Protein AF-0000000086238144 (afdb_homodimer)

Organism: Solanum pennellii (NCBI:txid28526)

Radius of gyration: 31.46 Å; Cα contacts (8 Å, |Δi|>4): 907; chains: 2; bounding box: 111×86×76 Å

pLDDT: mean 86.17, std 21.68, range [23.67, 98.94]

Structure (mmCIF, N/CA/C/O backbone):
data_AF-0000000086238144-model_v1
#
loop_
_entity.id
_entity.type
_entity.pdbx_description
1 polymer 'Glucuronoxylan 4-O-methyltransferase 1'
#
loop_
_atom_site.group_PDB
_atom_site.id
_atom_site.type_symbol
_atom_site.label_atom_id
_atom_site.label_alt_id
_atom_site.label_comp_id
_atom_site.label_asym_id
_atom_site.label_entity_id
_atom_site.label_seq_id
_atom_site.pdbx_PDB_ins_code
_atom_site.Cartn_x
_atom_site.Cartn_y
_atom_site.Cartn_z
_atom_site.occupancy
_atom_site.B_iso_or_equiv
_atom_site.auth_seq_id
_atom_site.auth_comp_id
_atom_site.auth_asym_id
_atom_site.auth_atom_id
_atom_site.pdbx_PDB_model_num
ATOM 1 N N . MET A 1 1 ? 43.625 -42.688 47.094 1 23.67 1 MET A N 1
ATOM 2 C CA . MET A 1 1 ? 44.25 -41.688 46.25 1 23.67 1 MET A CA 1
ATOM 3 C C . MET A 1 1 ? 43.562 -41.625 44.875 1 23.67 1 MET A C 1
ATOM 5 O O . MET A 1 1 ? 43.656 -42.562 44.094 1 23.67 1 MET A O 1
ATOM 9 N N . ARG A 1 2 ? 42.281 -40.875 44.781 1 30.41 2 ARG A N 1
ATOM 10 C CA . ARG A 1 2 ? 41.188 -40.781 43.812 1 30.41 2 ARG A CA 1
ATOM 11 C C . ARG A 1 2 ? 41.594 -40 42.594 1 30.41 2 ARG A C 1
ATOM 13 O O . ARG A 1 2 ? 42.031 -38.844 42.719 1 30.41 2 ARG A O 1
ATOM 20 N N . PRO A 1 3 ? 42 -40.594 41.469 1 27.89 3 PRO A N 1
ATOM 21 C CA . PRO A 1 3 ? 42.562 -39.969 40.281 1 27.89 3 PRO A CA 1
ATOM 22 C C . PRO A 1 3 ? 41.656 -38.938 39.656 1 27.89 3 PRO A C 1
ATOM 24 O O . PRO A 1 3 ? 40.438 -39.156 39.531 1 27.89 3 PRO A O 1
ATOM 27 N N . LYS A 1 4 ? 41.969 -37.562 39.75 1 36.16 4 LYS A N 1
ATOM 28 C CA . LYS A 1 4 ? 41.406 -36.281 39.344 1 36.16 4 LYS A CA 1
ATOM 29 C C . LYS A 1 4 ? 41.281 -36.188 37.844 1 36.16 4 LYS A C 1
ATOM 31 O O . LYS A 1 4 ? 42.281 -36.25 37.125 1 36.16 4 LYS A O 1
ATOM 36 N N . THR A 1 5 ? 40.219 -36.75 37.188 1 31.7 5 THR A N 1
ATOM 37 C CA . THR A 1 5 ? 39.938 -36.844 35.75 1 31.7 5 THR A CA 1
ATOM 38 C C . THR A 1 5 ? 39.906 -35.469 35.125 1 31.7 5 THR A C 1
ATOM 40 O O . THR A 1 5 ? 39.062 -34.625 35.469 1 31.7 5 THR A O 1
ATOM 43 N N . HIS A 1 6 ? 41.031 -34.75 34.719 1 36.09 6 HIS A N 1
ATOM 44 C CA . HIS A 1 6 ? 41.375 -33.5 34.125 1 36.09 6 HIS A CA 1
ATOM 45 C C . HIS A 1 6 ? 40.656 -33.312 32.781 1 36.09 6 HIS A C 1
ATOM 47 O O . HIS A 1 6 ? 40.906 -32.312 32.062 1 36.09 6 HIS A O 1
ATOM 53 N N . GLY A 1 7 ? 40.031 -34.344 32.156 1 35.53 7 GLY A N 1
ATOM 54 C CA . GLY A 1 7 ? 40.031 -34.312 30.688 1 35.53 7 GLY A CA 1
ATOM 55 C C . GLY A 1 7 ? 39.094 -33.25 30.125 1 35.53 7 GLY A C 1
ATOM 56 O O . GLY A 1 7 ? 38.969 -33.125 28.906 1 35.53 7 GLY A O 1
ATOM 57 N N . SER A 1 8 ? 38.031 -32.719 30.844 1 42.53 8 SER A N 1
ATOM 58 C CA . SER A 1 8 ? 36.844 -32.219 30.125 1 42.53 8 SER A CA 1
ATOM 59 C C . SER A 1 8 ? 37.062 -30.797 29.625 1 42.53 8 SER A C 1
ATOM 61 O O . SER A 1 8 ? 36.188 -30.234 28.984 1 42.53 8 SER A O 1
ATOM 63 N N . VAL A 1 9 ? 38.125 -30.031 30.094 1 48.88 9 VAL A N 1
ATOM 64 C CA . VAL A 1 9 ? 38.125 -28.594 29.859 1 48.88 9 VAL A CA 1
ATOM 65 C C . VAL A 1 9 ? 38.562 -28.297 28.438 1 48.88 9 VAL A C 1
ATOM 67 O O . VAL A 1 9 ? 38.312 -27.219 27.906 1 48.88 9 VAL A O 1
ATOM 70 N N . SER A 1 10 ? 39.188 -29.344 27.766 1 51.44 10 SER A N 1
ATOM 71 C CA . SER A 1 10 ? 39.875 -29.047 26.5 1 51.44 10 SER A CA 1
ATOM 72 C C . SER A 1 10 ? 38.875 -28.828 25.375 1 51.44 10 SER A C 1
ATOM 74 O O . SER A 1 10 ? 39.094 -27.984 24.5 1 51.44 10 SER A O 1
ATOM 76 N N . LEU A 1 11 ? 37.625 -29.5 25.484 1 51.91 11 LEU A N 1
ATOM 77 C CA . LEU A 1 11 ? 36.75 -29.469 24.328 1 51.91 11 LEU A CA 1
ATOM 78 C C . LEU A 1 11 ? 36 -28.141 24.25 1 51.91 11 LEU A C 1
ATOM 80 O O . LEU A 1 11 ? 35.781 -27.594 23.172 1 51.91 11 LEU A O 1
ATOM 84 N N . LYS A 1 12 ? 35.75 -27.484 25.422 1 52.78 12 LYS A N 1
ATOM 85 C CA . LYS A 1 12 ? 35 -26.234 25.422 1 52.78 12 LYS A CA 1
ATOM 86 C C . LYS A 1 12 ? 35.812 -25.094 24.828 1 52.78 12 LYS A C 1
ATOM 88 O O . LYS A 1 12 ? 35.281 -24.281 24.062 1 52.78 12 LYS A O 1
ATOM 93 N N . LEU A 1 13 ? 37.156 -25.156 25.109 1 58.72 13 LEU A N 1
ATOM 94 C CA . LEU A 1 13 ? 38 -24.094 24.594 1 58.72 13 LEU A CA 1
ATOM 95 C C . LEU A 1 13 ? 38.156 -24.203 23.078 1 58.72 13 LEU A C 1
ATOM 97 O O . LEU A 1 13 ? 38.188 -23.188 22.375 1 58.72 13 LEU A O 1
ATOM 101 N N . LEU A 1 14 ? 38.031 -25.484 22.672 1 56.94 14 LEU A N 1
ATOM 102 C CA . LEU A 1 14 ? 38.156 -25.672 21.234 1 56.94 14 LEU A CA 1
ATOM 103 C C . LEU A 1 14 ? 36.906 -25.156 20.516 1 56.94 14 LEU A C 1
ATOM 105 O O . LEU A 1 14 ? 37 -24.516 19.469 1 56.94 14 LEU A O 1
ATOM 109 N N . LEU A 1 15 ? 35.719 -25.344 21.203 1 56.91 15 LEU A N 1
ATOM 110 C CA . LEU A 1 15 ? 34.5 -24.906 20.562 1 56.91 15 LEU A CA 1
ATOM 111 C C . LEU A 1 15 ? 34.406 -23.391 20.531 1 56.91 15 LEU A C 1
ATOM 113 O O . LEU A 1 15 ? 33.969 -22.797 19.547 1 56.91 15 LEU A O 1
ATOM 117 N N . ILE A 1 16 ? 35 -22.703 21.547 1 62.12 16 ILE A N 1
ATOM 118 C CA . ILE A 1 16 ? 34.969 -21.25 21.594 1 62.12 16 ILE A CA 1
ATOM 119 C C . ILE A 1 16 ? 35.906 -20.688 20.516 1 62.12 16 ILE A C 1
ATOM 121 O O . ILE A 1 16 ? 35.562 -19.734 19.812 1 62.12 16 ILE A O 1
ATOM 125 N N . CYS A 1 17 ? 37.031 -21.438 20.234 1 58.97 17 CYS A N 1
ATOM 126 C CA . CYS A 1 17 ? 37.969 -20.953 19.219 1 58.97 17 CYS A CA 1
ATOM 127 C C . CYS A 1 17 ? 37.406 -21.125 17.828 1 58.97 17 CYS A C 1
ATOM 129 O O . CYS A 1 17 ? 37.531 -20.234 16.984 1 58.97 17 CYS A O 1
ATOM 131 N N . VAL A 1 18 ? 36.656 -22.25 17.625 1 59.19 18 VAL A N 1
ATOM 132 C CA . VAL A 1 18 ? 36.031 -22.453 16.312 1 59.19 18 VAL A CA 1
ATOM 133 C C . VAL A 1 18 ? 34.906 -21.438 16.109 1 59.19 18 VAL A C 1
ATOM 135 O O . VAL A 1 18 ? 34.75 -20.891 15.023 1 59.19 18 VAL A O 1
ATOM 138 N N . PHE A 1 19 ? 34.188 -21.078 17.203 1 59.94 19 PHE A N 1
ATOM 139 C CA . PHE A 1 19 ? 33.125 -20.094 17.094 1 59.94 19 PHE A CA 1
ATOM 140 C C . PHE A 1 19 ? 33.688 -18.703 16.812 1 59.94 19 PHE A C 1
ATOM 142 O O . PHE A 1 19 ? 33.156 -17.984 15.961 1 59.94 19 PHE A O 1
ATOM 149 N N . ILE A 1 20 ? 34.812 -18.312 17.406 1 62.53 20 ILE A N 1
ATOM 150 C CA . ILE A 1 20 ? 35.406 -17.016 17.172 1 62.53 20 ILE A CA 1
ATOM 151 C C . ILE A 1 20 ? 36 -16.953 15.758 1 62.53 20 ILE A C 1
ATOM 153 O O . ILE A 1 20 ? 35.844 -15.961 15.055 1 62.53 20 ILE A O 1
ATOM 157 N N . ALA A 1 21 ? 36.562 -18.172 15.289 1 57.19 21 ALA A N 1
ATOM 158 C CA . ALA A 1 21 ? 37.062 -18.203 13.93 1 57.19 21 ALA A CA 1
ATOM 159 C C . ALA A 1 21 ? 35.938 -18.078 12.914 1 57.19 21 ALA A C 1
ATOM 161 O O . ALA A 1 21 ? 36.062 -17.391 11.898 1 57.19 21 ALA A O 1
ATOM 162 N N . PHE A 1 22 ? 34.75 -18.688 13.211 1 53.12 22 PHE A N 1
ATOM 163 C CA . PHE A 1 22 ? 33.594 -18.547 12.305 1 53.12 22 PHE A CA 1
ATOM 164 C C . PHE A 1 22 ? 33.062 -17.125 12.328 1 53.12 22 PHE A C 1
ATOM 166 O O . PHE A 1 22 ? 32.719 -16.578 11.281 1 53.12 22 PHE A O 1
ATOM 173 N N . LEU A 1 23 ? 33.031 -16.453 13.484 1 54.09 23 LEU A N 1
ATOM 174 C CA . LEU A 1 23 ? 32.594 -15.055 13.555 1 54.09 23 LEU A CA 1
ATOM 175 C C . LEU A 1 23 ? 33.562 -14.141 12.82 1 54.09 23 LEU A C 1
ATOM 177 O O . LEU A 1 23 ? 33.156 -13.219 12.117 1 54.09 23 LEU A O 1
ATOM 181 N N . LEU A 1 24 ? 34.844 -14.461 12.93 1 52.81 24 LEU A N 1
ATOM 182 C CA . LEU A 1 24 ? 35.844 -13.641 12.25 1 52.81 24 LEU A CA 1
ATOM 183 C C . LEU A 1 24 ? 35.75 -13.812 10.734 1 52.81 24 LEU A C 1
ATOM 185 O O . LEU A 1 24 ? 35.812 -12.836 9.984 1 52.81 24 LEU A O 1
ATOM 189 N N . LEU A 1 25 ? 35.531 -15.016 10.266 1 49.19 25 LEU A N 1
ATOM 190 C CA . LEU A 1 25 ? 35.406 -15.203 8.828 1 49.19 25 LEU A CA 1
ATOM 191 C C . LEU A 1 25 ? 34.125 -14.555 8.305 1 49.19 25 LEU A C 1
ATOM 193 O O . LEU A 1 25 ? 34.094 -14 7.203 1 49.19 25 LEU A O 1
ATOM 197 N N . PHE A 1 26 ? 33.062 -14.516 9.062 1 45.94 26 PHE A N 1
ATOM 198 C CA . PHE A 1 26 ? 31.828 -13.852 8.641 1 45.94 26 PHE A CA 1
ATOM 199 C C . PHE A 1 26 ? 32.031 -12.344 8.586 1 45.94 26 PHE A C 1
ATOM 201 O O . PHE A 1 26 ? 31.547 -11.68 7.668 1 45.94 26 PHE A O 1
ATOM 208 N N . VAL A 1 27 ? 32.719 -11.758 9.5 1 47.09 27 VAL A N 1
ATOM 209 C CA . VAL A 1 27 ? 32.969 -10.32 9.469 1 47.09 27 VAL A CA 1
ATOM 210 C C . VAL A 1 27 ? 33.875 -9.984 8.289 1 47.09 27 VAL A C 1
ATOM 212 O O . VAL A 1 27 ? 33.688 -8.961 7.625 1 47.09 27 VAL A O 1
ATOM 215 N N . LEU A 1 28 ? 34.844 -10.82 7.961 1 44.72 28 LEU A N 1
ATOM 216 C CA . LEU A 1 28 ? 35.75 -10.469 6.883 1 44.72 28 LEU A CA 1
ATOM 217 C C . LEU A 1 28 ? 35.062 -10.523 5.527 1 44.72 28 LEU A C 1
ATOM 219 O O . LEU A 1 28 ? 35.312 -9.688 4.656 1 44.72 28 LEU A O 1
ATOM 223 N N . ARG A 1 29 ? 34.25 -11.562 5.234 1 39.44 29 ARG A N 1
ATOM 224 C CA . ARG A 1 29 ? 33.625 -11.586 3.912 1 39.44 29 ARG A CA 1
ATOM 225 C C . ARG A 1 29 ? 32.625 -10.438 3.754 1 39.44 29 ARG A C 1
ATOM 227 O O . ARG A 1 29 ? 32.281 -10.055 2.633 1 39.44 29 ARG A O 1
ATOM 234 N N . SER A 1 30 ? 32.031 -9.922 4.82 1 36.09 30 SER A N 1
ATOM 235 C CA . SER A 1 30 ? 31.062 -8.836 4.594 1 36.09 30 SER A CA 1
ATOM 236 C C . SER A 1 30 ? 31.781 -7.551 4.184 1 36.09 30 SER A C 1
ATOM 238 O O . SER A 1 30 ? 31.141 -6.578 3.783 1 36.09 30 SER A O 1
ATOM 240 N N . THR A 1 31 ? 32.969 -7.398 4.559 1 38.31 31 THR A N 1
ATOM 241 C CA . THR A 1 31 ? 33.594 -6.102 4.273 1 38.31 31 THR A CA 1
ATOM 242 C C . THR A 1 31 ? 33.906 -5.961 2.783 1 38.31 31 THR A C 1
ATOM 244 O O . THR A 1 31 ? 34.062 -4.852 2.277 1 38.31 31 THR A O 1
ATOM 247 N N . LEU A 1 32 ? 34.312 -7.055 2.105 1 31.83 32 LEU A N 1
ATOM 248 C CA . LEU A 1 32 ? 34.969 -6.703 0.859 1 31.83 32 LEU A CA 1
ATOM 249 C C . LEU A 1 32 ? 34 -6.133 -0.151 1 31.83 32 LEU A C 1
ATOM 251 O O . LEU A 1 32 ? 34.344 -5.219 -0.909 1 31.83 32 LEU A O 1
ATOM 255 N N . THR A 1 33 ? 33 -6.871 -0.517 1 28.53 33 THR A N 1
ATOM 256 C CA . THR A 1 33 ? 32.469 -6.645 -1.859 1 28.53 33 THR A CA 1
ATOM 257 C C . THR A 1 33 ? 31.641 -5.363 -1.908 1 28.53 33 THR A C 1
ATOM 259 O O . THR A 1 33 ? 30.828 -5.176 -2.82 1 28.53 33 THR A O 1
ATOM 262 N N . LEU A 1 34 ? 31.797 -4.453 -0.907 1 26.69 34 LEU A N 1
ATOM 263 C CA . LEU A 1 34 ? 30.891 -3.326 -1.101 1 26.69 34 LEU A CA 1
ATOM 264 C C . LEU A 1 34 ? 31.359 -2.439 -2.248 1 26.69 34 LEU A C 1
ATOM 266 O O . LEU A 1 34 ? 32.031 -1.423 -2.021 1 26.69 34 LEU A O 1
ATOM 270 N N . SER A 1 35 ? 32.031 -3.037 -3.23 1 24.78 35 SER A N 1
ATOM 271 C CA . SER A 1 35 ? 32.469 -2.094 -4.246 1 24.78 35 SER A CA 1
ATOM 272 C C . SER A 1 35 ? 31.297 -1.309 -4.828 1 24.78 35 SER A C 1
ATOM 274 O O . SER A 1 35 ? 30.156 -1.754 -4.762 1 24.78 35 SER A O 1
ATOM 276 N N . ARG A 1 36 ? 31.734 -0.12 -5.566 1 28.73 36 ARG A N 1
ATOM 277 C CA . ARG A 1 36 ? 31.219 1.115 -6.156 1 28.73 36 ARG A CA 1
ATOM 278 C C . ARG A 1 36 ? 30.328 0.823 -7.355 1 28.73 36 ARG A C 1
ATOM 280 O O . ARG A 1 36 ? 30.828 0.569 -8.461 1 28.73 36 ARG A O 1
ATOM 287 N N . VAL A 1 37 ? 29.391 -0.088 -7.277 1 25.62 37 VAL A N 1
ATOM 288 C CA . VAL A 1 37 ? 28.578 -0.117 -8.492 1 25.62 37 VAL A CA 1
ATOM 289 C C . VAL A 1 37 ? 27.984 1.264 -8.75 1 25.62 37 VAL A C 1
ATOM 291 O O . VAL A 1 37 ? 27.266 1.803 -7.91 1 25.62 37 VAL A O 1
ATOM 294 N N . SER A 1 38 ? 28.688 2.066 -9.508 1 26.16 38 SER A N 1
ATOM 295 C CA . SER A 1 38 ? 28.312 3.336 -10.109 1 26.16 38 SER A CA 1
ATOM 296 C C . SER A 1 38 ? 27.016 3.197 -10.914 1 26.16 38 SER A C 1
ATOM 298 O O . SER A 1 38 ? 26.984 2.518 -11.938 1 26.16 38 SER A O 1
ATOM 300 N N . THR A 1 39 ? 25.969 2.748 -10.359 1 25.53 39 THR A N 1
ATOM 301 C CA . THR A 1 39 ? 24.734 2.67 -11.148 1 25.53 39 THR A CA 1
ATOM 302 C C . THR A 1 39 ? 24.391 4.031 -11.742 1 25.53 39 THR A C 1
ATOM 304 O O . THR A 1 39 ? 24.203 5.004 -11.008 1 25.53 39 THR A O 1
ATOM 307 N N . SER A 1 40 ? 25 4.285 -12.883 1 25.84 40 SER A N 1
ATOM 308 C CA . SER A 1 40 ? 24.5 5.316 -13.781 1 25.84 40 SER A CA 1
ATOM 309 C C . SER A 1 40 ? 23.016 5.137 -14.047 1 25.84 40 SER A C 1
ATOM 311 O O . SER A 1 40 ? 22.609 4.18 -14.711 1 25.84 40 SER A O 1
ATOM 313 N N . SER A 1 41 ? 22.219 5.145 -13.07 1 29.14 41 SER A N 1
ATOM 314 C CA . SER A 1 41 ? 20.781 5.109 -13.328 1 29.14 41 SER A CA 1
ATOM 315 C C . SER A 1 41 ? 20.375 6.168 -14.344 1 29.14 41 SER A C 1
ATOM 317 O O . SER A 1 41 ? 20.656 7.352 -14.164 1 29.14 41 SER A O 1
ATOM 319 N N . SER A 1 42 ? 20.531 5.887 -15.578 1 30.17 42 SER A N 1
ATOM 320 C CA . SER A 1 42 ? 19.875 6.66 -16.625 1 30.17 42 SER A CA 1
ATOM 321 C C . SER A 1 42 ? 18.438 7 -16.219 1 30.17 42 SER A C 1
ATOM 323 O O . SER A 1 42 ? 17.609 6.105 -16.047 1 30.17 42 SER A O 1
ATOM 325 N N . LYS A 1 43 ? 18.234 8.055 -15.531 1 35.5 43 LYS A N 1
ATOM 326 C CA . LYS A 1 43 ? 16.969 8.75 -15.281 1 35.5 43 LYS A CA 1
ATOM 327 C C . LYS A 1 43 ? 16.172 8.922 -16.578 1 35.5 43 LYS A C 1
ATOM 329 O O . LYS A 1 43 ? 16.469 9.805 -17.375 1 35.5 43 LYS A O 1
ATOM 334 N N . SER A 1 44 ? 15.891 7.945 -17.312 1 34.66 44 SER A N 1
ATOM 335 C CA . SER A 1 44 ? 14.906 8.234 -18.344 1 34.66 44 SER A CA 1
ATOM 336 C C . SER A 1 44 ? 13.695 8.961 -17.781 1 34.66 44 SER A C 1
ATOM 338 O O . SER A 1 44 ? 12.938 8.383 -16.984 1 34.66 44 SER A O 1
ATOM 340 N N . THR A 1 45 ? 13.82 10.211 -17.484 1 38.44 45 THR A N 1
ATOM 341 C CA . THR A 1 45 ? 12.859 11.211 -17.031 1 38.44 45 THR A CA 1
ATOM 342 C C . THR A 1 45 ? 11.586 11.164 -17.859 1 38.44 45 THR A C 1
ATOM 344 O O . THR A 1 45 ? 11.641 11.281 -19.094 1 38.44 45 THR A O 1
ATOM 347 N N . CYS A 1 46 ? 10.75 10.273 -17.641 1 40.47 46 CYS A N 1
ATOM 348 C CA . CYS A 1 46 ? 9.43 10.508 -18.203 1 40.47 46 CYS A CA 1
ATOM 349 C C . CYS A 1 46 ? 9.078 11.984 -18.188 1 40.47 46 CYS A C 1
ATOM 351 O O . CYS A 1 46 ? 8.969 12.594 -17.125 1 40.47 46 CYS A O 1
ATOM 353 N N . SER A 1 47 ? 9.469 12.703 -19.062 1 43.72 47 SER A N 1
ATOM 354 C CA . SER A 1 47 ? 9.281 14.133 -19.25 1 43.72 47 SER A CA 1
ATOM 355 C C . SER A 1 47 ? 7.824 14.531 -19.062 1 43.72 47 SER A C 1
ATOM 357 O O . SER A 1 47 ? 7.5 15.719 -19.031 1 43.72 47 SER A O 1
ATOM 359 N N . SER A 1 48 ? 6.828 13.625 -19.453 1 48 48 SER A N 1
ATOM 360 C CA . SER A 1 48 ? 5.512 14.242 -19.438 1 48 48 SER A CA 1
ATOM 361 C C . SER A 1 48 ? 4.957 14.328 -18.016 1 48 48 SER A C 1
ATOM 363 O O . SER A 1 48 ? 5.227 13.453 -17.188 1 48 48 SER A O 1
ATOM 365 N N . PRO A 1 49 ? 4.492 15.477 -17.609 1 50.81 49 PRO A N 1
ATOM 366 C CA . PRO A 1 49 ? 3.928 15.75 -16.281 1 50.81 49 PRO A CA 1
ATOM 367 C C . PRO A 1 49 ? 3.031 14.625 -15.781 1 50.81 49 PRO A C 1
ATOM 369 O O . PRO A 1 49 ? 2.982 14.367 -14.57 1 50.81 49 PRO A O 1
ATOM 372 N N . LYS A 1 50 ? 2.385 13.914 -16.703 1 54.78 50 LYS A N 1
ATOM 373 C CA . LYS A 1 50 ? 1.446 12.852 -16.359 1 54.78 50 LYS A CA 1
ATOM 374 C C . LYS A 1 50 ? 2.18 11.625 -15.82 1 54.78 50 LYS A C 1
ATOM 376 O O . LYS A 1 50 ? 1.645 10.891 -14.992 1 54.78 50 LYS A O 1
ATOM 381 N N . CYS A 1 51 ? 3.453 11.602 -16.125 1 64.81 51 CYS A N 1
ATOM 382 C CA . CYS A 1 51 ? 4.203 10.414 -15.719 1 64.81 51 CYS A CA 1
ATOM 383 C C . CYS A 1 51 ? 4.668 10.539 -14.273 1 64.81 51 CYS A C 1
ATOM 385 O O . CYS A 1 51 ? 5.09 9.555 -13.672 1 64.81 51 CYS A O 1
ATOM 387 N N . ASN A 1 52 ? 4.289 11.648 -13.688 1 72.38 52 ASN A N 1
ATOM 388 C CA . ASN A 1 52 ? 4.777 11.844 -12.328 1 72.38 52 ASN A CA 1
ATOM 389 C C . ASN A 1 52 ? 3.65 11.742 -11.305 1 72.38 52 ASN A C 1
ATOM 391 O O . ASN A 1 52 ? 3.791 12.203 -10.172 1 72.38 52 ASN A O 1
ATOM 395 N N . LYS A 1 53 ? 2.557 11.156 -11.797 1 87.56 53 LYS A N 1
ATOM 396 C CA . LYS A 1 53 ? 1.437 10.977 -10.875 1 87.56 53 LYS A CA 1
ATOM 397 C C . LYS A 1 53 ? 1.035 9.508 -10.789 1 87.56 53 LYS A C 1
ATOM 399 O O . LYS A 1 53 ? 0.984 8.805 -11.797 1 87.56 53 LYS A O 1
ATOM 404 N N . ILE A 1 54 ? 0.853 9.094 -9.492 1 92.88 54 ILE A N 1
ATOM 405 C CA . ILE A 1 54 ? 0.442 7.703 -9.367 1 92.88 54 ILE A CA 1
ATOM 406 C C . ILE A 1 54 ? -1.025 7.559 -9.758 1 92.88 54 ILE A C 1
ATOM 408 O O . ILE A 1 54 ? -1.843 8.438 -9.469 1 92.88 54 ILE A O 1
ATOM 412 N N . PRO A 1 55 ? -1.335 6.539 -10.414 1 92.75 55 PRO A N 1
ATOM 413 C CA . PRO A 1 55 ? -2.742 6.297 -10.742 1 92.75 55 PRO A CA 1
ATOM 414 C C . PRO A 1 55 ? -3.625 6.191 -9.5 1 92.75 55 PRO A C 1
ATOM 416 O O . PRO A 1 55 ? -3.191 5.668 -8.469 1 92.75 55 PRO A O 1
ATOM 419 N N . SER A 1 56 ? -4.891 6.625 -9.648 1 94.44 56 SER A N 1
ATOM 420 C CA . SER A 1 56 ? -5.828 6.645 -8.531 1 94.44 56 SER A CA 1
ATOM 421 C C . SER A 1 56 ? -6.047 5.246 -7.965 1 94.44 56 SER A C 1
ATOM 423 O O . SER A 1 56 ? -6.191 5.078 -6.754 1 94.44 56 SER A O 1
ATOM 425 N N . SER A 1 57 ? -6.074 4.273 -8.82 1 95.56 57 SER A N 1
ATOM 426 C CA . SER A 1 57 ? -6.293 2.902 -8.367 1 95.56 57 SER A CA 1
ATOM 427 C C . SER A 1 57 ? -5.129 2.414 -7.508 1 95.56 57 SER A C 1
ATOM 429 O O . SER A 1 57 ? -5.332 1.679 -6.539 1 95.56 57 SER A O 1
ATOM 431 N N . VAL A 1 58 ? -3.936 2.84 -7.852 1 97.12 58 VAL A N 1
ATOM 432 C CA . VAL A 1 58 ? -2.754 2.488 -7.074 1 97.12 58 VAL A CA 1
ATOM 433 C C . VAL A 1 58 ? -2.805 3.182 -5.715 1 97.12 58 VAL A C 1
ATOM 435 O O . VAL A 1 58 ? -2.521 2.564 -4.684 1 97.12 58 VAL A O 1
ATOM 438 N N . ALA A 1 59 ? -3.211 4.414 -5.699 1 97.75 59 ALA A N 1
ATOM 439 C CA . ALA A 1 59 ? -3.371 5.16 -4.457 1 97.75 59 ALA A CA 1
ATOM 440 C C . ALA A 1 59 ? -4.383 4.484 -3.535 1 97.75 59 ALA A C 1
ATOM 442 O O . ALA A 1 59 ? -4.141 4.344 -2.334 1 97.75 59 ALA A O 1
ATOM 443 N N . LYS A 1 60 ? -5.457 4.055 -4.109 1 97.62 60 LYS A N 1
ATOM 444 C CA . LYS A 1 60 ? -6.5 3.391 -3.332 1 97.62 60 LYS A CA 1
ATOM 445 C C . LYS A 1 60 ? -5.988 2.096 -2.713 1 97.62 60 LYS A C 1
ATOM 447 O O . LYS A 1 60 ? -6.301 1.785 -1.562 1 97.62 60 LYS A O 1
ATOM 452 N N . SER A 1 61 ? -5.234 1.365 -3.479 1 98.38 61 SER A N 1
ATOM 453 C CA . SER A 1 61 ? -4.645 0.136 -2.957 1 98.38 61 SER A CA 1
ATOM 454 C C . SER A 1 61 ? -3.691 0.427 -1.805 1 98.38 61 SER A C 1
ATOM 456 O O . SER A 1 61 ? -3.699 -0.275 -0.791 1 98.38 61 SER A O 1
ATOM 458 N N . LEU A 1 62 ? -2.891 1.43 -1.998 1 98.56 62 LEU A N 1
ATOM 459 C CA . LEU A 1 62 ? -1.947 1.838 -0.962 1 98.56 62 LEU A CA 1
ATOM 460 C C . LEU A 1 62 ? -2.678 2.191 0.329 1 98.56 62 LEU A C 1
ATOM 462 O O . LEU A 1 62 ? -2.295 1.733 1.408 1 98.56 62 LEU A O 1
ATOM 466 N N . ILE A 1 63 ? -3.719 2.951 0.261 1 98.62 63 ILE A N 1
ATOM 467 C CA . ILE A 1 63 ? -4.492 3.369 1.425 1 98.62 63 ILE A CA 1
ATOM 468 C C . ILE A 1 63 ? -5.148 2.152 2.074 1 98.62 63 ILE A C 1
ATOM 470 O O . ILE A 1 63 ? -5.164 2.029 3.301 1 98.62 63 ILE A O 1
ATOM 474 N N . HIS A 1 64 ? -5.645 1.248 1.252 1 98.25 64 HIS A N 1
ATOM 475 C CA . HIS A 1 64 ? -6.25 0.028 1.771 1 98.25 64 HIS A CA 1
ATOM 476 C C . HIS A 1 64 ? -5.285 -0.728 2.674 1 98.25 64 HIS A C 1
ATOM 478 O O . HIS A 1 64 ? -5.617 -1.056 3.814 1 98.25 64 HIS A O 1
ATOM 484 N N . TYR A 1 65 ? -4.113 -0.959 2.168 1 98.44 65 TYR A N 1
ATOM 485 C CA . TYR A 1 65 ? -3.182 -1.793 2.918 1 98.44 65 TYR A CA 1
ATOM 486 C C . TYR A 1 65 ? -2.611 -1.038 4.113 1 98.44 65 TYR A C 1
ATOM 488 O O . TYR A 1 65 ? -2.32 -1.635 5.152 1 98.44 65 TYR A O 1
ATOM 496 N N . THR A 1 66 ? -2.512 0.272 3.99 1 98.38 66 THR A N 1
ATOM 497 C CA . THR A 1 66 ? -2.033 1.083 5.105 1 98.38 66 THR A CA 1
ATOM 498 C C . THR A 1 66 ? -2.994 0.999 6.285 1 98.38 66 THR A C 1
ATOM 500 O O . THR A 1 66 ? -2.568 1.034 7.441 1 98.38 66 THR A O 1
ATOM 503 N N . THR A 1 67 ? -4.238 0.882 5.977 1 97.81 67 THR A N 1
ATOM 504 C CA . THR A 1 67 ? -5.242 0.973 7.031 1 97.81 67 THR A CA 1
ATOM 505 C C . THR A 1 67 ? -5.781 -0.41 7.387 1 97.81 67 THR A C 1
ATOM 507 O O . THR A 1 67 ? -6.812 -0.529 8.055 1 97.81 67 THR A O 1
ATOM 510 N N . SER A 1 68 ? -5.191 -1.437 6.891 1 96.12 68 SER A N 1
ATOM 511 C CA . SER A 1 68 ? -5.59 -2.805 7.203 1 96.12 68 SER A CA 1
ATOM 512 C C . SER A 1 68 ? -4.57 -3.484 8.109 1 96.12 68 SER A C 1
ATOM 514 O O . SER A 1 68 ? -3.361 -3.352 7.906 1 96.12 68 SER A O 1
ATOM 516 N N . ALA A 1 69 ? -5.074 -4.191 9.117 1 95.69 69 ALA A N 1
ATOM 517 C CA . ALA A 1 69 ? -4.184 -4.93 10.008 1 95.69 69 ALA A CA 1
ATOM 518 C C . ALA A 1 69 ? -4.031 -6.379 9.547 1 95.69 69 ALA A C 1
ATOM 520 O O . ALA A 1 69 ? -3.305 -7.16 10.172 1 95.69 69 ALA A O 1
ATOM 521 N N . ILE A 1 70 ? -4.746 -6.742 8.469 1 95.69 70 ILE A N 1
ATOM 522 C CA . ILE A 1 70 ? -4.703 -8.102 7.953 1 95.69 70 ILE A CA 1
ATOM 523 C C . ILE A 1 70 ? -3.518 -8.258 7 1 95.69 70 ILE A C 1
ATOM 525 O O . ILE A 1 70 ? -3.361 -7.473 6.062 1 95.69 70 ILE A O 1
ATOM 529 N N . THR A 1 71 ? -2.678 -9.18 7.234 1 96 71 THR A N 1
ATOM 530 C CA . THR A 1 71 ? -1.531 -9.453 6.375 1 96 71 THR A CA 1
ATOM 531 C C . THR A 1 71 ? -1.707 -10.773 5.637 1 96 71 THR A C 1
ATOM 533 O O . THR A 1 71 ? -2.443 -11.648 6.094 1 96 71 THR A O 1
ATOM 536 N N . PRO A 1 72 ? -1.079 -10.883 4.504 1 96.12 72 PRO A N 1
ATOM 537 C CA . PRO A 1 72 ? -1.163 -12.141 3.756 1 96.12 72 PRO A CA 1
ATOM 538 C C . PRO A 1 72 ? -0.382 -13.273 4.418 1 96.12 72 PRO A C 1
ATOM 540 O O . PRO A 1 72 ? 0.32 -13.055 5.41 1 96.12 72 PRO A O 1
ATOM 543 N N . GLN A 1 73 ? -0.664 -14.469 3.889 1 95.06 73 GLN A N 1
ATOM 544 C CA . GLN A 1 73 ? 0.047 -15.641 4.383 1 95.06 73 GLN A CA 1
ATOM 545 C C . GLN A 1 73 ? 1.52 -15.602 3.986 1 95.06 73 GLN A C 1
ATOM 547 O O . GLN A 1 73 ? 2.391 -15.977 4.773 1 95.06 73 GLN A O 1
ATOM 552 N N . GLN A 1 74 ? 1.789 -15.141 2.758 1 97.88 74 GLN A N 1
ATOM 553 C CA . GLN A 1 74 ? 3.182 -15.008 2.346 1 97.88 74 GLN A CA 1
ATOM 554 C C . GLN A 1 74 ? 3.898 -13.93 3.154 1 97.88 74 GLN A C 1
ATOM 556 O O . GLN A 1 74 ? 3.336 -12.867 3.412 1 97.88 74 GLN A O 1
ATOM 561 N N . THR A 1 75 ? 5.082 -14.297 3.547 1 97.5 75 THR A N 1
ATOM 562 C CA . THR A 1 75 ? 5.895 -13.328 4.273 1 97.5 75 THR A CA 1
ATOM 563 C C . THR A 1 75 ? 6.414 -12.242 3.334 1 97.5 75 THR A C 1
ATOM 565 O O . THR A 1 75 ? 6.355 -12.398 2.111 1 97.5 75 THR A O 1
ATOM 568 N N . HIS A 1 76 ? 6.984 -11.219 3.916 1 97.88 76 HIS A N 1
ATOM 569 C CA . HIS A 1 76 ? 7.594 -10.125 3.164 1 97.88 76 HIS A CA 1
ATOM 570 C C . HIS A 1 76 ? 8.68 -10.648 2.223 1 97.88 76 HIS A C 1
ATOM 572 O O . HIS A 1 76 ? 8.719 -10.266 1.051 1 97.88 76 HIS A O 1
ATOM 578 N N . LYS A 1 77 ? 9.516 -11.516 2.697 1 98.31 77 LYS A N 1
ATOM 579 C CA . LYS A 1 77 ? 10.625 -12.047 1.91 1 98.31 77 LYS A CA 1
ATOM 580 C C . LYS A 1 77 ? 10.109 -12.875 0.734 1 98.31 77 LYS A C 1
ATOM 582 O O . LYS A 1 77 ? 10.672 -12.82 -0.361 1 98.31 77 LYS A O 1
ATOM 587 N N . GLU A 1 78 ? 9.086 -13.609 0.977 1 98.75 78 GLU A N 1
ATOM 588 C CA . GLU A 1 78 ? 8.492 -14.422 -0.078 1 98.75 78 GLU A CA 1
ATOM 589 C C . GLU A 1 78 ? 7.867 -13.547 -1.162 1 98.75 78 GLU A C 1
ATOM 591 O O . GLU A 1 78 ? 8.078 -13.781 -2.354 1 98.75 78 GLU A O 1
ATOM 596 N N . ILE A 1 79 ? 7.16 -12.523 -0.738 1 98.75 79 ILE A N 1
ATOM 597 C CA . ILE A 1 79 ? 6.5 -11.609 -1.665 1 98.75 79 ILE A CA 1
ATOM 598 C C . ILE A 1 79 ? 7.543 -10.914 -2.533 1 98.75 79 ILE A C 1
ATOM 600 O O . ILE A 1 79 ? 7.32 -10.688 -3.725 1 98.75 79 ILE A O 1
ATOM 604 N N . LEU A 1 80 ? 8.695 -10.625 -2.008 1 98.5 80 LEU A N 1
ATOM 605 C CA . LEU A 1 80 ? 9.742 -9.906 -2.727 1 98.5 80 LEU A CA 1
ATOM 606 C C . LEU A 1 80 ? 10.258 -10.734 -3.9 1 98.5 80 LEU A C 1
ATOM 608 O O . LEU A 1 80 ? 10.664 -10.18 -4.922 1 98.5 80 LEU A O 1
ATOM 612 N N . VAL A 1 81 ? 10.18 -12.023 -3.812 1 98.69 81 VAL A N 1
ATOM 613 C CA . VAL A 1 81 ? 10.641 -12.891 -4.895 1 98.69 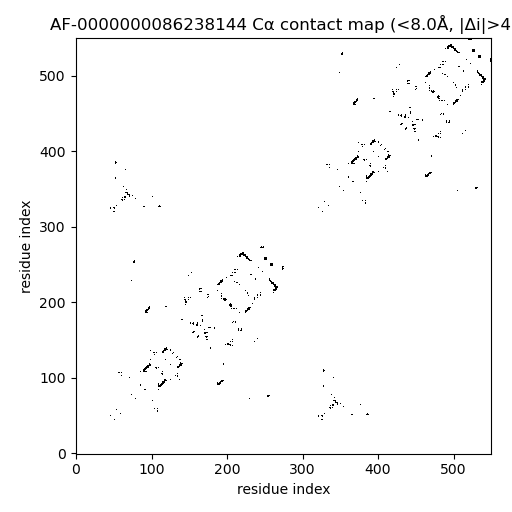81 VAL A CA 1
ATOM 614 C C . VAL A 1 81 ? 9.82 -12.625 -6.152 1 98.69 81 VAL A C 1
ATOM 616 O O . VAL A 1 81 ? 10.383 -12.336 -7.215 1 98.69 81 VAL A O 1
ATOM 619 N N . THR A 1 82 ? 8.523 -12.664 -6.008 1 98.69 82 THR A N 1
ATOM 620 C CA . THR A 1 82 ? 7.625 -12.461 -7.141 1 98.69 82 THR A CA 1
ATOM 621 C C . THR A 1 82 ? 7.602 -11 -7.566 1 98.69 82 THR A C 1
ATOM 623 O O . THR A 1 82 ? 7.57 -10.695 -8.758 1 98.69 82 THR A O 1
ATOM 626 N N . SER A 1 83 ? 7.652 -10.117 -6.559 1 98.5 83 SER A N 1
ATOM 627 C CA . SER A 1 83 ? 7.566 -8.695 -6.863 1 98.5 83 SER A CA 1
ATOM 628 C C . SER A 1 83 ? 8.758 -8.242 -7.699 1 98.5 83 SER A C 1
ATOM 630 O O . SER A 1 83 ? 8.625 -7.355 -8.547 1 98.5 83 SER A O 1
ATOM 632 N N . LYS A 1 84 ? 9.898 -8.789 -7.508 1 97.88 84 LYS A N 1
ATOM 633 C CA . LYS A 1 84 ? 11.086 -8.438 -8.273 1 97.88 84 LYS A CA 1
ATOM 634 C C . LYS A 1 84 ? 10.93 -8.82 -9.742 1 97.88 84 LYS A C 1
ATOM 636 O O . LYS A 1 84 ? 11.359 -8.086 -10.633 1 97.88 84 LYS A O 1
ATOM 641 N N . ILE A 1 85 ? 10.336 -9.883 -9.953 1 98.12 85 ILE A N 1
ATOM 642 C CA . ILE A 1 85 ? 10.094 -10.32 -11.32 1 98.12 85 ILE A CA 1
ATOM 643 C C . ILE A 1 85 ? 9.047 -9.422 -11.977 1 98.12 85 ILE A C 1
ATOM 645 O O . ILE A 1 85 ? 9.203 -9.016 -13.133 1 98.12 85 ILE A O 1
ATOM 649 N N . LEU A 1 86 ? 8.008 -9.086 -11.227 1 97.5 86 LEU A N 1
ATOM 650 C CA . LEU A 1 86 ? 6.973 -8.203 -11.742 1 97.5 86 LEU A CA 1
ATOM 651 C C . LEU A 1 86 ? 7.539 -6.824 -12.062 1 97.5 86 LEU A C 1
ATOM 653 O O . LEU A 1 86 ? 7.113 -6.184 -13.031 1 97.5 86 LEU A O 1
ATOM 657 N N . ASP A 1 87 ? 8.453 -6.379 -11.242 1 95.62 87 ASP A N 1
ATOM 658 C CA . ASP A 1 87 ? 9.086 -5.086 -11.484 1 95.62 87 ASP A CA 1
ATOM 659 C C . ASP A 1 87 ? 9.75 -5.043 -12.859 1 95.62 87 ASP A C 1
ATOM 661 O O . ASP A 1 87 ? 9.766 -3.996 -13.508 1 95.62 87 ASP A O 1
ATOM 665 N N . LYS A 1 88 ? 10.172 -6.125 -13.289 1 95.38 88 LYS A N 1
ATOM 666 C CA . LYS A 1 88 ? 10.867 -6.207 -14.57 1 95.38 88 LYS A CA 1
ATOM 667 C C . LYS A 1 88 ? 9.898 -6.492 -15.711 1 95.38 88 LYS A C 1
ATOM 669 O O . LYS A 1 88 ? 10.07 -5.988 -16.828 1 95.38 88 LYS A O 1
ATOM 674 N N . LYS A 1 89 ? 8.852 -7.184 -15.422 1 96.25 89 LYS A N 1
ATOM 675 C CA . LYS A 1 89 ? 8.055 -7.762 -16.5 1 96.25 89 LYS A CA 1
ATOM 676 C C . LYS A 1 89 ? 6.727 -7.023 -16.656 1 96.25 89 LYS A C 1
ATOM 678 O O . LYS A 1 89 ? 6.055 -7.152 -17.688 1 96.25 89 LYS A O 1
ATOM 683 N N . SER A 1 90 ? 6.312 -6.305 -15.633 1 95.5 90 SER A N 1
ATOM 684 C CA . SER A 1 90 ? 5.027 -5.621 -15.719 1 95.5 90 SER A CA 1
ATOM 685 C C . SER A 1 90 ? 5.059 -4.508 -16.75 1 95.5 90 SER A C 1
ATOM 687 O O . SER A 1 90 ? 6.086 -3.852 -16.938 1 95.5 90 SER A O 1
ATOM 689 N N . PRO A 1 91 ? 3.949 -4.262 -17.422 1 96.75 91 PRO A N 1
ATOM 690 C CA . PRO A 1 91 ? 2.695 -5.02 -17.375 1 96.75 91 PRO A CA 1
ATOM 691 C C . PRO A 1 91 ? 2.816 -6.402 -18.016 1 96.75 91 PRO A C 1
ATOM 693 O O . PRO A 1 91 ? 3.52 -6.57 -19.016 1 96.75 91 PRO A O 1
ATOM 696 N N . SER A 1 92 ? 2.123 -7.406 -17.344 1 97.69 92 SER A N 1
ATOM 697 C CA . SER A 1 92 ? 2.236 -8.797 -17.781 1 97.69 92 SER A CA 1
ATOM 698 C C . SER A 1 92 ? 0.91 -9.531 -17.625 1 97.69 92 SER A C 1
ATOM 700 O O . SER A 1 92 ? -0.064 -8.969 -17.125 1 97.69 92 SER A O 1
ATOM 702 N N . ASN A 1 93 ? 0.838 -10.68 -18.266 1 98.69 93 ASN A N 1
ATOM 703 C CA . ASN A 1 93 ? -0.209 -11.641 -17.953 1 98.69 93 ASN A CA 1
ATOM 704 C C . ASN A 1 93 ? 0.155 -12.492 -16.75 1 98.69 93 ASN A C 1
ATOM 706 O O . ASN A 1 93 ? 1.104 -13.281 -16.797 1 98.69 93 ASN A O 1
ATOM 710 N N . PHE A 1 94 ? -0.602 -12.352 -15.695 1 98.88 94 PHE A N 1
ATOM 711 C CA . PHE A 1 94 ? -0.299 -12.969 -14.414 1 98.88 94 PHE A CA 1
ATOM 712 C C . PHE A 1 94 ? -1.469 -13.82 -13.93 1 98.88 94 PHE A C 1
ATOM 714 O O . PHE A 1 94 ? -2.543 -13.297 -13.633 1 98.88 94 PHE A O 1
ATOM 721 N N . LEU A 1 95 ? -1.259 -15.102 -13.836 1 98.94 95 LEU A N 1
ATOM 722 C CA . LEU A 1 95 ? -2.27 -16.047 -13.359 1 98.94 95 LEU A CA 1
ATOM 723 C C . LEU A 1 95 ? -1.989 -16.453 -11.914 1 98.94 95 LEU A C 1
ATOM 725 O O . LEU A 1 95 ? -0.875 -16.875 -11.586 1 98.94 95 LEU A O 1
ATOM 729 N N . VAL A 1 96 ? -2.988 -16.344 -11.094 1 98.88 96 VAL A N 1
ATOM 730 C CA . VAL A 1 96 ? -2.82 -16.719 -9.703 1 98.88 96 VAL A CA 1
ATOM 731 C C . VAL A 1 96 ? -3.865 -17.781 -9.328 1 98.88 96 VAL A C 1
ATOM 733 O O . VAL A 1 96 ? -5.066 -17.5 -9.344 1 98.88 96 VAL A O 1
ATOM 736 N N . PHE A 1 97 ? -3.402 -18.984 -9.047 1 98.69 97 PHE A N 1
ATOM 737 C CA . PHE A 1 97 ? -4.281 -19.938 -8.367 1 98.69 97 PHE A CA 1
ATOM 738 C C . PHE A 1 97 ? -4.469 -19.547 -6.91 1 98.69 97 PHE A C 1
ATOM 740 O O . PHE A 1 97 ? -3.619 -19.844 -6.066 1 98.69 97 PHE A O 1
ATOM 747 N N . GLY A 1 98 ? -5.535 -18.891 -6.648 1 98 98 GLY A N 1
ATOM 748 C CA . GLY A 1 98 ? -5.805 -18.391 -5.312 1 98 98 GLY A CA 1
ATOM 749 C C . GLY A 1 98 ? -6.305 -16.953 -5.309 1 98 98 GLY A C 1
ATOM 750 O O . GLY A 1 98 ? -5.914 -16.156 -6.156 1 98 98 GLY A O 1
ATOM 751 N N . LEU A 1 99 ? -7.113 -16.688 -4.383 1 98.12 99 LEU A N 1
ATOM 752 C CA . LEU A 1 99 ? -7.633 -15.352 -4.094 1 98.12 99 LEU A CA 1
ATOM 753 C C . LEU A 1 99 ? -7.547 -15.047 -2.602 1 98.12 99 LEU A C 1
ATOM 755 O O . LEU A 1 99 ? -8.07 -15.797 -1.776 1 98.12 99 LEU A O 1
ATOM 759 N N . GLY A 1 100 ? -6.789 -14.023 -2.266 1 95.75 100 GLY A N 1
ATOM 760 C CA . GLY A 1 100 ? -6.609 -13.75 -0.849 1 95.75 100 GLY A CA 1
ATOM 761 C C . GLY A 1 100 ? -6.406 -12.273 -0.547 1 95.75 100 GLY A C 1
ATOM 762 O O . GLY A 1 100 ? -6.785 -11.414 -1.345 1 95.75 100 GLY A O 1
ATOM 763 N N . HIS A 1 101 ? -5.891 -12.016 0.615 1 94.81 101 HIS A N 1
ATOM 764 C CA . HIS A 1 101 ? -5.703 -10.656 1.104 1 94.81 101 HIS A CA 1
ATOM 765 C C . HIS A 1 101 ? -4.594 -9.938 0.341 1 94.81 101 HIS A C 1
ATOM 767 O O . HIS A 1 101 ? -4.5 -8.711 0.38 1 94.81 101 HIS A O 1
ATOM 773 N N . ASP A 1 102 ? -3.82 -10.75 -0.365 1 97.5 102 ASP A N 1
ATOM 774 C CA . ASP A 1 102 ? -2.721 -10.164 -1.125 1 97.5 102 ASP A CA 1
ATOM 775 C C . ASP A 1 102 ? -3.115 -9.945 -2.584 1 97.5 102 ASP A C 1
ATOM 777 O O . ASP A 1 102 ? -2.334 -9.406 -3.371 1 97.5 102 ASP A O 1
ATOM 781 N N . SER A 1 103 ? -4.324 -10.32 -2.984 1 98.62 103 SER A N 1
ATOM 782 C CA . SER A 1 103 ? -4.711 -10.312 -4.391 1 98.62 103 SER A CA 1
ATOM 783 C C . SER A 1 103 ? -4.727 -8.891 -4.949 1 98.62 103 SER A C 1
ATOM 785 O O . SER A 1 103 ? -4.281 -8.656 -6.078 1 98.62 103 SER A O 1
ATOM 787 N N . LEU A 1 104 ? -5.246 -7.965 -4.137 1 98.75 104 LEU A N 1
ATOM 788 C CA . LEU A 1 104 ? -5.242 -6.574 -4.586 1 98.75 104 LEU A CA 1
ATOM 789 C C . LEU A 1 104 ? -3.816 -6.086 -4.82 1 98.75 104 LEU A C 1
ATOM 791 O O . LEU A 1 104 ? -3.562 -5.328 -5.758 1 98.75 104 LEU A O 1
ATOM 795 N N . MET A 1 105 ? -2.895 -6.461 -4.016 1 98.81 105 MET A N 1
ATOM 796 C CA . MET A 1 105 ? -1.493 -6.078 -4.172 1 98.81 105 MET A CA 1
ATOM 797 C C . MET A 1 105 ? -0.932 -6.598 -5.492 1 98.81 105 MET A C 1
ATOM 799 O O . MET A 1 105 ? -0.325 -5.84 -6.254 1 98.81 105 MET A O 1
ATOM 803 N N . TRP A 1 106 ? -1.176 -7.891 -5.766 1 98.81 106 TRP A N 1
ATOM 804 C CA . TRP A 1 106 ? -0.669 -8.477 -7.004 1 98.81 106 TRP A CA 1
ATOM 805 C C . TRP A 1 106 ? -1.258 -7.766 -8.219 1 98.81 106 TRP A C 1
ATOM 807 O O . TRP A 1 106 ? -0.544 -7.48 -9.188 1 98.81 106 TRP A O 1
ATOM 817 N N . HIS A 1 107 ? -2.559 -7.547 -8.156 1 98.75 107 HIS A N 1
ATOM 818 C CA . HIS A 1 107 ? -3.23 -6.805 -9.211 1 98.75 107 HIS A CA 1
ATOM 819 C C . HIS A 1 107 ? -2.594 -5.434 -9.414 1 98.75 107 HIS A C 1
ATOM 821 O O . HIS A 1 107 ? -2.352 -5.02 -10.555 1 98.75 107 HIS A O 1
ATOM 827 N N . THR A 1 108 ? -2.293 -4.77 -8.328 1 98.44 108 THR A N 1
ATOM 828 C CA . THR A 1 108 ? -1.76 -3.412 -8.367 1 98.44 108 THR A CA 1
ATOM 829 C C . THR A 1 108 ? -0.309 -3.414 -8.844 1 98.44 108 THR A C 1
ATOM 831 O O . THR A 1 108 ? 0.087 -2.574 -9.656 1 98.44 108 THR A O 1
ATOM 834 N N . LEU A 1 109 ? 0.495 -4.379 -8.383 1 98.38 109 LEU A N 1
ATOM 835 C CA . LEU A 1 109 ? 1.896 -4.477 -8.781 1 98.38 109 LEU A CA 1
ATOM 836 C C . LEU A 1 109 ? 2.018 -4.762 -10.273 1 98.38 109 LEU A C 1
ATOM 838 O O . LEU A 1 109 ? 3.037 -4.441 -10.891 1 98.38 109 LEU A O 1
ATOM 842 N N . ASN A 1 110 ? 1.013 -5.367 -10.812 1 98.31 110 ASN A N 1
ATOM 843 C CA . ASN A 1 110 ? 0.966 -5.641 -12.25 1 98.31 110 ASN A CA 1
ATOM 844 C C . ASN A 1 110 ? 0.157 -4.582 -12.992 1 98.31 110 ASN A C 1
ATOM 846 O O . ASN A 1 110 ? -0.552 -4.895 -13.953 1 98.31 110 ASN A O 1
ATOM 850 N N . TYR A 1 111 ? 0.214 -3.396 -12.555 1 96.56 111 TYR A N 1
ATOM 851 C CA . TYR A 1 111 ? -0.557 -2.289 -13.109 1 96.56 111 TYR A CA 1
ATOM 852 C C . TYR A 1 111 ? -0.434 -2.242 -14.625 1 96.56 111 TYR A C 1
ATOM 854 O O . TYR A 1 111 ? 0.673 -2.281 -15.164 1 96.56 111 TYR A O 1
ATOM 862 N N . GLY A 1 112 ? -1.56 -2.129 -15.266 1 95.56 112 GLY A N 1
ATOM 863 C CA . GLY A 1 112 ? -1.595 -2.092 -16.719 1 95.56 112 GLY A CA 1
ATOM 864 C C . GLY A 1 112 ? -1.631 -3.471 -17.344 1 95.56 112 GLY A C 1
ATOM 865 O O . GLY A 1 112 ? -1.92 -3.607 -18.547 1 95.56 112 GLY A O 1
ATOM 866 N N . GLY A 1 113 ? -1.289 -4.547 -16.547 1 97.75 113 GLY A N 1
ATOM 867 C CA . GLY A 1 113 ? -1.35 -5.922 -17.016 1 97.75 113 GLY A CA 1
ATOM 868 C C . GLY A 1 113 ? -2.652 -6.617 -16.672 1 97.75 113 GLY A C 1
ATOM 869 O O . GLY A 1 113 ? -3.6 -5.973 -16.203 1 97.75 113 GLY A O 1
ATOM 870 N N . ARG A 1 114 ? -2.662 -7.785 -16.938 1 98.38 114 ARG A N 1
ATOM 871 C CA . ARG A 1 114 ? -3.842 -8.578 -16.625 1 98.38 114 ARG A CA 1
ATOM 872 C C . ARG A 1 114 ? -3.521 -9.625 -15.555 1 98.38 114 ARG A C 1
ATOM 874 O O . ARG A 1 114 ? -2.613 -10.438 -15.727 1 98.38 114 ARG A O 1
ATOM 881 N N . THR A 1 115 ? -4.211 -9.555 -14.484 1 98.81 115 THR A N 1
ATOM 882 C CA . THR A 1 115 ? -4.09 -10.547 -13.414 1 98.81 115 THR A CA 1
ATOM 883 C C . THR A 1 115 ? -5.406 -11.289 -13.219 1 98.81 115 THR A C 1
ATOM 885 O O . THR A 1 115 ? -6.453 -10.68 -13.008 1 98.81 115 THR A O 1
ATOM 888 N N . ILE A 1 116 ? -5.344 -12.57 -13.305 1 98.88 116 ILE A N 1
ATOM 889 C CA . ILE A 1 116 ? -6.531 -13.391 -13.117 1 98.88 116 ILE A CA 1
ATOM 890 C C . ILE A 1 116 ? -6.348 -14.297 -11.898 1 98.88 116 ILE A C 1
ATOM 892 O O . ILE A 1 116 ? -5.281 -14.883 -11.711 1 98.88 116 ILE A O 1
ATOM 896 N N . PHE A 1 117 ? -7.434 -14.383 -11.078 1 98.88 117 PHE A N 1
ATOM 897 C CA . PHE A 1 117 ? -7.406 -15.203 -9.875 1 98.88 117 PHE A CA 1
ATOM 898 C C . PHE A 1 117 ? -8.367 -16.375 -10 1 98.88 117 PHE A C 1
ATOM 900 O O . PHE A 1 117 ? -9.508 -16.219 -10.43 1 98.88 117 PHE A O 1
ATOM 907 N N . LEU A 1 118 ? -7.883 -17.562 -9.656 1 98.62 118 LEU A N 1
ATOM 908 C CA . LEU A 1 118 ? -8.703 -18.781 -9.617 1 98.62 118 LEU A CA 1
ATOM 909 C C . LEU A 1 118 ? -8.938 -19.234 -8.18 1 98.62 118 LEU A C 1
ATOM 911 O O . LEU A 1 118 ? -7.98 -19.484 -7.449 1 98.62 118 LEU A O 1
ATOM 915 N N . GLU A 1 119 ? -10.164 -19.312 -7.781 1 98.12 119 GLU A N 1
ATOM 916 C CA . GLU A 1 119 ? -10.508 -19.578 -6.391 1 98.12 119 GLU A CA 1
ATOM 917 C C . GLU A 1 119 ? -11.609 -20.641 -6.289 1 98.12 119 GLU A C 1
ATOM 919 O O . GLU A 1 119 ? -12.531 -20.656 -7.105 1 98.12 119 GLU A O 1
ATOM 924 N N . GLU A 1 120 ? -11.484 -21.516 -5.273 1 96.56 120 GLU A N 1
ATOM 925 C CA . GLU A 1 120 ? -12.406 -22.641 -5.141 1 96.56 120 GLU A CA 1
ATOM 926 C C . GLU A 1 120 ? -13.641 -22.25 -4.336 1 96.56 120 GLU A C 1
ATOM 928 O O . GLU A 1 120 ? -14.672 -22.922 -4.414 1 96.56 120 GLU A O 1
ATOM 933 N N . ASP A 1 121 ? -13.562 -21.297 -3.512 1 96.25 121 ASP A N 1
ATOM 934 C CA . ASP A 1 121 ? -14.648 -20.875 -2.629 1 96.25 121 ASP A CA 1
ATOM 935 C C . ASP A 1 121 ? -15.469 -19.766 -3.262 1 96.25 121 ASP A C 1
ATOM 937 O O . ASP A 1 121 ? -15.07 -18.594 -3.229 1 96.25 121 ASP A O 1
ATOM 941 N N . GLU A 1 122 ? -16.641 -20.094 -3.658 1 96.56 122 GLU A N 1
ATOM 942 C CA . GLU A 1 122 ? -17.484 -19.141 -4.355 1 96.56 122 GLU A CA 1
ATOM 943 C C . GLU A 1 122 ? -17.922 -18.016 -3.43 1 96.56 122 GLU A C 1
ATOM 945 O O . GLU A 1 122 ? -18.016 -16.859 -3.854 1 96.56 122 GLU A O 1
ATOM 950 N N . ALA A 1 123 ? -18.234 -18.359 -2.244 1 97.62 123 ALA A N 1
ATOM 951 C CA . ALA A 1 123 ? -18.641 -17.344 -1.276 1 97.62 123 ALA A CA 1
ATOM 952 C C . ALA A 1 123 ? -17.5 -16.359 -1.006 1 97.62 123 ALA A C 1
ATOM 954 O O . ALA A 1 123 ? -17.734 -15.148 -0.875 1 97.62 123 ALA A O 1
ATOM 955 N N . TRP A 1 124 ? -16.391 -16.891 -0.903 1 97.31 124 TRP A N 1
ATOM 956 C CA . TRP A 1 124 ? -15.203 -16.062 -0.695 1 97.31 124 TRP A CA 1
ATOM 957 C C . TRP A 1 124 ? -14.984 -15.125 -1.878 1 97.31 124 TRP A C 1
ATOM 959 O O . TRP A 1 124 ? -14.688 -13.945 -1.694 1 97.31 124 TRP A O 1
ATOM 969 N N . ILE A 1 125 ? -15.125 -15.594 -3.117 1 98.19 125 ILE A N 1
ATOM 970 C CA . ILE A 1 125 ? -15.023 -14.773 -4.32 1 98.19 125 ILE A CA 1
ATOM 971 C C . ILE A 1 125 ? -16 -13.609 -4.234 1 98.19 125 ILE A C 1
ATOM 973 O O . ILE A 1 125 ? -15.633 -12.461 -4.504 1 98.19 125 ILE A O 1
ATOM 977 N N . GLN A 1 126 ? -17.203 -13.922 -3.883 1 98 126 GLN A N 1
ATOM 978 C CA . GLN A 1 126 ? -18.234 -12.891 -3.805 1 98 126 GLN A CA 1
ATOM 979 C C . GLN A 1 126 ? -17.859 -11.82 -2.783 1 98 126 GLN A C 1
ATOM 981 O O . GLN A 1 126 ? -18.016 -10.625 -3.039 1 98 126 GLN A O 1
ATOM 986 N N . GLN A 1 127 ? -17.391 -12.25 -1.649 1 97.56 127 GLN A N 1
ATOM 987 C CA . GLN A 1 127 ? -17 -11.328 -0.588 1 97.56 127 GLN A CA 1
ATOM 988 C C . GLN A 1 127 ? -15.875 -10.414 -1.046 1 97.56 127 GLN A C 1
ATOM 990 O O . GLN A 1 127 ? -15.938 -9.195 -0.846 1 97.56 127 GLN A O 1
ATOM 995 N N . ILE A 1 128 ? -14.867 -10.969 -1.663 1 97.19 128 ILE A N 1
ATOM 996 C CA . ILE A 1 128 ? -13.711 -10.195 -2.107 1 97.19 128 ILE A CA 1
ATOM 997 C C . ILE A 1 128 ? -14.125 -9.266 -3.246 1 97.19 128 ILE A C 1
ATOM 999 O O . ILE A 1 128 ? -13.703 -8.109 -3.291 1 97.19 128 ILE A O 1
ATOM 1003 N N . ASN A 1 129 ? -14.922 -9.727 -4.121 1 96.44 129 ASN A N 1
ATOM 1004 C CA . ASN A 1 129 ? -15.336 -8.93 -5.27 1 96.44 129 ASN A CA 1
ATOM 1005 C C . ASN A 1 129 ? -16.219 -7.754 -4.848 1 96.44 129 ASN A C 1
ATOM 1007 O O . ASN A 1 129 ? -16.234 -6.719 -5.516 1 96.44 129 ASN A O 1
ATOM 1011 N N . LYS A 1 130 ? -16.938 -7.988 -3.818 1 96.75 130 LYS A N 1
ATOM 1012 C CA . LYS A 1 130 ? -17.703 -6.867 -3.287 1 96.75 130 LYS A CA 1
ATOM 1013 C C . LYS A 1 130 ? -16.781 -5.734 -2.838 1 96.75 130 LYS A C 1
ATOM 1015 O O . LYS A 1 130 ? -17.094 -4.559 -3.051 1 96.75 130 LYS A O 1
ATOM 1020 N N . ARG A 1 131 ? -15.703 -6.07 -2.303 1 95.62 131 ARG A N 1
ATOM 1021 C CA . ARG A 1 131 ? -14.742 -5.094 -1.793 1 95.62 131 ARG A CA 1
ATOM 1022 C C . ARG A 1 131 ? -13.852 -4.566 -2.912 1 95.62 131 ARG A C 1
ATOM 1024 O O . ARG A 1 131 ? -13.484 -3.389 -2.916 1 95.62 131 ARG A O 1
ATOM 1031 N N . PHE A 1 132 ? -13.484 -5.48 -3.785 1 97.94 132 PHE A N 1
ATOM 1032 C CA . PHE A 1 132 ? -12.578 -5.141 -4.879 1 97.94 132 PHE A CA 1
ATOM 1033 C C . PHE A 1 132 ? -13.148 -5.609 -6.215 1 97.94 132 PHE A C 1
ATOM 1035 O O . PHE A 1 132 ? -12.641 -6.559 -6.812 1 97.94 132 PHE A O 1
ATOM 1042 N N . PRO A 1 133 ? -14.047 -4.852 -6.758 1 97.38 133 PRO A N 1
ATOM 1043 C CA . PRO A 1 133 ? -14.742 -5.285 -7.969 1 97.38 133 PRO A CA 1
ATOM 1044 C C . PRO A 1 133 ? -13.828 -5.316 -9.195 1 97.38 133 PRO A C 1
ATOM 1046 O O . PRO A 1 133 ? -14.164 -5.941 -10.203 1 97.38 133 PRO A O 1
ATOM 1049 N N . MET A 1 134 ? -12.688 -4.684 -9.125 1 96.88 134 MET A N 1
ATOM 1050 C CA . MET A 1 134 ? -11.789 -4.609 -10.273 1 96.88 134 MET A CA 1
ATOM 1051 C C . MET A 1 134 ? -10.992 -5.902 -10.422 1 96.88 134 MET A C 1
ATOM 1053 O O . MET A 1 134 ? -10.352 -6.125 -11.453 1 96.88 134 MET A O 1
ATOM 1057 N N . LEU A 1 135 ? -11.039 -6.738 -9.461 1 98.56 135 LEU A N 1
ATOM 1058 C CA . LEU A 1 135 ? -10.305 -7.992 -9.539 1 98.56 135 LEU A CA 1
ATOM 1059 C C . LEU A 1 135 ? -11.031 -8.992 -10.438 1 98.56 135 LEU A C 1
ATOM 1061 O O . LEU A 1 135 ? -12.234 -9.203 -10.281 1 98.56 135 LEU A O 1
ATOM 1065 N N . GLU A 1 136 ? -10.312 -9.547 -11.359 1 98.56 136 GLU A N 1
ATOM 1066 C CA . GLU A 1 136 ? -10.844 -10.602 -12.219 1 98.56 136 GLU A CA 1
ATOM 1067 C C . GLU A 1 136 ? -10.633 -11.977 -11.602 1 98.56 136 GLU A C 1
ATOM 1069 O O . GLU A 1 136 ? -9.5 -12.461 -11.516 1 98.56 136 GLU A O 1
ATOM 1074 N N . SER A 1 137 ? -11.734 -12.594 -11.148 1 98.38 137 SER A N 1
ATOM 1075 C CA . SER A 1 137 ? -11.648 -13.883 -10.469 1 98.38 137 SER A CA 1
ATOM 1076 C C . SER A 1 137 ? -12.648 -14.883 -11.047 1 98.38 137 SER A C 1
ATOM 1078 O O . SER A 1 137 ? -13.734 -14.492 -11.484 1 98.38 137 SER A O 1
ATOM 1080 N N . TYR A 1 138 ? -12.273 -16.125 -11.07 1 98.19 138 TYR A N 1
ATOM 1081 C CA . TYR A 1 138 ? -13.133 -17.203 -11.531 1 98.19 138 TYR A CA 1
ATOM 1082 C C . TYR A 1 138 ? -13.219 -18.312 -10.492 1 98.19 138 TYR A C 1
ATOM 1084 O O . TYR A 1 138 ? -12.227 -18.625 -9.828 1 98.19 138 TYR A O 1
ATOM 1092 N N . HIS A 1 139 ? -14.383 -18.875 -10.422 1 97.88 139 HIS A N 1
ATOM 1093 C CA . HIS A 1 139 ? -14.562 -20.062 -9.586 1 97.88 139 HIS A CA 1
ATOM 1094 C C . HIS A 1 139 ? -14.008 -21.312 -10.266 1 97.88 139 HIS A C 1
ATOM 1096 O O . HIS A 1 139 ? -14.266 -21.547 -11.453 1 97.88 139 HIS A O 1
ATOM 1102 N N . VAL A 1 140 ? -13.273 -22.062 -9.539 1 97.06 140 VAL A N 1
ATOM 1103 C CA . VAL A 1 140 ? -12.703 -23.312 -10.062 1 97.06 140 VAL A CA 1
ATOM 1104 C C . VAL A 1 140 ? -12.945 -24.438 -9.062 1 97.06 140 VAL A C 1
ATOM 1106 O O . VAL A 1 140 ? -12.867 -24.234 -7.852 1 97.06 140 VAL A O 1
ATOM 1109 N N . THR A 1 141 ? -13.273 -25.578 -9.609 1 94.88 141 THR A N 1
ATOM 1110 C CA . THR A 1 141 ? -13.445 -26.781 -8.789 1 94.88 141 THR A CA 1
ATOM 1111 C C . THR A 1 141 ? -12.281 -27.734 -8.977 1 94.88 141 THR A C 1
ATOM 1113 O O . THR A 1 141 ? -11.852 -27.984 -10.102 1 94.88 141 THR A O 1
ATOM 1116 N N . TYR A 1 142 ? -11.797 -28.172 -7.848 1 94.81 142 TYR A N 1
ATOM 1117 C CA . TYR A 1 142 ? -10.734 -29.156 -7.848 1 94.81 142 TYR A CA 1
ATOM 1118 C C . TYR A 1 142 ? -11.258 -30.531 -7.438 1 94.81 142 TYR A C 1
ATOM 1120 O O . TYR A 1 142 ? -11.766 -30.703 -6.324 1 94.81 142 TYR A O 1
ATOM 1128 N N . ASP A 1 143 ? -11.055 -31.484 -8.242 1 89.25 143 ASP A N 1
ATOM 1129 C CA . ASP A 1 143 ? -11.688 -32.781 -8.031 1 89.25 143 ASP A CA 1
ATOM 1130 C C . ASP A 1 143 ? -10.766 -33.719 -7.258 1 89.25 143 ASP A C 1
ATOM 1132 O O . ASP A 1 143 ? -11.188 -34.781 -6.801 1 89.25 143 ASP A O 1
ATOM 1136 N N . SER A 1 144 ? -9.562 -33.375 -7.121 1 93.06 144 SER A N 1
ATOM 1137 C CA . SER A 1 144 ? -8.617 -34.219 -6.406 1 93.06 144 SER A CA 1
ATOM 1138 C C . SER A 1 144 ? -8.43 -33.75 -4.969 1 93.06 144 SER A C 1
ATOM 1140 O O . SER A 1 144 ? -8.5 -32.562 -4.684 1 93.06 144 SER A O 1
ATOM 1142 N N . LYS A 1 145 ? -8.203 -34.781 -4.117 1 95 145 LYS A N 1
ATOM 1143 C CA . LYS A 1 145 ? -7.98 -34.5 -2.699 1 95 145 LYS A CA 1
ATOM 1144 C C . LYS A 1 145 ? -6.535 -34.781 -2.309 1 95 145 LYS A C 1
ATOM 1146 O O . LYS A 1 145 ? -5.84 -35.562 -2.992 1 95 145 LYS A O 1
ATOM 1151 N N . VAL A 1 146 ? -6.168 -34.25 -1.182 1 95.75 146 VAL A N 1
ATOM 1152 C CA . VAL A 1 146 ? -4.793 -34.344 -0.707 1 95.75 146 VAL A CA 1
ATOM 1153 C C . VAL A 1 146 ? -4.422 -35.812 -0.5 1 95.75 146 VAL A C 1
ATOM 1155 O O . VAL A 1 146 ? -3.303 -36.219 -0.806 1 95.75 146 VAL A O 1
ATOM 1158 N N . ASN A 1 147 ? -5.32 -36.562 -0.053 1 95.69 147 ASN A N 1
ATOM 1159 C CA . ASN A 1 147 ? -5.035 -37.969 0.274 1 95.69 147 ASN A CA 1
ATOM 1160 C C . ASN A 1 147 ? -4.852 -38.812 -0.984 1 95.69 147 ASN A C 1
ATOM 1162 O O . ASN A 1 147 ? -4.461 -39.969 -0.902 1 95.69 147 ASN A O 1
ATOM 1166 N N . GLN A 1 148 ? -5.062 -38.281 -2.111 1 96.94 148 GLN A N 1
ATOM 1167 C CA . GLN A 1 148 ? -4.875 -39 -3.373 1 96.94 148 GLN A CA 1
ATOM 1168 C C . GLN A 1 148 ? -3.514 -38.688 -3.986 1 96.94 148 GLN A C 1
ATOM 1170 O O . GLN A 1 148 ? -3.199 -39.156 -5.082 1 96.94 148 GLN A O 1
ATOM 1175 N N . ALA A 1 149 ? -2.748 -37.969 -3.297 1 96.88 149 ALA A N 1
ATOM 1176 C CA . ALA A 1 149 ? -1.497 -37.438 -3.826 1 96.88 149 ALA A CA 1
ATOM 1177 C C . ALA A 1 149 ? -0.565 -38.562 -4.273 1 96.88 149 ALA A C 1
ATOM 1179 O O . ALA A 1 149 ? 0.024 -38.5 -5.355 1 96.88 149 ALA A O 1
ATOM 1180 N N . ASN A 1 150 ? -0.454 -39.594 -3.486 1 96.06 150 ASN A N 1
ATOM 1181 C CA . ASN A 1 150 ? 0.48 -40.656 -3.801 1 96.06 150 ASN A CA 1
ATOM 1182 C C . ASN A 1 150 ? 0.09 -41.375 -5.086 1 96.06 150 ASN A C 1
ATOM 1184 O O . ASN A 1 150 ? 0.95 -41.719 -5.906 1 96.06 150 ASN A O 1
ATOM 1188 N N . VAL A 1 151 ? -1.113 -41.594 -5.211 1 96.62 151 VAL A N 1
ATOM 1189 C CA . VAL A 1 151 ? -1.602 -42.25 -6.406 1 96.62 151 VAL A CA 1
ATOM 1190 C C . VAL A 1 151 ? -1.43 -41.344 -7.621 1 96.62 151 VAL A C 1
ATOM 1192 O O . VAL A 1 151 ? -1.011 -41.812 -8.688 1 96.62 151 VAL A O 1
ATOM 1195 N N . LEU A 1 152 ? -1.704 -40.156 -7.445 1 97.38 152 LEU A N 1
ATOM 1196 C CA . LEU A 1 152 ? -1.705 -39.188 -8.555 1 97.38 152 LEU A CA 1
ATOM 1197 C C . LEU A 1 152 ? -0.283 -38.906 -9.023 1 97.38 152 LEU A C 1
ATOM 1199 O O . LEU A 1 152 ? -0.05 -38.688 -10.219 1 97.38 152 LEU A O 1
ATOM 1203 N N . ILE A 1 153 ? 0.665 -38.875 -8.148 1 97.56 153 ILE A N 1
ATOM 1204 C CA . ILE A 1 153 ? 2.033 -38.562 -8.547 1 97.56 153 ILE A CA 1
ATOM 1205 C C . ILE A 1 153 ? 2.582 -39.688 -9.422 1 97.56 153 ILE A C 1
ATOM 1207 O O . ILE A 1 153 ? 3.332 -39.438 -10.367 1 97.56 153 ILE A O 1
ATOM 1211 N N . GLU A 1 154 ? 2.205 -40.906 -9.055 1 96.94 154 GLU A N 1
ATOM 1212 C CA . GLU A 1 154 ? 2.633 -42.062 -9.852 1 96.94 154 GLU A CA 1
ATOM 1213 C C . GLU A 1 154 ? 1.956 -42.062 -11.219 1 96.94 154 GLU A C 1
ATOM 1215 O O . GLU A 1 154 ? 2.604 -42.312 -12.242 1 96.94 154 GLU A O 1
ATOM 1220 N N . ALA A 1 155 ? 0.729 -41.781 -11.219 1 94.94 155 ALA A N 1
ATOM 1221 C CA . ALA A 1 155 ? -0.009 -41.656 -12.477 1 94.94 155 ALA A CA 1
ATOM 1222 C C . ALA A 1 155 ? 0.576 -40.594 -13.375 1 94.94 155 ALA A C 1
ATOM 1224 O O . ALA A 1 155 ? 0.599 -40.719 -14.602 1 94.94 155 ALA A O 1
ATOM 1225 N N . GLY A 1 156 ? 1.057 -39.594 -12.805 1 96.19 156 GLY A N 1
ATOM 1226 C CA . GLY A 1 156 ? 1.582 -38.438 -13.523 1 96.19 156 GLY A CA 1
ATOM 1227 C C . GLY A 1 156 ? 2.895 -38.719 -14.234 1 96.19 156 GLY A C 1
ATOM 1228 O O . GLY A 1 156 ? 3.312 -37.969 -15.109 1 96.19 156 GLY A O 1
ATOM 1229 N N . LYS A 1 157 ? 3.502 -39.812 -13.898 1 95.19 157 LYS A N 1
ATOM 1230 C CA . LYS A 1 157 ? 4.785 -40.156 -14.5 1 95.19 157 LYS A CA 1
ATOM 1231 C C . LYS A 1 157 ? 4.59 -40.875 -15.828 1 95.19 157 LYS A C 1
ATOM 1233 O O . LYS A 1 157 ? 5.547 -41.094 -16.578 1 95.19 157 LYS A O 1
ATOM 1238 N N . GLY A 1 158 ? 3.408 -41.156 -16.094 1 94.56 158 GLY A N 1
ATOM 1239 C CA . GLY A 1 158 ? 3.09 -41.875 -17.328 1 94.56 158 GLY A CA 1
ATOM 1240 C C . GLY A 1 158 ? 3.156 -40.969 -18.547 1 94.56 158 GLY A C 1
ATOM 1241 O O . GLY A 1 158 ? 3.176 -39.75 -18.438 1 94.56 158 GLY A O 1
ATOM 1242 N N . THR A 1 159 ? 3.121 -41.531 -19.75 1 94.25 159 THR A N 1
ATOM 1243 C CA . THR A 1 159 ? 3.27 -40.844 -21.016 1 94.25 159 THR A CA 1
ATOM 1244 C C . THR A 1 159 ? 2.121 -39.844 -21.25 1 94.25 159 THR A C 1
ATOM 1246 O O . THR A 1 159 ? 2.309 -38.812 -21.844 1 94.25 159 THR A O 1
ATOM 1249 N N . GLU A 1 160 ? 1.021 -40.219 -20.734 1 94.31 160 GLU A N 1
ATOM 1250 C CA . GLU A 1 160 ? -0.145 -39.344 -20.891 1 94.31 160 GLU A CA 1
ATOM 1251 C C . GLU A 1 160 ? 0.083 -38 -20.234 1 94.31 160 GLU A C 1
ATOM 1253 O O . GLU A 1 160 ? -0.447 -36.969 -20.688 1 94.31 160 GLU A O 1
ATOM 1258 N N . CYS A 1 161 ? 0.869 -38.062 -19.219 1 96.69 161 CYS A N 1
ATOM 1259 C CA . CYS A 1 161 ? 1.062 -36.812 -18.453 1 96.69 161 CYS A CA 1
ATOM 1260 C C . CYS A 1 161 ? 2.379 -36.156 -18.812 1 96.69 161 CYS A C 1
ATOM 1262 O O . CYS A 1 161 ? 2.604 -35 -18.469 1 96.69 161 CYS A O 1
ATOM 1264 N N . THR A 1 162 ? 3.221 -36.781 -19.547 1 94.94 162 THR A N 1
ATOM 1265 C CA . THR A 1 162 ? 4.516 -36.188 -19.875 1 94.94 162 THR A CA 1
ATOM 1266 C C . THR A 1 162 ? 4.547 -35.719 -21.328 1 94.94 162 THR A C 1
ATOM 1268 O O . THR A 1 162 ? 5.523 -35.094 -21.75 1 94.94 162 THR A O 1
ATOM 1271 N N . THR A 1 163 ? 3.494 -35.969 -21.984 1 92.56 163 THR A N 1
ATOM 1272 C CA . THR A 1 163 ? 3.332 -35.406 -23.328 1 92.56 163 THR A CA 1
ATOM 1273 C C . THR A 1 163 ? 2.836 -33.969 -23.25 1 92.56 163 THR A C 1
ATOM 1275 O O . THR A 1 163 ? 1.819 -33.688 -22.609 1 92.56 163 THR A O 1
ATOM 1278 N N . ILE A 1 164 ? 3.578 -33.125 -23.938 1 93.56 164 ILE A N 1
ATOM 1279 C CA . ILE A 1 164 ? 3.223 -31.719 -23.906 1 93.56 164 ILE A CA 1
ATOM 1280 C C . ILE A 1 164 ? 1.966 -31.484 -24.75 1 93.56 164 ILE A C 1
ATOM 1282 O O . ILE A 1 164 ? 1.971 -31.703 -25.969 1 93.56 164 ILE A O 1
ATOM 1286 N N . ALA A 1 165 ? 0.923 -31.125 -24.031 1 90.75 165 ALA A N 1
ATOM 1287 C CA . ALA A 1 165 ? -0.362 -30.922 -24.703 1 90.75 165 ALA A CA 1
ATOM 1288 C C . ALA A 1 165 ? -1.234 -29.938 -23.938 1 90.75 165 ALA A C 1
ATOM 1290 O O . ALA A 1 165 ? -0.968 -29.641 -22.766 1 90.75 165 ALA A O 1
ATOM 1291 N N . ASP A 1 166 ? -2.215 -29.422 -24.609 1 94.19 166 ASP A N 1
ATOM 1292 C CA . ASP A 1 166 ? -3.217 -28.562 -24 1 94.19 166 ASP A CA 1
ATOM 1293 C C . ASP A 1 166 ? -3.979 -29.281 -22.891 1 94.19 166 ASP A C 1
ATOM 1295 O O . ASP A 1 166 ? -4.598 -30.328 -23.141 1 94.19 166 ASP A O 1
ATOM 1299 N N . PRO A 1 167 ? -3.906 -28.672 -21.672 1 95.06 167 PRO A N 1
ATOM 1300 C CA . PRO A 1 167 ? -4.566 -29.344 -20.562 1 95.06 167 PRO A CA 1
ATOM 1301 C C . PRO A 1 167 ? -6.059 -29.578 -20.797 1 95.06 167 PRO A C 1
ATOM 1303 O O . PRO A 1 167 ? -6.648 -30.5 -20.25 1 95.06 167 PRO A O 1
ATOM 1306 N N . ARG A 1 168 ? -6.73 -28.891 -21.656 1 92.88 168 ARG A N 1
ATOM 1307 C CA . ARG A 1 168 ? -8.156 -29 -21.938 1 92.88 168 ARG A CA 1
ATOM 1308 C C . ARG A 1 168 ? -8.492 -30.391 -22.5 1 92.88 168 ARG A C 1
ATOM 1310 O O . ARG A 1 168 ? -9.586 -30.906 -22.266 1 92.88 168 ARG A O 1
ATOM 1317 N N . TYR A 1 169 ? -7.48 -30.844 -23.109 1 92.38 169 TYR A N 1
ATOM 1318 C CA . TYR A 1 169 ? -7.766 -32.062 -23.859 1 92.38 169 TYR A CA 1
ATOM 1319 C C . TYR A 1 169 ? -6.859 -33.188 -23.406 1 92.38 169 TYR A C 1
ATOM 1321 O O . TYR A 1 169 ? -6.805 -34.25 -24.031 1 92.38 169 TYR A O 1
ATOM 1329 N N . SER A 1 170 ? -6.223 -32.969 -22.469 1 93.19 170 SER A N 1
ATOM 1330 C CA . SER A 1 170 ? -5.254 -33.938 -21.969 1 93.19 170 SER A CA 1
ATOM 1331 C C . SER A 1 170 ? -5.953 -35.125 -21.312 1 93.19 170 SER A C 1
ATOM 1333 O O . SER A 1 170 ? -6.988 -34.969 -20.656 1 93.19 170 SER A O 1
ATOM 1335 N N . MET A 1 171 ? -5.418 -36.281 -21.484 1 93.19 171 MET A N 1
ATOM 1336 C CA . MET A 1 171 ? -5.941 -37.469 -20.828 1 93.19 171 MET A CA 1
ATOM 1337 C C . MET A 1 171 ? -5.324 -37.656 -19.453 1 93.19 171 MET A C 1
ATOM 1339 O O . MET A 1 171 ? -5.73 -38.531 -18.688 1 93.19 171 MET A O 1
ATOM 1343 N N . CYS A 1 172 ? -4.426 -36.781 -19.156 1 96.06 172 CYS A N 1
ATOM 1344 C CA . CYS A 1 172 ? -3.76 -36.844 -17.859 1 96.06 172 CYS A CA 1
ATOM 1345 C C . CYS A 1 172 ? -4.711 -36.469 -16.734 1 96.06 172 CYS A C 1
ATOM 1347 O O . CYS A 1 172 ? -5.363 -35.438 -16.781 1 96.06 172 CYS A O 1
ATOM 1349 N N . GLN A 1 173 ? -4.742 -37.219 -15.664 1 94.94 173 GLN A N 1
ATOM 1350 C CA . GLN A 1 173 ? -5.629 -37.031 -14.523 1 94.94 173 GLN A CA 1
ATOM 1351 C C . GLN A 1 173 ? -5.238 -35.75 -13.75 1 94.94 173 GLN A C 1
ATOM 1353 O O . GLN A 1 173 ? -6.039 -35.219 -12.984 1 94.94 173 GLN A O 1
ATOM 1358 N N . LEU A 1 174 ? -4.055 -35.344 -14 1 97.44 174 LEU A N 1
ATOM 1359 C CA . LEU A 1 174 ? -3.562 -34.188 -13.266 1 97.44 174 LEU A CA 1
ATOM 1360 C C . LEU A 1 174 ? -3.926 -32.875 -13.984 1 97.44 174 LEU A C 1
ATOM 1362 O O . LEU A 1 174 ? -3.773 -31.797 -13.43 1 97.44 174 LEU A O 1
ATOM 1366 N N . ALA A 1 175 ? -4.371 -33 -15.188 1 97.31 175 ALA A N 1
ATOM 1367 C CA . ALA A 1 175 ? -4.73 -31.812 -15.938 1 97.31 175 ALA A CA 1
ATOM 1368 C C . ALA A 1 175 ? -6 -31.172 -15.375 1 97.3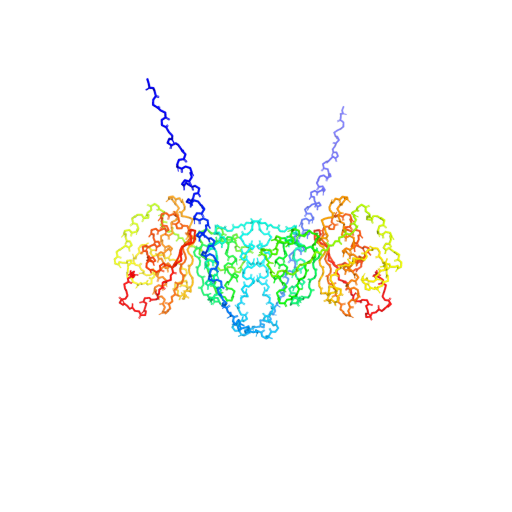1 175 ALA A C 1
ATOM 1370 O O . ALA A 1 175 ? -7.043 -31.828 -15.289 1 97.31 175 ALA A O 1
ATOM 1371 N N . LEU A 1 176 ? -5.879 -29.938 -14.914 1 97.19 176 LEU A N 1
ATOM 1372 C CA . LEU A 1 176 ? -7.047 -29.203 -14.438 1 97.19 176 LEU A CA 1
ATOM 1373 C C . LEU A 1 176 ? -7.922 -28.75 -15.609 1 97.19 176 LEU A C 1
ATOM 1375 O O . LEU A 1 176 ? -7.48 -27.969 -16.453 1 97.19 176 LEU A O 1
ATOM 1379 N N . LYS A 1 177 ? -9.109 -29.25 -15.586 1 94.25 177 LYS A N 1
ATOM 1380 C CA . LYS A 1 177 ? -10.055 -28.953 -16.656 1 94.25 177 LYS A CA 1
ATOM 1381 C C . LYS A 1 177 ? -11.219 -28.109 -16.141 1 94.25 177 LYS A C 1
ATOM 1383 O O . LYS A 1 177 ? -11.344 -27.875 -14.938 1 94.25 177 LYS A O 1
ATOM 1388 N N . GLY A 1 178 ? -11.938 -27.516 -17.125 1 93.06 178 GLY A N 1
ATOM 1389 C CA . GLY A 1 178 ? -13.148 -26.797 -16.75 1 93.06 178 GLY A CA 1
ATOM 1390 C C . GLY A 1 178 ? -12.906 -25.328 -16.484 1 93.06 178 GLY A C 1
ATOM 1391 O O . GLY A 1 178 ? -13.805 -24.625 -16.031 1 93.06 178 GLY A O 1
ATOM 1392 N N . LEU A 1 179 ? -11.727 -24.844 -16.688 1 96.44 179 LEU A N 1
ATOM 1393 C CA . LEU A 1 179 ? -11.477 -23.406 -16.625 1 96.44 179 LEU A CA 1
ATOM 1394 C C . LEU A 1 179 ? -12.062 -22.703 -17.844 1 96.44 179 LEU A C 1
ATOM 1396 O O . LEU A 1 179 ? -12.281 -23.328 -18.875 1 96.44 179 LEU A O 1
ATOM 1400 N N . PRO A 1 180 ? -12.375 -21.422 -17.688 1 95.44 180 PRO A N 1
ATOM 1401 C CA . PRO A 1 180 ? -12.727 -20.688 -18.906 1 95.44 180 PRO A CA 1
ATOM 1402 C C . PRO A 1 180 ? -11.688 -20.844 -20 1 95.44 180 PRO A C 1
ATOM 1404 O O . PRO A 1 180 ? -10.484 -20.828 -19.734 1 95.44 180 PRO A O 1
ATOM 1407 N N . SER A 1 181 ? -12.133 -20.938 -21.203 1 95.75 181 SER A N 1
ATOM 1408 C CA . SER A 1 181 ? -11.258 -21.234 -22.344 1 95.75 181 SER A CA 1
ATOM 1409 C C . SER A 1 181 ? -10.133 -20.219 -22.453 1 95.75 181 SER A C 1
ATOM 1411 O O . SER A 1 181 ? -9.008 -20.562 -22.828 1 95.75 181 SER A O 1
ATOM 1413 N N . GLU A 1 182 ? -10.445 -19.031 -22.203 1 96.25 182 GLU A N 1
ATOM 1414 C CA . GLU A 1 182 ? -9.484 -17.938 -22.344 1 96.25 182 GLU A CA 1
ATOM 1415 C C . GLU A 1 182 ? -8.258 -18.156 -21.453 1 96.25 182 GLU A C 1
ATOM 1417 O O . GLU A 1 182 ? -7.152 -17.75 -21.812 1 96.25 182 GLU A O 1
ATOM 1422 N N . ILE A 1 183 ? -8.438 -18.812 -20.375 1 97.62 183 ILE A N 1
ATOM 1423 C CA . ILE A 1 183 ? -7.355 -19.031 -19.422 1 97.62 183 ILE A CA 1
ATOM 1424 C C . ILE A 1 183 ? -6.309 -19.953 -20.031 1 97.62 183 ILE A C 1
ATOM 1426 O O . ILE A 1 183 ? -5.113 -19.812 -19.766 1 97.62 183 ILE A O 1
ATOM 1430 N N . TYR A 1 184 ? -6.773 -20.844 -20.828 1 96.88 184 TYR A N 1
ATOM 1431 C CA . TYR A 1 184 ? -5.852 -21.766 -21.484 1 96.88 184 TYR A CA 1
ATOM 1432 C C . TYR A 1 184 ? -5.133 -21.094 -22.641 1 96.88 184 TYR A C 1
ATOM 1434 O O . TYR A 1 184 ? -4.047 -21.516 -23.047 1 96.88 184 TYR A O 1
ATOM 1442 N N . ASP A 1 185 ? -5.668 -20 -23.172 1 96.19 185 ASP A N 1
ATOM 1443 C CA . ASP A 1 185 ? -5.18 -19.375 -24.406 1 96.19 185 ASP A CA 1
ATOM 1444 C C . ASP A 1 185 ? -4.156 -18.297 -24.094 1 96.19 185 ASP A C 1
ATOM 1446 O O . ASP A 1 185 ? -3.287 -18 -24.922 1 96.19 185 ASP A O 1
ATOM 1450 N N . ILE A 1 186 ? -4.277 -17.719 -22.969 1 97.44 186 ILE A N 1
ATOM 1451 C CA . ILE A 1 186 ? -3.42 -16.594 -22.609 1 97.44 186 ILE A CA 1
ATOM 1452 C C . ILE A 1 186 ? -1.985 -17.078 -22.422 1 97.44 186 ILE A C 1
ATOM 1454 O O . ILE A 1 186 ? -1.753 -18.141 -21.828 1 97.44 186 ILE A O 1
ATOM 1458 N N . LYS A 1 187 ? -1.044 -16.359 -23.016 1 97.12 187 LYS A N 1
ATOM 1459 C CA . LYS A 1 187 ? 0.376 -16.578 -22.75 1 97.12 187 LYS A CA 1
ATOM 1460 C C . LYS A 1 187 ? 0.793 -15.961 -21.422 1 97.12 187 LYS A C 1
ATOM 1462 O O . LYS A 1 187 ? 1.062 -14.766 -21.328 1 97.12 187 LYS A O 1
ATOM 1467 N N . TRP A 1 188 ? 0.924 -16.766 -20.453 1 98.5 188 TRP A N 1
ATOM 1468 C CA . TRP A 1 188 ? 1.194 -16.266 -19.109 1 98.5 188 TRP A CA 1
ATOM 1469 C C . TRP A 1 188 ? 2.682 -15.992 -18.906 1 98.5 188 TRP A C 1
ATOM 1471 O O . TRP A 1 188 ? 3.521 -16.859 -19.188 1 98.5 188 TRP A O 1
ATOM 1481 N N . ASP A 1 189 ? 2.939 -14.828 -18.422 1 98.75 189 ASP A N 1
ATOM 1482 C CA . ASP A 1 189 ? 4.309 -14.477 -18.062 1 98.75 189 ASP A CA 1
ATOM 1483 C C . ASP A 1 189 ? 4.66 -15 -16.672 1 98.75 189 ASP A C 1
ATOM 1485 O O . ASP A 1 189 ? 5.797 -15.414 -16.422 1 98.75 189 ASP A O 1
ATOM 1489 N N . LEU A 1 190 ? 3.682 -14.953 -15.781 1 98.88 190 LEU A N 1
ATOM 1490 C CA . LEU A 1 190 ? 3.803 -15.43 -14.406 1 98.88 190 LEU A CA 1
ATOM 1491 C C . LEU A 1 190 ? 2.604 -16.281 -14.023 1 98.88 190 LEU A C 1
ATOM 1493 O O . LEU A 1 190 ? 1.468 -15.977 -14.391 1 98.88 190 LEU A O 1
ATOM 1497 N N . ILE A 1 191 ? 2.885 -17.297 -13.242 1 98.94 191 ILE A N 1
ATOM 1498 C CA . ILE A 1 191 ? 1.843 -18.125 -12.641 1 98.94 191 ILE A CA 1
ATOM 1499 C C . ILE A 1 191 ? 2.18 -18.375 -11.172 1 98.94 191 ILE A C 1
ATOM 1501 O O . ILE A 1 191 ? 3.301 -18.781 -10.844 1 98.94 191 ILE A O 1
ATOM 1505 N N . MET A 1 192 ? 1.278 -18.094 -10.336 1 98.88 192 MET A N 1
ATOM 1506 C CA . MET A 1 192 ? 1.43 -18.375 -8.906 1 98.88 192 MET A CA 1
ATOM 1507 C C . MET A 1 192 ? 0.419 -19.422 -8.445 1 98.88 192 MET A C 1
ATOM 1509 O O . MET A 1 192 ? -0.784 -19.266 -8.664 1 98.88 192 MET A O 1
ATOM 1513 N N . VAL A 1 193 ? 0.924 -20.438 -7.836 1 98.81 193 VAL A N 1
ATOM 1514 C CA . VAL A 1 193 ? 0.059 -21.453 -7.238 1 98.81 193 VAL A CA 1
ATOM 1515 C C . VAL A 1 193 ? 0.02 -21.266 -5.723 1 98.81 193 VAL A C 1
ATOM 1517 O O . VAL A 1 193 ? 0.981 -21.594 -5.027 1 98.81 193 VAL A O 1
ATOM 1520 N N . ASP A 1 194 ? -1.07 -20.781 -5.199 1 97.69 194 ASP A N 1
ATOM 1521 C CA . ASP A 1 194 ? -1.259 -20.531 -3.775 1 97.69 194 ASP A CA 1
ATOM 1522 C C . ASP A 1 194 ? -2.576 -21.125 -3.279 1 97.69 194 ASP A C 1
ATOM 1524 O O . ASP A 1 194 ? -2.957 -20.922 -2.125 1 97.69 194 ASP A O 1
ATOM 1528 N N . ALA A 1 195 ? -3.352 -21.719 -4.094 1 94.06 195 ALA A N 1
ATOM 1529 C CA . ALA A 1 195 ? -4.582 -22.453 -3.828 1 94.06 195 ALA A CA 1
ATOM 1530 C C . ALA A 1 195 ? -4.68 -23.703 -4.707 1 94.06 195 ALA A C 1
ATOM 1532 O O . ALA A 1 195 ? -3.941 -23.828 -5.688 1 94.06 195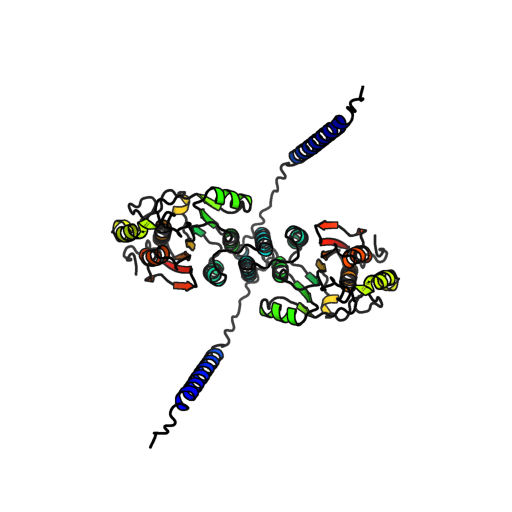 ALA A O 1
ATOM 1533 N N . PRO A 1 196 ? -5.527 -24.594 -4.281 1 95.25 196 PRO A N 1
ATOM 1534 C CA . PRO A 1 196 ? -6.574 -24.531 -3.26 1 95.25 196 PRO A CA 1
ATOM 1535 C C . PRO A 1 196 ? -6.027 -24.734 -1.847 1 95.25 196 PRO A C 1
ATOM 1537 O O . PRO A 1 196 ? -4.82 -24.594 -1.623 1 95.25 196 PRO A O 1
ATOM 1540 N N . THR A 1 197 ? -6.969 -24.828 -0.777 1 84 197 THR A N 1
ATOM 1541 C CA . THR A 1 197 ? -6.703 -24.891 0.655 1 84 197 THR A CA 1
ATOM 1542 C C . THR A 1 197 ? -5.613 -25.922 0.954 1 84 197 THR A C 1
ATOM 1544 O O . THR A 1 197 ? -4.543 -25.562 1.458 1 84 197 THR A O 1
ATOM 1547 N N . GLY A 1 198 ? -5.699 -27.172 0.676 1 83 198 GLY A N 1
ATOM 1548 C CA . GLY A 1 198 ? -4.73 -28.25 0.544 1 83 198 GLY A CA 1
ATOM 1549 C C . GLY A 1 198 ? -4.07 -28.625 1.858 1 83 198 GLY A C 1
ATOM 1550 O O . GLY A 1 198 ? -3.008 -29.25 1.871 1 83 198 GLY A O 1
ATOM 1551 N N . TYR A 1 199 ? -4.605 -28.234 3.041 1 83.44 199 TYR A N 1
ATOM 1552 C CA . TYR A 1 199 ? -3.76 -28.438 4.211 1 83.44 199 TYR A CA 1
ATOM 1553 C C . TYR A 1 199 ? -4.258 -29.594 5.059 1 83.44 199 TYR A C 1
ATOM 1555 O O . TYR A 1 199 ? -3.613 -29.984 6.039 1 83.44 199 TYR A O 1
ATOM 1563 N N . TYR A 1 200 ? -5.383 -30.172 4.613 1 86.69 200 TYR A N 1
ATOM 1564 C CA . TYR A 1 200 ? -5.816 -31.375 5.324 1 86.69 200 TYR A CA 1
ATOM 1565 C C . TYR A 1 200 ? -6.277 -32.438 4.348 1 86.69 200 TYR A C 1
ATOM 1567 O O . TYR A 1 200 ? -6.535 -32.156 3.176 1 86.69 200 TYR A O 1
ATOM 1575 N N . GLU A 1 201 ? -6.395 -33.656 4.758 1 88.62 201 GLU A N 1
ATOM 1576 C CA . GLU A 1 201 ? -6.461 -34.875 3.928 1 88.62 201 GLU A CA 1
ATOM 1577 C C . GLU A 1 201 ? -7.66 -34.812 2.986 1 88.62 201 GLU A C 1
ATOM 1579 O O . GLU A 1 201 ? -7.562 -35.219 1.827 1 88.62 201 GLU A O 1
ATOM 1584 N N . ASP A 1 202 ? -8.773 -34.281 3.453 1 90.94 202 ASP A N 1
ATOM 1585 C CA . ASP A 1 202 ? -9.992 -34.312 2.654 1 90.94 202 ASP A CA 1
ATOM 1586 C C . ASP A 1 202 ? -10.18 -33 1.877 1 90.94 202 ASP A C 1
ATOM 1588 O O . ASP A 1 202 ? -11.133 -32.875 1.117 1 90.94 202 ASP A O 1
ATOM 1592 N N . ALA A 1 203 ? -9.227 -32.188 1.961 1 91.94 203 ALA A N 1
ATOM 1593 C CA . ALA A 1 203 ? -9.273 -30.922 1.235 1 91.94 203 ALA A CA 1
ATOM 1594 C C . ALA A 1 203 ? -8.781 -31.094 -0.199 1 91.94 203 ALA A C 1
ATOM 1596 O O . ALA A 1 203 ? -8.008 -32 -0.493 1 91.94 203 ALA A O 1
ATOM 1597 N N . PRO A 1 204 ? -9.375 -30.25 -1.028 1 93.38 204 PRO A N 1
ATOM 1598 C CA . PRO A 1 204 ? -8.758 -30.234 -2.359 1 93.38 204 PRO A CA 1
ATOM 1599 C C . PRO A 1 204 ? -7.258 -29.938 -2.312 1 93.38 204 PRO A C 1
ATOM 1601 O O . PRO A 1 204 ? -6.812 -29.078 -1.548 1 93.38 204 PRO A O 1
ATOM 1604 N N . GLY A 1 205 ? -6.492 -30.719 -3.127 1 94.25 205 GLY A N 1
ATOM 1605 C CA . GLY A 1 205 ? -5.051 -30.547 -3.145 1 94.25 205 GLY A CA 1
ATOM 1606 C C . GLY A 1 205 ? -4.559 -29.75 -4.336 1 94.25 205 GLY A C 1
ATOM 1607 O O . GLY A 1 205 ? -5.297 -29.531 -5.301 1 94.25 205 GLY A O 1
ATOM 1608 N N . ARG A 1 206 ? -3.297 -29.344 -4.305 1 97.31 206 ARG A N 1
ATOM 1609 C CA . ARG A 1 206 ? -2.754 -28.438 -5.312 1 97.31 206 ARG A CA 1
ATOM 1610 C C . ARG A 1 206 ? -2.115 -29.219 -6.461 1 97.31 206 ARG A C 1
ATOM 1612 O O . ARG A 1 206 ? -1.439 -28.625 -7.309 1 97.31 206 ARG A O 1
ATOM 1619 N N . MET A 1 207 ? -2.322 -30.531 -6.496 1 97.62 207 MET A N 1
ATOM 1620 C CA . MET A 1 207 ? -1.665 -31.391 -7.484 1 97.62 207 MET A CA 1
ATOM 1621 C C . MET A 1 207 ? -1.992 -30.922 -8.898 1 97.62 207 MET A C 1
ATOM 1623 O O . MET A 1 207 ? -1.089 -30.688 -9.711 1 97.62 207 MET A O 1
ATOM 1627 N N . THR A 1 208 ? -3.273 -30.75 -9.141 1 97.5 208 THR A N 1
ATOM 1628 C CA . THR A 1 208 ? -3.709 -30.422 -10.492 1 97.5 208 THR A CA 1
ATOM 1629 C C . THR A 1 208 ? -3.334 -29 -10.859 1 97.5 208 THR A C 1
ATOM 1631 O O . THR A 1 208 ? -3.02 -28.703 -12.016 1 97.5 208 THR A O 1
ATOM 1634 N N . ALA A 1 209 ? -3.348 -28.078 -9.898 1 98.38 209 ALA A N 1
ATOM 1635 C CA . ALA A 1 209 ? -2.932 -26.703 -10.148 1 98.38 209 ALA A CA 1
ATOM 1636 C C . ALA A 1 209 ? -1.457 -26.641 -10.539 1 98.38 209 ALA A C 1
ATOM 1638 O O . ALA A 1 209 ? -1.095 -25.953 -11.5 1 98.38 209 ALA A O 1
ATOM 1639 N N . ILE A 1 210 ? -0.632 -27.328 -9.828 1 98.62 210 ILE A N 1
ATOM 1640 C CA . ILE A 1 210 ? 0.806 -27.328 -10.07 1 98.62 210 ILE A CA 1
ATOM 1641 C C . ILE A 1 210 ? 1.092 -27.906 -11.453 1 98.62 210 ILE A C 1
ATOM 1643 O O . ILE A 1 210 ? 1.819 -27.312 -12.25 1 98.62 210 ILE A O 1
ATOM 1647 N N . TYR A 1 211 ? 0.506 -29.016 -11.734 1 98.38 211 TYR A N 1
ATOM 1648 C CA . TYR A 1 211 ? 0.712 -29.688 -13.016 1 98.38 211 TYR A CA 1
ATOM 1649 C C . TYR A 1 211 ? 0.259 -28.797 -14.172 1 98.38 211 TYR A C 1
ATOM 1651 O O . TYR A 1 211 ? 0.988 -28.609 -15.148 1 98.38 211 TYR A O 1
ATOM 1659 N N . THR A 1 212 ? -0.897 -28.281 -14.039 1 98.44 212 THR A N 1
ATOM 1660 C CA . THR A 1 212 ? -1.479 -27.469 -15.102 1 98.44 212 THR A CA 1
ATOM 1661 C C . THR A 1 212 ? -0.653 -26.203 -15.328 1 98.44 212 THR A C 1
ATOM 1663 O O . THR A 1 212 ? -0.454 -25.781 -16.469 1 98.44 212 THR A O 1
ATOM 1666 N N . ALA A 1 213 ? -0.184 -25.562 -14.25 1 98.75 213 ALA A N 1
ATOM 1667 C CA . ALA A 1 213 ? 0.706 -24.422 -14.383 1 98.75 213 ALA A CA 1
ATOM 1668 C C . ALA A 1 213 ? 1.927 -24.766 -15.234 1 98.75 213 ALA A C 1
ATOM 1670 O O . ALA A 1 213 ? 2.312 -24 -16.125 1 98.75 213 ALA A O 1
ATOM 1671 N N . GLY A 1 214 ? 2.492 -25.906 -14.961 1 98.5 214 GLY A N 1
ATOM 1672 C CA . GLY A 1 214 ? 3.637 -26.359 -15.734 1 98.5 214 GLY A CA 1
ATOM 1673 C C . GLY A 1 214 ? 3.314 -26.578 -17.203 1 98.5 214 GLY A C 1
ATOM 1674 O O . GLY A 1 214 ? 4.094 -26.203 -18.078 1 98.5 214 GLY A O 1
ATOM 1675 N N . MET A 1 215 ? 2.213 -27.203 -17.422 1 97.56 215 MET A N 1
ATOM 1676 C CA . MET A 1 215 ? 1.812 -27.484 -18.797 1 97.56 215 MET A CA 1
ATOM 1677 C C . MET A 1 215 ? 1.538 -26.203 -19.578 1 97.56 215 MET A C 1
ATOM 1679 O O . MET A 1 215 ? 1.939 -26.062 -20.734 1 97.56 215 MET A O 1
ATOM 1683 N N . MET A 1 216 ? 0.854 -25.281 -18.891 1 97.75 216 MET A N 1
ATOM 1684 C CA . MET A 1 216 ? 0.569 -24 -19.516 1 97.75 216 MET A CA 1
ATOM 1685 C C . MET A 1 216 ? 1.86 -23.266 -19.859 1 97.75 216 MET A C 1
ATOM 1687 O O . MET A 1 216 ? 1.939 -22.578 -20.875 1 97.75 216 MET A O 1
ATOM 1691 N N . ALA A 1 217 ? 2.857 -23.344 -19.016 1 98.06 217 ALA A N 1
ATOM 1692 C CA . ALA A 1 217 ? 4.16 -22.734 -19.266 1 98.06 217 ALA A CA 1
ATOM 1693 C C . ALA A 1 217 ? 4.84 -23.375 -20.484 1 98.06 217 ALA A C 1
ATOM 1695 O O . ALA A 1 217 ? 5.395 -22.688 -21.328 1 98.06 217 ALA A O 1
ATOM 1696 N N . ARG A 1 218 ? 4.738 -24.688 -20.594 1 97.06 218 ARG A N 1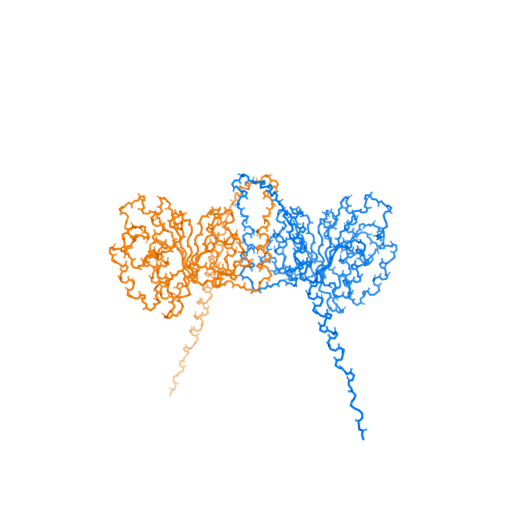
ATOM 1697 C CA . ARG A 1 218 ? 5.445 -25.438 -21.625 1 97.06 218 ARG A CA 1
ATOM 1698 C C . ARG A 1 218 ? 4.805 -25.219 -22.984 1 97.06 218 ARG A C 1
ATOM 1700 O O . ARG A 1 218 ? 5.5 -25.219 -24.016 1 97.06 218 ARG A O 1
ATOM 1707 N N . ILE A 1 219 ? 3.506 -25.031 -23 1 94.94 219 ILE A N 1
ATOM 1708 C CA . ILE A 1 219 ? 2.814 -25.031 -24.281 1 94.94 219 ILE A CA 1
ATOM 1709 C C . ILE A 1 219 ? 2.793 -23.609 -24.859 1 94.94 219 ILE A C 1
ATOM 1711 O O . ILE A 1 219 ? 2.256 -23.391 -25.938 1 94.94 219 ILE A O 1
ATOM 1715 N N . ARG A 1 220 ? 3.33 -22.656 -24.109 1 94.31 220 ARG A N 1
ATOM 1716 C CA . ARG A 1 220 ? 3.357 -21.297 -24.656 1 94.31 220 ARG A CA 1
ATOM 1717 C C . ARG A 1 220 ? 4.16 -21.234 -25.953 1 94.31 220 ARG A C 1
ATOM 1719 O O . ARG A 1 220 ? 5.051 -22.062 -26.172 1 94.31 220 ARG A O 1
ATOM 1726 N N . GLU A 1 221 ? 3.885 -20.234 -26.766 1 91.88 221 GLU A N 1
ATOM 1727 C CA . GLU A 1 221 ? 4.461 -20.188 -28.109 1 91.88 221 GLU A CA 1
ATOM 1728 C C . GLU A 1 221 ? 5.969 -19.969 -28.047 1 91.88 221 GLU A C 1
ATOM 1730 O O . GLU A 1 221 ? 6.719 -20.562 -28.828 1 91.88 221 GLU A O 1
ATOM 1735 N N . ASP A 1 222 ? 6.383 -19.031 -27.234 1 94 222 ASP A N 1
ATOM 1736 C CA . ASP A 1 222 ? 7.797 -18.688 -27.125 1 94 222 ASP A CA 1
ATOM 1737 C C . ASP A 1 222 ? 8.109 -18.125 -25.734 1 94 222 ASP A C 1
ATOM 1739 O O . ASP A 1 222 ? 7.195 -17.828 -24.953 1 94 222 ASP A O 1
ATOM 1743 N N . GLY A 1 223 ? 9.367 -18.156 -25.406 1 94.88 223 GLY A N 1
ATOM 1744 C CA . GLY A 1 223 ? 9.773 -17.531 -24.156 1 94.88 223 GLY A CA 1
ATOM 1745 C C . GLY A 1 223 ? 9.695 -18.469 -22.969 1 94.88 223 GLY A C 1
ATOM 1746 O O . GLY A 1 223 ? 9.891 -19.688 -23.125 1 94.88 223 GLY A O 1
ATOM 1747 N N . GLU A 1 224 ? 9.586 -17.828 -21.797 1 97.38 224 GLU A N 1
ATOM 1748 C CA . GLU A 1 224 ? 9.531 -18.594 -20.547 1 97.38 224 GLU A CA 1
ATOM 1749 C C . GLU A 1 224 ? 8.469 -18.047 -19.609 1 97.38 224 GLU A C 1
ATOM 1751 O O . GLU A 1 224 ? 8.031 -16.906 -19.766 1 97.38 224 GLU A O 1
ATOM 1756 N N . THR A 1 225 ? 8.039 -18.875 -18.75 1 98.56 225 THR A N 1
ATOM 1757 C CA . THR A 1 225 ? 7.074 -18.516 -17.734 1 98.56 225 THR A CA 1
ATOM 1758 C C . THR A 1 225 ? 7.684 -18.656 -16.344 1 98.56 225 THR A C 1
ATOM 1760 O O . THR A 1 225 ? 8.344 -19.656 -16.047 1 98.56 225 THR A O 1
ATOM 1763 N N . HIS A 1 226 ? 7.539 -17.625 -15.539 1 98.94 226 HIS A N 1
ATOM 1764 C CA . HIS A 1 226 ? 7.871 -17.734 -14.125 1 98.94 226 HIS A CA 1
ATOM 1765 C C . HIS A 1 226 ? 6.738 -18.391 -13.344 1 98.94 226 HIS A C 1
ATOM 1767 O O . HIS A 1 226 ? 5.605 -17.891 -13.352 1 98.94 226 HIS A O 1
ATOM 1773 N N . VAL A 1 227 ? 7.07 -19.484 -12.68 1 98.94 227 VAL A N 1
ATOM 1774 C CA . VAL A 1 227 ? 6.066 -20.188 -11.891 1 98.94 227 VAL A CA 1
ATOM 1775 C C . VAL A 1 227 ? 6.469 -20.203 -10.422 1 98.94 227 VAL A C 1
ATOM 1777 O O . VAL A 1 227 ? 7.613 -20.516 -10.086 1 98.94 227 VAL A O 1
ATOM 1780 N N . PHE A 1 228 ? 5.543 -19.828 -9.578 1 98.94 228 PHE A N 1
ATOM 1781 C CA . PHE A 1 228 ? 5.746 -19.797 -8.141 1 98.94 228 PHE A CA 1
ATOM 1782 C C . PHE A 1 228 ? 4.793 -20.75 -7.434 1 98.94 228 PHE A C 1
ATOM 1784 O O . PHE A 1 228 ? 3.607 -20.812 -7.77 1 98.94 228 PHE A O 1
ATOM 1791 N N . VAL A 1 229 ? 5.312 -21.516 -6.5 1 98.88 229 VAL A N 1
ATOM 1792 C CA . VAL A 1 229 ? 4.484 -22.422 -5.707 1 98.88 229 VAL A CA 1
ATOM 1793 C C . VAL A 1 229 ? 4.652 -22.094 -4.223 1 98.88 229 VAL A C 1
ATOM 1795 O O . VAL A 1 229 ? 5.762 -22.156 -3.691 1 98.88 229 VAL A O 1
ATOM 1798 N N . HIS A 1 230 ? 3.586 -21.75 -3.564 1 98.56 230 HIS A N 1
ATOM 1799 C CA . HIS A 1 230 ? 3.611 -21.469 -2.137 1 98.56 230 HIS A CA 1
ATOM 1800 C C . HIS A 1 230 ? 3.291 -22.703 -1.311 1 98.56 230 HIS A C 1
ATOM 1802 O O . HIS A 1 230 ? 2.73 -23.672 -1.83 1 98.56 230 HIS A O 1
ATOM 1808 N N . ASP A 1 231 ? 3.783 -22.75 -0.014 1 97.88 231 ASP A N 1
ATOM 1809 C CA . ASP A 1 231 ? 3.57 -23.812 0.974 1 97.88 231 ASP A CA 1
ATOM 1810 C C . ASP A 1 231 ? 4.332 -25.078 0.594 1 97.88 231 ASP A C 1
ATOM 1812 O O . ASP A 1 231 ? 3.824 -26.188 0.775 1 97.88 231 ASP A O 1
ATOM 1816 N N . VAL A 1 232 ? 5.531 -24.859 0.088 1 98 232 VAL A N 1
ATOM 1817 C CA . VAL A 1 232 ? 6.332 -26 -0.346 1 98 232 VAL A CA 1
ATOM 1818 C C . VAL A 1 232 ? 6.867 -26.75 0.872 1 98 232 VAL A C 1
ATOM 1820 O O . VAL A 1 232 ? 7.535 -27.781 0.732 1 98 232 VAL A O 1
ATOM 1823 N N . ASN A 1 233 ? 6.551 -26.234 2.049 1 96.69 233 ASN A N 1
ATOM 1824 C CA . ASN A 1 233 ? 6.816 -26.984 3.27 1 96.69 233 ASN A CA 1
ATOM 1825 C C . ASN A 1 233 ? 5.867 -28.172 3.416 1 96.69 233 ASN A C 1
ATOM 1827 O O . ASN A 1 233 ? 6.105 -29.062 4.223 1 96.69 233 ASN A O 1
ATOM 1831 N N . ARG A 1 234 ? 4.812 -28.188 2.674 1 96.62 234 ARG A N 1
ATOM 1832 C CA . ARG A 1 234 ? 3.865 -29.297 2.656 1 96.62 234 ARG A CA 1
ATOM 1833 C C . ARG A 1 234 ? 4.289 -30.359 1.654 1 96.62 234 ARG A C 1
ATOM 1835 O O . ARG A 1 234 ? 4.859 -30.047 0.607 1 96.62 234 ARG A O 1
ATOM 1842 N N . ASP A 1 235 ? 3.932 -31.562 1.893 1 95.94 235 ASP A N 1
ATOM 1843 C CA . ASP A 1 235 ? 4.414 -32.719 1.125 1 95.94 235 ASP A CA 1
ATOM 1844 C C . ASP A 1 235 ? 3.936 -32.625 -0.324 1 95.94 235 ASP A C 1
ATOM 1846 O O . ASP A 1 235 ? 4.715 -32.844 -1.252 1 95.94 235 ASP A O 1
ATOM 1850 N N . VAL A 1 236 ? 2.711 -32.344 -0.507 1 97 236 VAL A N 1
ATOM 1851 C CA . VAL A 1 236 ? 2.137 -32.312 -1.849 1 97 236 VAL A CA 1
ATOM 1852 C C . VAL A 1 236 ? 2.832 -31.266 -2.695 1 97 236 VAL A C 1
ATOM 1854 O O . VAL A 1 236 ? 3.334 -31.547 -3.783 1 97 236 VAL A O 1
ATOM 1857 N N . GLU A 1 237 ? 2.879 -30.031 -2.197 1 98 237 GLU A N 1
ATOM 1858 C CA . GLU A 1 237 ? 3.479 -28.922 -2.934 1 98 237 GLU A CA 1
ATOM 1859 C C . GLU A 1 237 ? 4.957 -29.188 -3.207 1 98 237 GLU A C 1
ATOM 1861 O O . GLU A 1 237 ? 5.457 -28.875 -4.293 1 98 237 GLU A O 1
ATOM 1866 N N . ASP A 1 238 ? 5.609 -29.734 -2.236 1 98 238 ASP A N 1
ATOM 1867 C CA . ASP A 1 238 ? 7.027 -30.031 -2.398 1 98 238 ASP A CA 1
ATOM 1868 C C . ASP A 1 238 ? 7.246 -31.062 -3.508 1 98 238 ASP A C 1
ATOM 1870 O O . ASP A 1 238 ? 7.941 -30.781 -4.488 1 98 238 ASP A O 1
ATOM 1874 N N . LYS A 1 239 ? 6.613 -32.188 -3.424 1 98 239 LYS A N 1
ATOM 1875 C CA . LYS A 1 239 ? 6.836 -33.312 -4.336 1 98 239 LYS A CA 1
ATOM 1876 C C . LYS A 1 239 ? 6.336 -32.969 -5.738 1 98 239 LYS A C 1
ATOM 1878 O O . LYS A 1 239 ? 7.027 -33.219 -6.727 1 98 239 LYS A O 1
ATOM 1883 N N . PHE A 1 240 ? 5.211 -32.438 -5.82 1 98.44 240 PHE A N 1
ATOM 1884 C CA . PHE A 1 240 ? 4.602 -32.188 -7.125 1 98.44 240 PHE A CA 1
ATOM 1885 C C . PHE A 1 240 ? 5.324 -31.078 -7.871 1 98.44 240 PHE A C 1
ATOM 1887 O O . PHE A 1 240 ? 5.465 -31.141 -9.094 1 98.44 240 PHE A O 1
ATOM 1894 N N . SER A 1 241 ? 5.742 -30.031 -7.152 1 98.75 241 SER A N 1
ATOM 1895 C CA . SER A 1 241 ? 6.469 -28.969 -7.844 1 98.75 241 SER A CA 1
ATOM 1896 C C . SER A 1 241 ? 7.809 -29.469 -8.367 1 98.75 241 SER A C 1
ATOM 1898 O O . SER A 1 241 ? 8.219 -29.125 -9.477 1 98.75 241 SER A O 1
ATOM 1900 N N . ARG A 1 242 ? 8.43 -30.281 -7.625 1 98.38 242 ARG A N 1
ATOM 1901 C CA . ARG A 1 242 ? 9.703 -30.844 -8.062 1 98.38 242 ARG A CA 1
ATOM 1902 C C . ARG A 1 242 ? 9.516 -31.781 -9.25 1 98.38 242 ARG A C 1
ATOM 1904 O O . ARG A 1 242 ? 10.328 -31.797 -10.172 1 98.38 242 ARG A O 1
ATOM 1911 N N . GLU A 1 243 ? 8.492 -32.562 -9.172 1 98.12 243 GLU A N 1
ATOM 1912 C CA . GLU A 1 243 ? 8.258 -33.594 -10.188 1 98.12 243 GLU A CA 1
ATOM 1913 C C . GLU A 1 243 ? 7.746 -32.969 -11.484 1 98.12 243 GLU A C 1
ATOM 1915 O O . GLU A 1 243 ? 8.227 -33.312 -12.57 1 98.12 243 GLU A O 1
ATOM 1920 N N . PHE A 1 244 ? 6.828 -32.031 -11.391 1 98.5 244 PHE A N 1
ATOM 1921 C CA . PHE A 1 244 ? 6.094 -31.688 -12.594 1 98.5 244 PHE A CA 1
ATOM 1922 C C . PHE A 1 244 ? 6.508 -30.297 -13.086 1 98.5 244 PHE A C 1
ATOM 1924 O O . PHE A 1 244 ? 6.227 -29.938 -14.227 1 98.5 244 PHE A O 1
ATOM 1931 N N . LEU A 1 245 ? 7.051 -29.469 -12.234 1 98.75 245 LEU A N 1
ATOM 1932 C CA . LEU A 1 245 ? 7.691 -28.25 -12.703 1 98.75 245 LEU A CA 1
ATOM 1933 C C . LEU A 1 245 ? 9.18 -28.469 -12.938 1 98.75 245 LEU A C 1
ATOM 1935 O O . LEU A 1 245 ? 9.844 -27.656 -13.578 1 98.75 245 LEU A O 1
ATOM 1939 N N . CYS A 1 246 ? 9.672 -29.547 -12.438 1 98.31 246 CYS A N 1
ATOM 1940 C CA . CYS A 1 246 ? 11.016 -30.047 -12.695 1 98.31 246 CYS A CA 1
ATOM 1941 C C . CYS A 1 246 ? 12.039 -29.297 -11.852 1 98.31 246 CYS A C 1
ATOM 1943 O O . CYS A 1 246 ? 12.234 -28.078 -12.031 1 98.31 246 CYS A O 1
ATOM 1945 N N . GLU A 1 247 ? 12.734 -29.969 -11.078 1 97.44 247 GLU A N 1
ATOM 1946 C CA . GLU A 1 247 ? 13.781 -29.406 -10.227 1 97.44 247 GLU A CA 1
ATOM 1947 C C . GLU A 1 247 ? 14.82 -28.656 -11.047 1 97.44 247 GLU A C 1
ATOM 1949 O O . GLU A 1 247 ? 15.375 -27.656 -10.594 1 97.44 247 GLU A O 1
ATOM 1954 N N . GLY A 1 248 ? 15.023 -29.078 -12.172 1 97.56 248 GLY A N 1
ATOM 1955 C CA . GLY A 1 248 ? 16 -28.469 -13.047 1 97.56 248 GLY A CA 1
ATOM 1956 C C . GLY A 1 248 ? 15.633 -27.047 -13.461 1 97.56 248 GLY A C 1
ATOM 1957 O O . GLY A 1 248 ? 16.5 -26.281 -13.891 1 97.56 248 GLY A O 1
ATOM 1958 N N . TYR A 1 249 ? 14.414 -26.688 -13.422 1 98.38 249 TYR A N 1
ATOM 1959 C CA . TYR A 1 249 ? 13.961 -25.359 -13.789 1 98.38 249 TYR A CA 1
ATOM 1960 C C . TYR A 1 249 ? 13.836 -24.469 -12.555 1 98.38 249 TYR A C 1
ATOM 1962 O O . TYR A 1 249 ? 13.461 -23.297 -12.656 1 98.38 249 TYR A O 1
ATOM 1970 N N . MET A 1 250 ? 14.133 -25.062 -11.352 1 98.5 250 MET A N 1
ATOM 1971 C CA . MET A 1 250 ? 14.008 -24.312 -10.109 1 98.5 250 MET A CA 1
ATOM 1972 C C . MET A 1 250 ? 15.094 -23.234 -10.023 1 98.5 250 MET A C 1
ATOM 1974 O O . MET A 1 250 ? 16.266 -23.516 -10.242 1 98.5 250 MET A O 1
ATOM 1978 N N . LYS A 1 251 ? 14.742 -22.062 -9.75 1 98.56 251 LYS A N 1
ATOM 1979 C CA . LYS A 1 251 ? 15.688 -20.953 -9.617 1 98.56 251 LYS A CA 1
ATOM 1980 C C . LYS A 1 251 ? 16.062 -20.734 -8.156 1 98.56 251 LYS A C 1
ATOM 1982 O O . LYS A 1 251 ? 17.25 -20.594 -7.832 1 98.56 251 LYS A O 1
ATOM 1987 N N . LYS A 1 252 ? 15.016 -20.703 -7.273 1 98 252 LYS A N 1
ATOM 1988 C CA . LYS A 1 252 ? 15.297 -20.484 -5.855 1 98 252 LYS A CA 1
ATOM 1989 C C . LYS A 1 252 ? 14.062 -20.797 -5.004 1 98 252 LYS A C 1
ATOM 1991 O O . LYS A 1 252 ? 12.953 -20.906 -5.527 1 98 252 LYS A O 1
ATOM 1996 N N . GLN A 1 253 ? 14.359 -20.984 -3.76 1 98.56 253 GLN A N 1
ATOM 1997 C CA . GLN A 1 253 ? 13.328 -21.125 -2.732 1 98.56 253 GLN A CA 1
ATOM 1998 C C . GLN A 1 253 ? 13.578 -20.156 -1.578 1 98.56 253 GLN A C 1
ATOM 2000 O O . GLN A 1 253 ? 14.695 -20.062 -1.067 1 98.56 253 GLN A O 1
ATOM 2005 N N . VAL A 1 254 ? 12.617 -19.391 -1.264 1 98.69 254 VAL A N 1
ATOM 2006 C CA . VAL A 1 254 ? 12.648 -18.469 -0.123 1 98.69 254 VAL A CA 1
ATOM 2007 C C . VAL A 1 254 ? 11.477 -18.781 0.811 1 98.69 254 VAL A C 1
ATOM 2009 O O . VAL A 1 254 ? 10.312 -18.609 0.432 1 98.69 254 VAL A O 1
ATOM 2012 N N . GLY A 1 255 ? 11.836 -19.219 2.047 1 98.31 255 GLY A N 1
ATOM 2013 C CA . GLY A 1 255 ? 10.766 -19.672 2.922 1 98.31 255 GLY A CA 1
ATOM 2014 C C . GLY A 1 255 ? 9.953 -20.797 2.326 1 98.31 255 GLY A C 1
ATOM 2015 O O . GLY A 1 255 ? 10.508 -21.828 1.927 1 98.31 255 GLY A O 1
ATOM 2016 N N . ARG A 1 256 ? 8.672 -20.547 2.193 1 98.38 256 ARG A N 1
ATOM 2017 C CA . ARG A 1 256 ? 7.766 -21.562 1.679 1 98.38 256 ARG A CA 1
ATOM 2018 C C . ARG A 1 256 ? 7.422 -21.312 0.216 1 98.38 256 ARG A C 1
ATOM 2020 O O . ARG A 1 256 ? 6.477 -21.891 -0.317 1 98.38 256 ARG A O 1
ATOM 2027 N N . LEU A 1 257 ? 8.102 -20.422 -0.422 1 98.81 257 LEU A N 1
ATOM 2028 C CA . LEU A 1 257 ? 7.84 -20.078 -1.817 1 98.81 257 LEU A CA 1
ATOM 2029 C C . LEU A 1 257 ? 8.961 -20.594 -2.717 1 98.81 257 LEU A C 1
ATOM 2031 O O . LEU A 1 257 ? 10.133 -20.281 -2.492 1 98.81 257 LEU A O 1
ATOM 2035 N N . ARG A 1 258 ? 8.57 -21.328 -3.738 1 98.88 258 ARG A N 1
ATOM 2036 C CA . ARG A 1 258 ? 9.523 -21.844 -4.715 1 98.88 258 ARG A CA 1
ATOM 2037 C C . ARG A 1 258 ? 9.305 -21.203 -6.082 1 98.88 258 ARG A C 1
ATOM 2039 O O . ARG A 1 258 ? 8.164 -21.031 -6.516 1 98.88 258 ARG A O 1
ATOM 2046 N N . HIS A 1 259 ? 10.375 -20.812 -6.695 1 98.94 259 HIS A N 1
ATOM 2047 C CA . HIS A 1 259 ? 10.344 -20.125 -7.98 1 98.94 259 HIS A CA 1
ATOM 2048 C C . HIS A 1 259 ? 10.969 -20.984 -9.078 1 98.94 259 HIS A C 1
ATOM 2050 O O . HIS A 1 259 ? 12.094 -21.469 -8.922 1 98.94 259 HIS A O 1
ATOM 2056 N N . PHE A 1 260 ? 10.242 -21.172 -10.203 1 98.88 260 PHE A N 1
ATOM 2057 C CA . PHE A 1 260 ? 10.711 -21.875 -11.391 1 98.88 260 PHE A CA 1
ATOM 2058 C C . PHE A 1 260 ? 10.656 -20.969 -12.617 1 98.88 260 PHE A C 1
ATOM 2060 O O . PHE A 1 260 ? 9.805 -20.094 -12.695 1 98.88 260 PHE A O 1
ATOM 2067 N N . THR A 1 261 ? 11.539 -21.172 -13.531 1 98.75 261 THR A N 1
ATOM 2068 C CA . THR A 1 261 ? 11.414 -20.625 -14.875 1 98.75 261 THR A CA 1
ATOM 2069 C C . THR A 1 261 ? 11.32 -21.75 -15.914 1 98.75 261 THR A C 1
ATOM 2071 O O . THR A 1 261 ? 12.289 -22.484 -16.125 1 98.75 261 THR A O 1
ATOM 2074 N N . ILE A 1 262 ? 10.203 -21.828 -16.562 1 98.12 262 ILE A N 1
ATOM 2075 C CA . ILE A 1 262 ? 9.93 -22.938 -17.453 1 98.12 262 ILE A CA 1
ATOM 2076 C C . ILE A 1 262 ? 9.898 -22.438 -18.906 1 98.12 262 ILE A C 1
ATOM 2078 O O . ILE A 1 262 ? 9.07 -21.594 -19.25 1 98.12 262 ILE A O 1
ATOM 2082 N N . PRO A 1 263 ? 10.719 -22.922 -19.734 1 97.06 263 PRO A N 1
ATOM 2083 C CA . PRO A 1 263 ? 10.727 -22.5 -21.125 1 97.06 263 PRO A CA 1
ATOM 2084 C C . PRO A 1 263 ? 9.586 -23.109 -21.938 1 97.06 263 PRO A C 1
ATOM 2086 O O . PRO A 1 263 ? 9.039 -24.156 -21.547 1 97.06 263 PRO A O 1
ATOM 2089 N N . SER A 1 264 ? 9.297 -22.469 -23.047 1 96.25 264 SER A N 1
ATOM 2090 C CA . SER A 1 264 ? 8.383 -23.078 -24.016 1 96.25 264 SER A CA 1
ATOM 2091 C C . SER A 1 264 ? 8.961 -24.359 -24.594 1 96.25 264 SER A C 1
ATOM 2093 O O . SER A 1 264 ? 10.148 -24.406 -24.938 1 96.25 264 SER A O 1
ATOM 2095 N N . HIS A 1 265 ? 8.18 -25.266 -24.594 1 94.12 265 HIS A N 1
ATOM 2096 C CA . HIS A 1 265 ? 8.578 -26.531 -25.219 1 94.12 265 HIS A CA 1
ATOM 2097 C C . HIS A 1 265 ? 8.117 -26.594 -26.672 1 94.12 265 HIS A C 1
ATOM 2099 O O . HIS A 1 265 ? 8.477 -27.516 -27.391 1 94.12 265 HIS A O 1
ATOM 2105 N N . LYS A 1 266 ? 7.348 -25.656 -27.031 1 88.12 266 LYS A N 1
ATOM 2106 C CA . LYS A 1 266 ? 6.84 -25.641 -28.406 1 88.12 266 LYS A CA 1
ATOM 2107 C C . LYS A 1 266 ? 7.945 -25.281 -29.391 1 88.12 266 LYS A C 1
ATOM 2109 O O . LYS A 1 266 ? 7.906 -25.719 -30.547 1 88.12 266 LYS A O 1
ATOM 2114 N N . SER A 1 267 ? 8.82 -24.516 -28.938 1 78.31 267 SER A N 1
ATOM 2115 C CA . SER A 1 267 ? 9.898 -24.078 -29.812 1 78.31 267 SER A CA 1
ATOM 2116 C C . SER A 1 267 ? 10.891 -25.203 -30.078 1 78.31 267 SER A C 1
ATOM 2118 O O . SER A 1 267 ? 11.641 -25.156 -31.047 1 78.31 267 SER A O 1
ATOM 2120 N N . ASN A 1 268 ? 10.977 -26.141 -29.188 1 78.88 268 ASN A N 1
ATOM 2121 C CA . ASN A 1 268 ? 11.852 -27.297 -29.344 1 78.88 268 ASN A CA 1
ATOM 2122 C C . ASN A 1 268 ? 11.141 -28.594 -28.969 1 78.88 268 ASN A C 1
ATOM 2124 O O . ASN A 1 268 ? 11.117 -28.984 -27.797 1 78.88 268 ASN A O 1
ATOM 2128 N N . LEU A 1 269 ? 10.688 -29.312 -29.953 1 75.19 269 LEU A N 1
ATOM 2129 C CA . LEU A 1 269 ? 9.859 -30.5 -29.734 1 75.19 269 LEU A CA 1
ATOM 2130 C C . LEU A 1 269 ? 10.688 -31.641 -29.156 1 75.19 269 LEU A C 1
ATOM 2132 O O . LEU A 1 269 ? 10.133 -32.594 -28.594 1 75.19 269 LEU A O 1
ATOM 2136 N N . ASN A 1 270 ? 11.938 -31.531 -29.234 1 82.56 270 ASN A N 1
ATOM 2137 C CA . ASN A 1 270 ? 12.789 -32.625 -28.734 1 82.56 270 ASN A CA 1
ATOM 2138 C C . ASN A 1 270 ? 13.211 -32.375 -27.297 1 82.56 270 ASN A C 1
ATOM 2140 O O . ASN A 1 270 ? 13.969 -33.156 -26.719 1 82.56 270 ASN A O 1
ATOM 2144 N N . MET A 1 271 ? 12.68 -31.438 -26.766 1 88.81 271 MET A N 1
ATOM 2145 C CA . MET A 1 271 ? 13.031 -31.125 -25.375 1 88.81 271 MET A CA 1
ATOM 2146 C C . MET A 1 271 ? 12.367 -32.125 -24.406 1 88.81 271 MET A C 1
ATOM 2148 O O . MET A 1 271 ? 11.172 -32.375 -24.531 1 88.81 271 MET A O 1
ATOM 2152 N N . PRO A 1 272 ? 13.219 -32.719 -23.531 1 92.25 272 PRO A N 1
ATOM 2153 C CA . PRO A 1 272 ? 12.602 -33.594 -22.531 1 92.25 272 PRO A CA 1
ATOM 2154 C C . PRO A 1 272 ? 11.664 -32.844 -21.594 1 92.25 272 PRO A C 1
ATOM 2156 O O . PRO A 1 272 ? 11.773 -31.609 -21.438 1 92.25 272 PRO A O 1
ATOM 2159 N N . PHE A 1 273 ? 10.82 -33.562 -21.016 1 94.81 273 PHE A N 1
ATOM 2160 C CA . PHE A 1 273 ? 9.859 -33 -20.094 1 94.81 273 PHE A CA 1
ATOM 2161 C C . PHE A 1 273 ? 10.578 -32.219 -18.984 1 94.81 273 PHE A C 1
ATOM 2163 O O . PHE A 1 273 ? 10.195 -31.094 -18.656 1 94.81 273 PHE A O 1
ATOM 2170 N N . CYS A 1 274 ? 11.523 -32.906 -18.406 1 96.12 274 CYS A N 1
ATOM 2171 C CA . CYS A 1 274 ? 12.414 -32.281 -17.453 1 96.12 274 CYS A CA 1
ATOM 2172 C C . CYS A 1 274 ? 13.852 -32.25 -17.953 1 96.12 274 CYS A C 1
ATOM 2174 O O . CYS A 1 274 ? 14.289 -33.188 -18.609 1 96.12 274 CYS A O 1
ATOM 2176 N N . PRO A 1 275 ? 14.578 -31.219 -17.656 1 93.12 275 PRO A N 1
ATOM 2177 C CA . PRO A 1 275 ? 15.984 -31.188 -18.047 1 93.12 275 PRO A CA 1
ATOM 2178 C C . PRO A 1 275 ? 16.844 -32.156 -17.266 1 93.12 275 PRO A C 1
ATOM 2180 O O . PRO A 1 275 ? 16.484 -32.531 -16.141 1 93.12 275 PRO A O 1
ATOM 2183 N N . MET B 1 1 ? -66.375 -1.402 43.375 1 24.91 1 MET B N 1
ATOM 2184 C CA . MET B 1 1 ? -66.688 -1.34 41.938 1 24.91 1 MET B CA 1
ATOM 2185 C C . MET B 1 1 ? -65.438 -0.874 41.188 1 24.91 1 MET B C 1
ATOM 2187 O O . MET B 1 1 ? -65.062 0.31 41.219 1 24.91 1 MET B O 1
ATOM 2191 N N . ARG B 1 2 ? -64.25 -1.653 41.094 1 31.52 2 ARG B N 1
ATOM 2192 C CA . ARG B 1 2 ? -62.844 -1.406 40.719 1 31.52 2 ARG B CA 1
ATOM 2193 C C . ARG B 1 2 ? -62.688 -1.165 39.219 1 31.52 2 ARG B C 1
ATOM 2195 O O . ARG B 1 2 ? -63.219 -1.942 38.406 1 31.52 2 ARG B O 1
ATOM 2202 N N . PRO B 1 3 ? -62.281 -0.007 38.75 1 29.16 3 PRO B N 1
ATOM 2203 C CA . PRO B 1 3 ? -62.25 0.588 37.406 1 29.16 3 PRO B CA 1
ATOM 2204 C C . PRO B 1 3 ? -61.312 -0.138 36.438 1 29.16 3 PRO B C 1
ATOM 2206 O O . PRO B 1 3 ? -60.219 -0.569 36.844 1 29.16 3 PRO B O 1
ATOM 2209 N N . LYS B 1 4 ? -61.594 -0.685 35.188 1 30.45 4 LYS B N 1
ATOM 2210 C CA . LYS B 1 4 ? -61.188 -1.606 34.125 1 30.45 4 LYS B CA 1
ATOM 2211 C C . LYS B 1 4 ? -60.125 -0.981 33.219 1 30.45 4 LYS B C 1
ATOM 2213 O O . LYS B 1 4 ? -59.562 -1.656 32.344 1 30.45 4 LYS B O 1
ATOM 2218 N N . THR B 1 5 ? -59.75 0.378 33.156 1 30.61 5 THR B N 1
ATOM 2219 C CA . THR B 1 5 ? -59.562 0.894 31.797 1 30.61 5 THR B CA 1
ATOM 2220 C C . THR B 1 5 ? -58.344 0.228 31.125 1 30.61 5 THR B C 1
ATOM 2222 O O . THR B 1 5 ? -57.438 -0.24 31.812 1 30.61 5 THR B O 1
ATOM 2225 N N . HIS B 1 6 ? -58.281 0.058 29.594 1 37.5 6 HIS B N 1
ATOM 2226 C CA . HIS B 1 6 ? -57.906 -0.393 28.25 1 37.5 6 HIS B CA 1
ATOM 2227 C C . HIS B 1 6 ? -56.625 0.279 27.766 1 37.5 6 HIS B C 1
ATOM 2229 O O . HIS B 1 6 ? -56.312 0.214 26.578 1 37.5 6 HIS B O 1
ATOM 2235 N N . GLY B 1 7 ? -55.906 1.085 28.5 1 35.41 7 GLY B N 1
ATOM 2236 C CA . GLY B 1 7 ? -55.062 2.123 27.922 1 35.41 7 GLY B CA 1
ATOM 2237 C C . GLY B 1 7 ? -53.844 1.572 27.188 1 35.41 7 GLY B C 1
ATOM 2238 O O . GLY B 1 7 ? -53.031 2.334 26.703 1 35.41 7 GLY B O 1
ATOM 2239 N N . SER B 1 8 ? -53.312 0.292 27.359 1 45.06 8 SER B N 1
ATOM 2240 C CA . SER B 1 8 ? -51.906 0.059 27.094 1 45.06 8 SER B CA 1
ATOM 2241 C C . SER B 1 8 ? -51.656 -0.248 25.625 1 45.06 8 SER B C 1
ATOM 2243 O O . SER B 1 8 ? -50.531 -0.55 25.234 1 45.06 8 SER B O 1
ATOM 2245 N N . VAL B 1 9 ? -52.75 -0.471 24.734 1 48.41 9 VAL B N 1
ATOM 2246 C CA . VAL B 1 9 ? -52.562 -0.955 23.375 1 48.41 9 VAL B CA 1
ATOM 2247 C C . VAL B 1 9 ? -51.938 0.134 22.516 1 48.41 9 VAL B C 1
ATOM 2249 O O . VAL B 1 9 ? -51.125 -0.16 21.625 1 48.41 9 VAL B O 1
ATOM 2252 N N . SER B 1 10 ? -52.281 1.437 22.812 1 51.5 10 SER B N 1
ATOM 2253 C CA . SER B 1 10 ? -52.156 2.486 21.797 1 51.5 10 SER B CA 1
ATOM 2254 C C . SER B 1 10 ? -50.719 2.891 21.578 1 51.5 10 SER B C 1
ATOM 2256 O O . SER B 1 10 ? -50.312 3.195 20.453 1 51.5 10 SER B O 1
ATOM 2258 N N . LEU B 1 11 ? -49.781 2.768 22.609 1 52.66 11 LEU B N 1
ATOM 2259 C CA . LEU B 1 11 ? -48.469 3.381 22.453 1 52.66 11 LEU B CA 1
ATOM 2260 C C . LEU B 1 11 ? -47.562 2.49 21.625 1 52.66 11 LEU B C 1
ATOM 2262 O O . LEU B 1 11 ? -46.781 2.984 20.812 1 52.66 11 LEU B O 1
ATOM 2266 N N . LYS B 1 12 ? -47.75 1.167 21.656 1 53.41 12 LYS B N 1
ATOM 2267 C CA . LYS B 1 12 ? -46.844 0.252 20.953 1 53.41 12 LYS B CA 1
ATOM 2268 C C . LYS B 1 12 ? -47.125 0.291 19.453 1 53.41 12 LYS B C 1
ATOM 2270 O O . LYS B 1 12 ? -46.188 0.294 18.641 1 53.41 12 LYS B O 1
ATOM 2275 N N . LEU B 1 13 ? -48.438 0.461 19.062 1 58.03 13 LEU B N 1
ATOM 2276 C CA . LEU B 1 13 ? -48.75 0.504 17.641 1 58.03 13 LEU B CA 1
ATOM 2277 C C . LEU B 1 13 ? -48.25 1.795 17 1 58.03 13 LEU B C 1
ATOM 2279 O O . LEU B 1 13 ? -47.781 1.785 15.867 1 58.03 13 LEU B O 1
ATOM 2283 N N . LEU B 1 14 ? -48.219 2.818 17.875 1 56.16 14 LEU B N 1
ATOM 2284 C CA . LEU B 1 14 ? -47.719 4.086 17.344 1 56.16 14 LEU B CA 1
ATOM 2285 C C . LEU B 1 14 ? -46.219 4.016 17.078 1 56.16 14 LEU B C 1
ATOM 2287 O O . LEU B 1 14 ? -45.75 4.504 16.062 1 56.16 14 LEU B O 1
ATOM 2291 N N . LEU B 1 15 ? -45.531 3.238 17.922 1 58.03 15 LEU B N 1
ATOM 2292 C CA . LEU B 1 15 ? -44.094 3.166 17.75 1 58.03 15 LEU B CA 1
ATOM 2293 C C . LEU B 1 15 ? -43.719 2.326 16.531 1 58.03 15 LEU B C 1
ATOM 2295 O O . LEU B 1 15 ? -42.781 2.654 15.797 1 58.03 15 LEU B O 1
ATOM 2299 N N . ILE B 1 16 ? -44.594 1.325 16.188 1 62.31 16 ILE B N 1
ATOM 2300 C CA . ILE B 1 16 ? -44.344 0.49 15.023 1 62.31 16 ILE B CA 1
ATOM 2301 C C . ILE B 1 16 ? -44.625 1.286 13.75 1 62.31 16 ILE B C 1
ATOM 2303 O O . ILE B 1 16 ? -43.844 1.219 12.789 1 62.31 16 ILE B O 1
ATOM 2307 N N . CYS B 1 17 ? -45.656 2.184 13.789 1 58.28 17 CYS B N 1
ATOM 2308 C CA . CYS B 1 17 ? -45.938 2.984 12.609 1 58.28 17 CYS B CA 1
ATOM 2309 C C . CYS B 1 17 ? -44.875 4.02 12.352 1 58.28 17 CYS B C 1
ATOM 2311 O O . CYS B 1 17 ? -44.469 4.238 11.211 1 58.28 17 CYS B O 1
ATOM 2313 N N . VAL B 1 18 ? -44.312 4.605 13.453 1 58.28 18 VAL B N 1
ATOM 2314 C CA . VAL B 1 18 ? -43.25 5.586 13.273 1 58.28 18 VAL B CA 1
ATOM 2315 C C . VAL B 1 18 ? -41.969 4.891 12.758 1 58.28 18 VAL B C 1
ATOM 2317 O O . VAL B 1 18 ? -41.281 5.418 11.898 1 58.28 18 VAL B O 1
ATOM 2320 N N . PHE B 1 19 ? -41.75 3.635 13.172 1 60.66 19 PHE B N 1
ATOM 2321 C CA . PHE B 1 19 ? -40.594 2.902 12.703 1 60.66 19 PHE B CA 1
ATOM 2322 C C . PHE B 1 19 ? -40.75 2.52 11.234 1 60.66 19 PHE B C 1
ATOM 2324 O O . PHE B 1 19 ? -39.781 2.652 10.453 1 60.66 19 PHE B O 1
ATOM 2331 N N . ILE B 1 20 ? -41.938 2.127 10.781 1 62.41 20 ILE B N 1
ATOM 2332 C CA . ILE B 1 20 ? -42.156 1.775 9.383 1 62.41 20 ILE B CA 1
ATOM 2333 C C . ILE B 1 20 ? -42.094 3.029 8.516 1 62.41 20 ILE B C 1
ATOM 2335 O O . ILE B 1 20 ? -41.5 3.014 7.434 1 62.41 20 ILE B O 1
ATOM 2339 N N . ALA B 1 21 ? -42.594 4.18 9.047 1 57.62 21 ALA B N 1
ATOM 2340 C CA . ALA B 1 21 ? -42.5 5.422 8.289 1 57.62 21 ALA B CA 1
ATOM 2341 C C . ALA B 1 21 ? -41.062 5.875 8.141 1 57.62 21 ALA B C 1
ATOM 2343 O O . ALA B 1 21 ? -40.656 6.332 7.07 1 57.62 21 ALA B O 1
ATOM 2344 N N . PHE B 1 22 ? -40.219 5.66 9.18 1 54.03 22 PHE B N 1
ATOM 2345 C CA . PHE B 1 22 ? -38.812 6.027 9.07 1 54.03 22 PHE B CA 1
ATOM 2346 C C . PHE B 1 22 ? -38.094 5.098 8.117 1 54.03 22 PHE B C 1
ATOM 2348 O O . PHE B 1 22 ? -37.281 5.543 7.316 1 54.03 22 PHE B O 1
ATOM 2355 N N . LEU B 1 23 ? -38.406 3.795 8.047 1 55.38 23 LEU B N 1
ATOM 2356 C CA . LEU B 1 23 ? -37.812 2.875 7.094 1 55.38 23 LEU B CA 1
ATOM 2357 C C . LEU B 1 23 ? -38.219 3.205 5.664 1 55.38 23 LEU B C 1
ATOM 2359 O O . LEU B 1 23 ? -37.406 3.16 4.742 1 55.38 23 LEU B O 1
ATOM 2363 N N . LEU B 1 24 ? -39.438 3.604 5.492 1 52.94 24 LEU B N 1
ATOM 2364 C CA . LEU B 1 24 ? -39.906 3.961 4.156 1 52.94 24 LEU B CA 1
ATOM 2365 C C . LEU B 1 24 ? -39.25 5.242 3.674 1 52.94 24 LEU B C 1
ATOM 2367 O O . LEU B 1 24 ? -38.844 5.34 2.512 1 52.94 24 LEU B O 1
ATOM 2371 N N . LEU B 1 25 ? -39.094 6.227 4.52 1 48.84 25 LEU B N 1
ATOM 2372 C CA . LEU B 1 25 ? -38.438 7.449 4.09 1 48.84 25 LEU B CA 1
ATOM 2373 C C . LEU B 1 25 ? -36.969 7.184 3.762 1 48.84 25 LEU B C 1
ATOM 2375 O O . LEU B 1 25 ? -36.406 7.777 2.828 1 48.84 25 LEU B O 1
ATOM 2379 N N . PHE B 1 26 ? -36.281 6.277 4.418 1 46.62 26 PHE B N 1
ATOM 2380 C CA . PHE B 1 26 ? -34.906 5.953 4.094 1 46.62 26 PHE B CA 1
ATOM 2381 C C . PHE B 1 26 ? -34.812 5.238 2.752 1 46.62 26 PHE B C 1
ATOM 2383 O O . PHE B 1 26 ? -33.875 5.5 1.963 1 46.62 26 PHE B O 1
ATOM 2390 N N . VAL B 1 27 ? -35.688 4.383 2.406 1 47.31 27 VAL B N 1
ATOM 2391 C CA . VAL B 1 27 ? -35.656 3.697 1.119 1 47.31 27 VAL B CA 1
ATOM 2392 C C . VAL B 1 27 ? -35.938 4.688 -0.003 1 47.31 27 VAL B C 1
ATOM 2394 O O . VAL B 1 27 ? -35.344 4.617 -1.078 1 47.31 27 VAL B O 1
ATOM 2397 N N . LEU B 1 28 ? -36.844 5.625 0.168 1 44.22 28 LEU B N 1
ATOM 2398 C CA . LEU B 1 28 ? -37.188 6.527 -0.925 1 44.22 28 LEU B CA 1
ATOM 2399 C C . LEU B 1 28 ? -36.031 7.473 -1.237 1 44.22 28 LEU B C 1
ATOM 2401 O O . LEU B 1 28 ? -35.781 7.781 -2.402 1 44.22 28 LEU B O 1
ATOM 2405 N N . ARG B 1 29 ? -35.312 8.078 -0.264 1 38.66 29 ARG B N 1
ATOM 2406 C CA . ARG B 1 29 ? -34.25 8.992 -0.628 1 38.66 29 ARG B CA 1
ATOM 2407 C C . ARG B 1 29 ? -33.094 8.25 -1.326 1 38.66 29 ARG B C 1
ATOM 2409 O O . ARG B 1 29 ? -32.312 8.852 -2.057 1 38.66 29 ARG B O 1
ATOM 2416 N N . SER B 1 30 ? -32.875 6.953 -1.103 1 35.72 30 SER B N 1
ATOM 2417 C CA . SER B 1 30 ? -31.766 6.312 -1.798 1 35.72 30 SER B CA 1
ATOM 2418 C C . SER B 1 30 ? -32.094 6.105 -3.275 1 35.72 30 SER B C 1
ATOM 2420 O O . SER B 1 30 ? -31.203 5.742 -4.059 1 35.72 30 SER B O 1
ATOM 242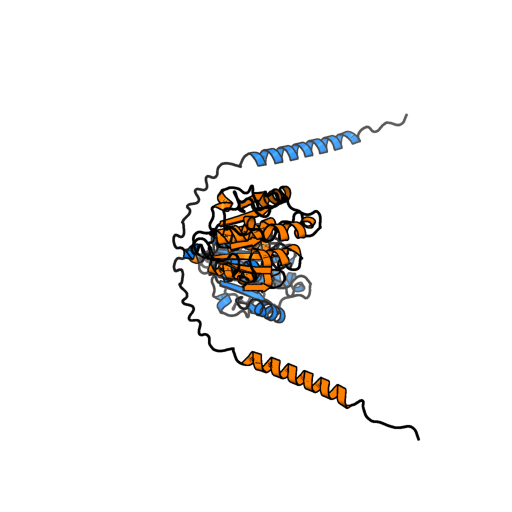2 N N . THR B 1 31 ? -33.281 6.031 -3.619 1 37.91 31 THR B N 1
ATOM 2423 C CA . THR B 1 31 ? -33.531 5.668 -5.008 1 37.91 31 THR B CA 1
ATOM 2424 C C . THR B 1 31 ? -33.219 6.84 -5.938 1 37.91 31 THR B C 1
ATOM 2426 O O . THR B 1 31 ? -33.031 6.656 -7.137 1 37.91 31 THR B O 1
ATOM 2429 N N . LEU B 1 32 ? -33.531 8.102 -5.566 1 31.33 32 LEU B N 1
ATOM 2430 C CA . LEU B 1 32 ? -33.625 9.039 -6.68 1 31.33 32 LEU B CA 1
ATOM 2431 C C . LEU B 1 32 ? -32.25 9.281 -7.301 1 31.33 32 LEU B C 1
ATOM 2433 O O . LEU B 1 32 ? -32.125 9.438 -8.516 1 31.33 32 LEU B O 1
ATOM 2437 N N . THR B 1 33 ? -31.297 9.781 -6.598 1 28.03 33 THR B N 1
ATOM 2438 C CA . THR B 1 33 ? -30.266 10.562 -7.281 1 28.03 33 THR B CA 1
ATOM 2439 C C . THR B 1 33 ? -29.328 9.656 -8.062 1 28.03 33 THR B C 1
ATOM 2441 O O . THR B 1 33 ? -28.25 10.086 -8.492 1 28.03 33 THR B O 1
ATOM 2444 N N . LEU B 1 34 ? -29.734 8.398 -8.359 1 27.25 34 LEU B N 1
ATOM 2445 C CA . LEU B 1 34 ? -28.734 7.656 -9.109 1 27.25 34 LEU B CA 1
ATOM 2446 C C . LEU B 1 34 ? -28.641 8.156 -10.547 1 27.25 34 LEU B C 1
ATOM 2448 O O . LEU B 1 34 ? -29.203 7.539 -11.461 1 27.25 34 LEU B O 1
ATOM 2452 N N . SER B 1 35 ? -29.031 9.398 -10.812 1 25.19 35 SER B N 1
ATOM 2453 C CA . SER B 1 35 ? -28.938 9.672 -12.242 1 25.19 35 SER B CA 1
ATOM 2454 C C . SER B 1 35 ? -27.531 9.445 -12.758 1 25.19 35 SER B C 1
ATOM 2456 O O . SER B 1 35 ? -26.562 9.477 -11.984 1 25.19 35 SER B O 1
ATOM 2458 N N . ARG B 1 36 ? -27.438 9.461 -14.18 1 29.09 36 ARG B N 1
ATOM 2459 C CA . ARG B 1 36 ? -26.594 9.031 -15.289 1 29.09 36 ARG B CA 1
ATOM 2460 C C . ARG B 1 36 ? -25.344 9.906 -15.398 1 29.09 36 ARG B C 1
ATOM 2462 O O . ARG B 1 36 ? -25.391 10.977 -16 1 29.09 36 ARG B O 1
ATOM 2469 N N . VAL B 1 37 ? -24.688 10.312 -14.344 1 27.39 37 VAL B N 1
ATOM 2470 C CA . VAL B 1 37 ? -23.531 11.094 -14.781 1 27.39 37 VAL B CA 1
ATOM 2471 C C . VAL B 1 37 ? -22.656 10.25 -15.711 1 27.39 37 VAL B C 1
ATOM 2473 O O . VAL B 1 37 ? -22.188 9.18 -15.328 1 27.39 37 VAL B O 1
ATOM 2476 N N . SER B 1 38 ? -22.953 10.305 -17 1 26.33 38 SER B N 1
ATOM 2477 C CA . SER B 1 38 ? -22.141 9.836 -18.125 1 26.33 38 SER B CA 1
ATOM 2478 C C . SER B 1 38 ? -20.719 10.391 -18.062 1 26.33 38 SER B C 1
ATOM 2480 O O . SER B 1 38 ? -20.516 11.594 -18.203 1 26.33 38 SER B O 1
ATOM 2482 N N . THR B 1 39 ? -20 10.188 -16.984 1 25.48 39 THR B N 1
ATOM 2483 C CA . THR B 1 39 ? -18.625 10.688 -16.969 1 25.48 39 THR B CA 1
ATOM 2484 C C . THR B 1 39 ? -17.844 10.141 -18.156 1 25.48 39 THR B C 1
ATOM 2486 O O . THR B 1 39 ? -17.719 8.922 -18.328 1 25.48 39 THR B O 1
ATOM 2489 N N . SER B 1 40 ? -17.969 10.859 -19.266 1 26.3 40 SER B N 1
ATOM 2490 C CA . SER B 1 40 ? -17.031 10.734 -20.375 1 26.3 40 SER B CA 1
ATOM 2491 C C . SER B 1 40 ? -15.586 10.805 -19.891 1 26.3 40 SER B C 1
ATOM 2493 O O . SER B 1 40 ? -15.141 11.844 -19.391 1 26.3 40 SER B O 1
ATOM 2495 N N . SER B 1 41 ? -15.164 9.906 -19.078 1 29.84 41 SER B N 1
ATOM 2496 C CA . SER B 1 41 ? -13.75 9.844 -18.703 1 29.84 41 SER B CA 1
ATOM 2497 C C . SER B 1 41 ? -12.852 9.922 -19.938 1 29.84 41 SER B C 1
ATOM 2499 O O . SER B 1 41 ? -12.953 9.086 -20.844 1 29.84 41 SER B O 1
ATOM 2501 N N . SER B 1 42 ? -12.664 11.094 -20.438 1 30.47 42 SER B N 1
ATOM 2502 C CA . SER B 1 42 ? -11.531 11.305 -21.328 1 30.47 42 SER B CA 1
ATOM 2503 C C . SER B 1 42 ? -10.273 10.625 -20.797 1 30.47 42 SER B C 1
ATOM 2505 O O . SER B 1 42 ? -9.75 11 -19.75 1 30.47 42 SER B O 1
ATOM 2507 N N . LYS B 1 43 ? -10.109 9.406 -20.984 1 34.69 43 LYS B N 1
ATOM 2508 C CA . LYS B 1 43 ? -8.914 8.578 -20.797 1 34.69 43 LYS B CA 1
ATOM 2509 C C . LYS B 1 43 ? -7.695 9.234 -21.453 1 34.69 43 LYS B C 1
ATOM 2511 O O . LYS B 1 43 ? -7.547 9.211 -22.672 1 34.69 43 LYS B O 1
ATOM 2516 N N . SER B 1 44 ? -7.273 10.375 -21.141 1 34.94 44 SER B N 1
ATOM 2517 C CA . SER B 1 44 ? -5.957 10.75 -21.641 1 34.94 44 SER B CA 1
ATOM 2518 C C . SER B 1 44 ? -4.949 9.617 -21.453 1 34.94 44 SER B C 1
ATOM 2520 O O . SER B 1 44 ? -4.613 9.258 -20.328 1 34.94 44 SER B O 1
ATOM 2522 N N . THR B 1 45 ? -5 8.602 -22.297 1 39.53 45 THR B N 1
ATOM 2523 C CA . THR B 1 45 ? -4.133 7.445 -22.484 1 39.53 45 THR B CA 1
ATOM 2524 C C . THR B 1 45 ? -2.666 7.871 -22.5 1 39.53 45 THR B C 1
ATOM 2526 O O . THR B 1 45 ? -2.268 8.711 -23.312 1 39.53 45 THR B O 1
ATOM 2529 N N . CYS B 1 46 ? -2.107 8.094 -21.438 1 40.81 46 CYS B N 1
ATOM 2530 C CA . CYS B 1 46 ? -0.651 8.148 -21.484 1 40.81 46 CYS B CA 1
ATOM 2531 C C . CYS B 1 46 ? -0.102 7.102 -22.453 1 40.81 46 CYS B C 1
ATOM 2533 O O . CYS B 1 46 ? -0.268 5.902 -22.234 1 40.81 46 CYS B O 1
ATOM 2535 N N . SER B 1 47 ? -0.06 7.336 -23.625 1 44.5 47 SER B N 1
ATOM 2536 C CA . SER B 1 47 ? 0.395 6.504 -24.734 1 44.5 47 SER B CA 1
ATOM 2537 C C . SER B 1 47 ? 1.757 5.883 -24.438 1 44.5 47 SER B C 1
ATOM 2539 O O . SER B 1 47 ? 2.232 5.027 -25.188 1 44.5 47 SER B O 1
ATOM 2541 N N . SER B 1 48 ? 2.672 6.605 -23.672 1 48.25 48 SER B N 1
ATOM 2542 C CA . SER B 1 48 ? 3.986 5.969 -23.672 1 48.25 48 SER B CA 1
ATOM 2543 C C . SER B 1 48 ? 4.023 4.77 -22.734 1 48.25 48 SER B C 1
ATOM 2545 O O . SER B 1 48 ? 3.344 4.758 -21.703 1 48.25 48 SER B O 1
ATOM 2547 N N . PRO B 1 49 ? 4.504 3.652 -23.219 1 51.5 49 PRO B N 1
ATOM 2548 C CA . PRO B 1 49 ? 4.621 2.398 -22.469 1 51.5 49 PRO B CA 1
ATOM 2549 C C . PRO B 1 49 ? 5.094 2.609 -21.031 1 51.5 49 PRO B C 1
ATOM 2551 O O . PRO B 1 49 ? 4.684 1.875 -20.125 1 51.5 49 PRO B O 1
ATOM 2554 N N . LYS B 1 50 ? 5.898 3.662 -20.828 1 54.59 50 LYS B N 1
ATOM 2555 C CA . LYS B 1 50 ? 6.465 3.943 -19.516 1 54.59 50 LYS B CA 1
ATOM 2556 C C . LYS B 1 50 ? 5.395 4.438 -18.547 1 54.59 50 LYS B C 1
ATOM 2558 O O . LYS B 1 50 ? 5.492 4.211 -17.328 1 54.59 50 LYS B O 1
ATOM 2563 N N . CYS B 1 51 ? 4.309 4.859 -19.141 1 64.75 51 CYS B N 1
ATOM 2564 C CA . CYS B 1 51 ? 3.275 5.422 -18.281 1 64.75 51 CYS B CA 1
ATOM 2565 C C . CYS B 1 51 ? 2.383 4.324 -17.719 1 64.75 51 CYS B C 1
ATOM 2567 O O . CYS B 1 51 ? 1.611 4.562 -16.781 1 64.75 51 CYS B O 1
ATOM 2569 N N . ASN B 1 52 ? 2.756 3.1 -18.078 1 73.06 52 ASN B N 1
ATOM 2570 C CA . ASN B 1 52 ? 1.88 2.027 -17.625 1 73.06 52 ASN B CA 1
ATOM 2571 C C . ASN B 1 52 ? 2.566 1.151 -16.578 1 73.06 52 ASN B C 1
ATOM 2573 O O . ASN B 1 52 ? 2.131 0.027 -16.328 1 73.06 52 ASN B O 1
ATOM 2577 N N . LYS B 1 53 ? 3.645 1.721 -16.047 1 87.88 53 LYS B N 1
ATOM 2578 C CA . LYS B 1 53 ? 4.348 0.971 -15 1 87.88 53 LYS B CA 1
ATOM 2579 C C . LYS B 1 53 ? 4.457 1.784 -13.719 1 87.88 53 LYS B C 1
ATOM 2581 O O . LYS B 1 53 ? 4.73 2.986 -13.758 1 87.88 53 LYS B O 1
ATOM 2586 N N . ILE B 1 54 ? 4.148 1.041 -12.602 1 93 54 ILE B N 1
ATOM 2587 C CA . ILE B 1 54 ? 4.27 1.776 -11.352 1 93 54 ILE B CA 1
ATOM 2588 C C . ILE B 1 54 ? 5.742 1.93 -10.984 1 93 54 ILE B C 1
ATOM 2590 O O . ILE B 1 54 ? 6.543 1.016 -11.203 1 93 54 ILE B O 1
ATOM 2594 N N . PRO B 1 55 ? 6.098 3.031 -10.5 1 92.88 55 PRO B N 1
ATOM 2595 C CA . PRO B 1 55 ? 7.477 3.205 -10.039 1 92.88 55 PRO B CA 1
ATOM 2596 C C . PRO B 1 55 ? 7.863 2.205 -8.945 1 92.88 55 PRO B C 1
ATOM 2598 O O . PRO B 1 55 ? 7.031 1.841 -8.117 1 92.88 55 PRO B O 1
ATOM 2601 N N . SER B 1 56 ? 9.164 1.839 -8.93 1 94.5 56 SER B N 1
ATOM 2602 C CA . SER B 1 56 ? 9.664 0.842 -7.988 1 94.5 56 SER B CA 1
ATOM 2603 C C . SER B 1 56 ? 9.453 1.287 -6.547 1 94.5 56 SER B C 1
ATOM 2605 O O . SER B 1 56 ? 9.148 0.468 -5.676 1 94.5 56 SER B O 1
ATOM 2607 N N . SER B 1 57 ? 9.609 2.553 -6.301 1 95.56 57 SER B N 1
ATOM 2608 C CA . SER B 1 57 ? 9.445 3.064 -4.945 1 95.56 57 SER B CA 1
ATOM 2609 C C . SER B 1 57 ? 7.996 2.92 -4.477 1 95.56 57 SER B C 1
ATOM 2611 O O . SER B 1 57 ? 7.746 2.637 -3.303 1 95.56 57 SER B O 1
ATOM 2613 N N . VAL B 1 58 ? 7.07 3.09 -5.398 1 97.12 58 VAL B N 1
ATOM 2614 C CA . VAL B 1 58 ? 5.656 2.924 -5.082 1 97.12 58 VAL B CA 1
ATOM 2615 C C . VAL B 1 58 ? 5.359 1.453 -4.805 1 97.12 58 VAL B C 1
ATOM 2617 O O . VAL B 1 58 ? 4.652 1.126 -3.848 1 97.12 58 VAL B O 1
ATOM 2620 N N . ALA B 1 59 ? 5.926 0.587 -5.578 1 97.81 59 ALA B N 1
ATOM 2621 C CA . ALA B 1 59 ? 5.777 -0.852 -5.371 1 97.81 59 ALA B CA 1
ATOM 2622 C C . ALA B 1 59 ? 6.301 -1.264 -3.998 1 97.81 59 ALA B C 1
ATOM 2624 O O . ALA B 1 59 ? 5.652 -2.033 -3.285 1 97.81 59 ALA B O 1
ATOM 2625 N N . LYS B 1 60 ? 7.426 -0.741 -3.65 1 97.69 60 LYS B N 1
ATOM 2626 C CA . LYS B 1 60 ? 8.031 -1.058 -2.359 1 97.69 60 LYS B CA 1
ATOM 2627 C C . LYS B 1 60 ? 7.137 -0.605 -1.208 1 97.69 60 LYS B C 1
ATOM 2629 O O . LYS B 1 60 ? 6.996 -1.315 -0.21 1 97.69 60 LYS B O 1
ATOM 2634 N N . SER B 1 61 ? 6.578 0.565 -1.355 1 98.38 61 SER B N 1
ATOM 2635 C CA . SER B 1 61 ? 5.66 1.06 -0.334 1 98.38 61 SER B CA 1
ATOM 2636 C C . SER B 1 61 ? 4.434 0.162 -0.213 1 98.38 61 SER B C 1
ATOM 2638 O O . SER B 1 61 ? 3.992 -0.146 0.896 1 98.38 61 SER B O 1
ATOM 2640 N N . LEU B 1 62 ? 3.916 -0.216 -1.34 1 98.56 62 LEU B N 1
ATOM 2641 C CA . LEU B 1 62 ? 2.76 -1.104 -1.369 1 98.56 62 LEU B CA 1
ATOM 2642 C C . LEU B 1 62 ? 3.061 -2.414 -0.649 1 98.56 62 LEU B C 1
ATOM 2644 O O . LEU B 1 62 ? 2.271 -2.867 0.183 1 98.56 62 LEU B O 1
ATOM 2648 N N . ILE B 1 63 ? 4.168 -3.012 -0.901 1 98.62 63 ILE B N 1
ATOM 2649 C CA . ILE B 1 63 ? 4.562 -4.277 -0.288 1 98.62 63 ILE B CA 1
ATOM 2650 C C . ILE B 1 63 ? 4.754 -4.082 1.214 1 98.62 63 ILE B C 1
ATOM 2652 O O . ILE B 1 63 ? 4.34 -4.926 2.014 1 98.62 63 ILE B O 1
ATOM 2656 N N . HIS B 1 64 ? 5.355 -2.965 1.583 1 98.25 64 HIS B N 1
ATOM 2657 C CA . HIS B 1 64 ? 5.551 -2.666 2.998 1 98.25 64 HIS B CA 1
ATOM 2658 C C . HIS B 1 64 ? 4.227 -2.701 3.754 1 98.25 64 HIS B C 1
ATOM 2660 O O . HIS B 1 64 ? 4.102 -3.4 4.766 1 98.25 64 HIS B O 1
ATOM 2666 N N . TYR B 1 65 ? 3.268 -1.984 3.24 1 98.44 65 TYR B N 1
ATOM 2667 C CA . TYR B 1 65 ? 2.016 -1.86 3.98 1 98.44 65 TYR B CA 1
ATOM 2668 C C . TYR B 1 65 ? 1.21 -3.152 3.906 1 98.44 65 TYR B C 1
ATOM 2670 O O . TYR B 1 65 ? 0.495 -3.498 4.852 1 98.44 65 TYR B O 1
ATOM 2678 N N . THR B 1 66 ? 1.373 -3.885 2.834 1 98.38 66 THR B N 1
ATOM 2679 C CA . THR B 1 66 ? 0.685 -5.164 2.703 1 98.38 66 THR B CA 1
ATOM 2680 C C . THR B 1 66 ? 1.167 -6.148 3.764 1 98.38 66 THR B C 1
ATOM 2682 O O . THR B 1 66 ? 0.388 -6.969 4.258 1 98.38 66 THR B O 1
ATOM 2685 N N . THR B 1 67 ? 2.391 -6.043 4.094 1 97.88 67 THR B N 1
ATOM 2686 C CA . THR B 1 67 ? 2.98 -7.051 4.969 1 97.88 67 THR B CA 1
ATOM 2687 C C . THR B 1 67 ? 3.143 -6.512 6.387 1 97.88 67 THR B C 1
ATOM 2689 O O . THR B 1 67 ? 3.861 -7.094 7.199 1 97.88 67 THR B O 1
ATOM 2692 N N . SER B 1 68 ? 2.615 -5.383 6.664 1 96.12 68 SER B N 1
ATOM 2693 C CA . SER B 1 68 ? 2.664 -4.801 8 1 96.12 68 SER B CA 1
ATOM 2694 C C . SER B 1 68 ? 1.306 -4.883 8.688 1 96.12 68 SER B C 1
ATOM 2696 O O . SER B 1 68 ? 0.273 -4.621 8.07 1 96.12 68 SER B O 1
ATOM 2698 N N . ALA B 1 69 ? 1.32 -5.258 9.953 1 95.69 69 ALA B N 1
ATOM 2699 C CA . ALA B 1 69 ? 0.077 -5.305 10.719 1 95.69 69 ALA B CA 1
ATOM 2700 C C . ALA B 1 69 ? -0.138 -4.012 11.5 1 95.69 69 ALA B C 1
ATOM 2702 O O . ALA B 1 69 ? -1.14 -3.859 12.203 1 95.69 69 ALA B O 1
ATOM 2703 N N . ILE B 1 70 ? 0.818 -3.074 11.375 1 95.62 70 ILE B N 1
ATOM 2704 C CA . ILE B 1 70 ? 0.736 -1.804 12.094 1 95.62 70 ILE B CA 1
ATOM 2705 C C . ILE B 1 70 ? -0.07 -0.801 11.273 1 95.62 70 ILE B C 1
ATOM 2707 O O . ILE B 1 70 ? 0.224 -0.573 10.094 1 95.62 70 ILE B O 1
ATOM 2711 N N . THR B 1 71 ? -1.069 -0.263 11.82 1 95.88 71 THR B N 1
ATOM 2712 C CA . THR B 1 71 ? -1.891 0.739 11.148 1 95.88 71 THR B CA 1
ATOM 2713 C C . THR B 1 71 ? -1.687 2.115 11.781 1 95.88 71 THR B C 1
ATOM 2715 O O . THR B 1 71 ? -1.299 2.219 12.945 1 95.88 71 THR B O 1
ATOM 2718 N N . PRO B 1 72 ? -1.907 3.145 11 1 96.06 72 PRO B N 1
ATOM 2719 C CA . PRO B 1 72 ? -1.78 4.5 11.539 1 96.06 72 PRO B CA 1
ATOM 2720 C C . PRO B 1 72 ? -2.914 4.859 12.5 1 96.06 72 PRO B C 1
ATOM 2722 O O . PRO B 1 72 ? -3.859 4.086 12.664 1 96.06 72 PRO B O 1
ATOM 2725 N N . GLN B 1 73 ? -2.664 5.98 13.172 1 95.06 73 GLN B N 1
ATOM 2726 C CA . GLN B 1 73 ? -3.678 6.48 14.102 1 95.06 73 GLN B CA 1
ATOM 2727 C C . GLN B 1 73 ? -4.906 6.98 13.344 1 95.06 73 GLN B C 1
ATOM 2729 O O . GLN B 1 73 ? -6.039 6.77 13.781 1 95.06 73 GLN B O 1
ATOM 2734 N N . GLN B 1 74 ? -4.68 7.645 12.211 1 97.88 74 GLN B N 1
ATOM 2735 C CA . GLN B 1 74 ? -5.816 8.094 11.406 1 97.88 74 GLN B CA 1
ATOM 2736 C C . GLN B 1 74 ? -6.574 6.902 10.82 1 97.88 74 GLN B C 1
ATOM 2738 O O . GLN B 1 74 ? -5.969 5.934 10.359 1 97.88 74 GLN B O 1
ATOM 2743 N N . THR B 1 75 ? -7.863 7.027 10.93 1 97.5 75 THR B N 1
ATOM 2744 C CA . THR B 1 75 ? -8.703 5.988 10.344 1 97.5 75 THR B CA 1
ATOM 2745 C C . THR B 1 75 ? -8.695 6.074 8.82 1 97.5 75 THR B C 1
ATOM 2747 O O . THR B 1 75 ? -8.258 7.078 8.258 1 97.5 75 THR B O 1
ATOM 2750 N N . HIS B 1 76 ? -9.266 5.066 8.195 1 97.88 76 HIS B N 1
ATOM 2751 C CA . HIS B 1 76 ? -9.398 5.023 6.746 1 97.88 76 HIS B CA 1
ATOM 2752 C C . HIS B 1 76 ? -10.172 6.23 6.23 1 97.88 76 HIS B C 1
ATOM 2754 O O . HIS B 1 76 ? -9.766 6.871 5.258 1 97.88 76 HIS B O 1
ATOM 2760 N N . LYS B 1 77 ? -11.25 6.574 6.859 1 98.25 77 LYS B N 1
ATOM 2761 C CA . LYS B 1 77 ? -12.102 7.684 6.438 1 98.25 77 LYS B CA 1
ATOM 2762 C C . LYS B 1 77 ? -11.359 9.016 6.555 1 98.25 77 LYS B C 1
ATOM 2764 O O . LYS B 1 77 ? -11.508 9.891 5.695 1 98.25 77 LYS B O 1
ATOM 2769 N N . GLU B 1 78 ? -10.617 9.148 7.586 1 98.75 78 GLU B N 1
ATOM 2770 C CA . GLU B 1 78 ? -9.836 10.367 7.789 1 98.75 78 GLU B CA 1
ATOM 2771 C C . GLU B 1 78 ? -8.758 10.516 6.723 1 98.75 78 GLU B C 1
ATOM 2773 O O . GLU B 1 78 ? -8.594 11.594 6.145 1 98.75 78 GLU B O 1
ATOM 2778 N N . ILE B 1 79 ? -8.078 9.422 6.438 1 98.75 79 ILE B N 1
ATOM 2779 C CA . ILE B 1 79 ? -7.008 9.422 5.445 1 98.75 79 ILE B CA 1
ATOM 2780 C C . ILE B 1 79 ? -7.574 9.781 4.074 1 98.75 79 ILE B C 1
ATOM 2782 O O . ILE B 1 79 ? -6.93 10.5 3.301 1 98.75 79 ILE B O 1
ATOM 2786 N N . LEU B 1 80 ? -8.766 9.391 3.789 1 98.44 80 LEU B N 1
ATOM 2787 C CA . LEU B 1 80 ? -9.383 9.633 2.49 1 98.44 80 LEU B CA 1
ATOM 2788 C C . LEU B 1 80 ? -9.602 11.125 2.264 1 98.44 80 LEU B C 1
ATOM 2790 O O . LEU B 1 80 ? -9.547 11.602 1.126 1 98.44 80 LEU B O 1
ATOM 2794 N N . VAL B 1 81 ? -9.773 11.883 3.299 1 98.69 81 VAL B N 1
ATOM 2795 C CA . VAL B 1 81 ? -9.977 13.32 3.174 1 98.69 81 VAL B CA 1
ATOM 2796 C C . VAL B 1 81 ? -8.75 13.961 2.527 1 98.69 81 VAL B C 1
ATOM 2798 O O . VAL B 1 81 ? -8.875 14.672 1.522 1 98.69 81 VAL B O 1
ATOM 2801 N N . THR B 1 82 ? -7.598 13.68 3.076 1 98.69 82 THR B N 1
ATOM 2802 C CA . THR B 1 82 ? -6.355 14.258 2.584 1 98.69 82 THR B CA 1
ATOM 2803 C C . THR B 1 82 ? -5.957 13.633 1.25 1 98.69 82 THR B C 1
ATOM 2805 O O . THR B 1 82 ? -5.477 14.328 0.352 1 98.69 82 THR B O 1
ATOM 2808 N N . SER B 1 83 ? -6.191 12.312 1.15 1 98.44 83 SER B N 1
ATOM 2809 C CA . SER B 1 83 ? -5.781 11.609 -0.062 1 98.44 83 SER B CA 1
ATOM 2810 C C . SER B 1 83 ? -6.531 12.133 -1.283 1 98.44 83 SER B C 1
ATOM 2812 O O . SER B 1 83 ? -5.98 12.18 -2.385 1 98.44 83 SER B O 1
ATOM 2814 N N . LYS B 1 84 ? -7.75 12.523 -1.144 1 97.81 84 LYS B N 1
ATOM 2815 C CA . LYS B 1 84 ? -8.539 13.062 -2.25 1 97.81 84 LYS B CA 1
ATOM 2816 C C . LYS B 1 84 ? -7.961 14.383 -2.75 1 97.81 84 LYS B C 1
ATOM 2818 O O . LYS B 1 84 ? -7.949 14.641 -3.955 1 97.81 84 LYS B O 1
ATOM 2823 N N . ILE B 1 85 ? -7.512 15.141 -1.874 1 98.12 85 ILE B N 1
ATOM 2824 C CA . ILE B 1 85 ? -6.895 16.406 -2.248 1 98.12 85 ILE B CA 1
ATOM 2825 C C . ILE B 1 85 ? -5.562 16.141 -2.949 1 98.12 85 ILE B C 1
ATOM 2827 O O . ILE B 1 85 ? -5.258 16.766 -3.967 1 98.12 85 ILE B O 1
ATOM 2831 N N . LEU B 1 86 ? -4.801 15.188 -2.412 1 97.5 86 LEU B N 1
ATOM 2832 C CA . LEU B 1 86 ? -3.523 14.836 -3.021 1 97.5 86 LEU B CA 1
ATOM 2833 C C . LEU B 1 86 ? -3.725 14.281 -4.426 1 97.5 86 LEU B C 1
ATOM 2835 O O . LEU B 1 86 ? -2.904 14.516 -5.316 1 97.5 86 LEU B O 1
ATOM 2839 N N . ASP B 1 87 ? -4.77 13.523 -4.594 1 95.75 87 ASP B N 1
ATOM 2840 C CA . ASP B 1 87 ? -5.078 12.969 -5.91 1 95.75 87 ASP B CA 1
ATOM 2841 C C . ASP B 1 87 ? -5.227 14.07 -6.953 1 95.75 87 ASP B C 1
ATOM 2843 O O . ASP B 1 87 ? -4.859 13.891 -8.117 1 95.75 87 ASP B O 1
ATOM 2847 N N . LYS B 1 88 ? -5.648 15.18 -6.531 1 95.38 88 LYS B N 1
ATOM 2848 C CA . LYS B 1 88 ? -5.879 16.297 -7.438 1 95.38 88 LYS B CA 1
ATOM 2849 C C . LYS B 1 88 ? -4.637 17.172 -7.551 1 95.38 88 LYS B C 1
ATOM 2851 O O . LYS B 1 88 ? -4.34 17.719 -8.625 1 95.38 88 LYS B O 1
ATOM 2856 N N . LYS B 1 89 ? -3.871 17.25 -6.52 1 96.12 89 LYS B N 1
ATOM 2857 C CA . LYS B 1 89 ? -2.861 18.312 -6.434 1 96.12 89 LYS B CA 1
ATOM 2858 C C . LYS B 1 89 ? -1.458 17.734 -6.629 1 96.12 89 LYS B C 1
ATOM 2860 O O . LYS B 1 89 ? -0.514 18.484 -6.898 1 96.12 89 LYS B O 1
ATOM 2865 N N . SER B 1 90 ? -1.317 16.422 -6.434 1 95.56 90 SER B N 1
ATOM 2866 C CA . SER B 1 90 ? 0.016 15.852 -6.562 1 95.56 90 SER B CA 1
ATOM 2867 C C . SER B 1 90 ? 0.51 15.914 -8 1 95.56 90 SER B C 1
ATOM 2869 O O . SER B 1 90 ? -0.279 15.781 -8.938 1 95.56 90 SER B O 1
ATOM 2871 N N . PRO B 1 91 ? 1.803 16.094 -8.195 1 96.75 91 PRO B N 1
ATOM 2872 C CA . PRO B 1 91 ? 2.834 16.344 -7.188 1 96.75 91 PRO B CA 1
ATOM 2873 C C . PRO B 1 91 ? 2.705 17.734 -6.551 1 96.75 91 PRO B C 1
ATOM 2875 O O . PRO B 1 91 ? 2.357 18.688 -7.234 1 96.75 91 PRO B O 1
ATOM 2878 N N . SER B 1 92 ? 2.959 17.781 -5.188 1 97.69 92 SER B N 1
ATOM 2879 C CA . SER B 1 92 ? 2.775 19.016 -4.434 1 97.69 92 SER B CA 1
ATOM 2880 C C . SER B 1 92 ? 3.842 19.172 -3.354 1 97.69 92 SER B C 1
ATOM 2882 O O . SER B 1 92 ? 4.672 18.281 -3.164 1 97.69 92 SER B O 1
ATOM 2884 N N . ASN B 1 93 ? 3.938 20.359 -2.852 1 98.69 93 ASN B N 1
ATOM 2885 C CA . ASN B 1 93 ? 4.656 20.578 -1.601 1 98.69 93 ASN B CA 1
ATOM 2886 C C . ASN B 1 93 ? 3.775 20.281 -0.389 1 98.69 93 ASN B C 1
ATOM 2888 O O . ASN B 1 93 ? 2.785 20.969 -0.15 1 98.69 93 ASN B O 1
ATOM 2892 N N . PHE B 1 94 ? 4.156 19.281 0.355 1 98.88 94 PHE B N 1
ATOM 2893 C CA . PHE B 1 94 ? 3.346 18.781 1.453 1 98.88 94 PHE B CA 1
ATOM 2894 C C . PHE B 1 94 ? 4.137 18.781 2.756 1 98.88 94 PHE B C 1
ATOM 2896 O O . PHE B 1 94 ? 5.121 18.047 2.893 1 98.88 94 PHE B O 1
ATOM 2903 N N . LEU B 1 95 ? 3.711 19.562 3.707 1 98.94 95 LEU B N 1
ATOM 2904 C CA . LEU B 1 95 ? 4.34 19.656 5.02 1 98.94 95 LEU B CA 1
ATOM 2905 C C . LEU B 1 95 ? 3.529 18.891 6.062 1 98.94 95 LEU B C 1
ATOM 2907 O O . LEU B 1 95 ? 2.32 19.094 6.188 1 98.94 95 LEU B O 1
ATOM 2911 N N . VAL B 1 96 ? 4.199 18.031 6.77 1 98.88 96 VAL B N 1
ATOM 2912 C CA . VAL B 1 96 ? 3.514 17.266 7.805 1 98.88 96 VAL B CA 1
ATOM 2913 C C . VAL B 1 96 ? 4.191 17.5 9.156 1 98.88 96 VAL B C 1
ATOM 2915 O O . VAL B 1 96 ? 5.355 17.141 9.344 1 98.88 96 VAL B O 1
ATOM 2918 N N . PHE B 1 97 ? 3.479 18.156 10.07 1 98.69 97 PHE B N 1
ATOM 2919 C CA . PHE B 1 97 ? 3.916 18.125 11.461 1 98.69 97 PHE B CA 1
ATOM 2920 C C . PHE B 1 97 ? 3.662 16.75 12.07 1 98.69 97 PHE B C 1
ATOM 2922 O O . PHE B 1 97 ? 2.545 16.453 12.5 1 98.69 97 PHE B O 1
ATOM 2929 N N . GLY B 1 98 ? 4.668 15.961 12.086 1 98 98 GLY B N 1
ATOM 2930 C CA . GLY B 1 98 ? 4.551 14.594 12.555 1 98 98 GLY B CA 1
ATOM 2931 C C . GLY B 1 98 ? 5.242 13.586 11.656 1 98 98 GLY B C 1
ATOM 2932 O O . GLY B 1 98 ? 5.297 13.773 10.438 1 98 98 GLY B O 1
ATOM 2933 N N . LEU B 1 99 ? 5.727 12.594 12.25 1 98.12 99 LEU B N 1
ATOM 2934 C CA . LEU B 1 99 ? 6.324 11.438 11.594 1 98.12 99 LEU B CA 1
ATOM 2935 C C . LEU B 1 99 ? 5.789 10.141 12.188 1 98.12 99 LEU B C 1
ATOM 2937 O O . LEU B 1 99 ? 5.887 9.922 13.398 1 98.12 99 LEU B O 1
ATOM 2941 N N . GLY B 1 100 ? 5.141 9.344 11.359 1 95.62 100 GLY B N 1
ATOM 2942 C CA . GLY B 1 100 ? 4.547 8.133 11.906 1 95.62 100 GLY B CA 1
ATOM 2943 C C . GLY B 1 100 ? 4.492 6.988 10.914 1 95.62 100 GLY B C 1
ATOM 2944 O O . GLY B 1 100 ? 5.254 6.965 9.945 1 95.62 100 GLY B O 1
ATOM 2945 N N . HIS B 1 101 ? 3.664 6.035 11.211 1 94.69 101 HIS B N 1
ATOM 2946 C CA . HIS B 1 101 ? 3.545 4.82 10.414 1 94.69 101 HIS B CA 1
ATOM 2947 C C . HIS B 1 101 ? 2.885 5.109 9.062 1 94.69 101 HIS B C 1
ATOM 2949 O O . HIS B 1 101 ? 2.98 4.301 8.141 1 94.69 101 HIS B O 1
ATOM 2955 N N . ASP B 1 102 ? 2.273 6.266 9.008 1 97.44 102 ASP B N 1
ATOM 2956 C CA . ASP B 1 102 ? 1.605 6.633 7.762 1 97.44 102 ASP B CA 1
ATOM 2957 C C . ASP B 1 102 ? 2.494 7.527 6.902 1 97.44 102 ASP B C 1
ATOM 2959 O O . ASP B 1 102 ? 2.121 7.895 5.785 1 97.44 102 ASP B O 1
ATOM 2963 N N . SER B 1 103 ? 3.695 7.887 7.363 1 98.62 103 SER B N 1
ATOM 2964 C CA . SER B 1 103 ? 4.531 8.867 6.68 1 98.62 103 SER B CA 1
ATOM 2965 C C . SER B 1 103 ? 4.957 8.367 5.305 1 98.62 103 SER B C 1
ATOM 2967 O O . SER B 1 103 ? 4.961 9.125 4.336 1 98.62 103 SER B O 1
ATOM 2969 N N . LEU B 1 104 ? 5.309 7.082 5.242 1 98.75 104 LEU B N 1
ATOM 2970 C CA . LEU B 1 104 ? 5.676 6.523 3.947 1 98.75 104 LEU B CA 1
ATOM 2971 C C . LEU B 1 104 ? 4.508 6.605 2.969 1 98.75 104 LEU B C 1
ATOM 2973 O O . LEU B 1 104 ? 4.707 6.859 1.778 1 98.75 104 LEU B O 1
ATOM 2977 N N . MET B 1 105 ? 3.322 6.391 3.402 1 98.75 105 MET B N 1
ATOM 2978 C CA . MET B 1 105 ? 2.135 6.484 2.561 1 98.75 105 MET B CA 1
ATOM 2979 C C . MET B 1 105 ? 1.975 7.895 2.002 1 98.75 105 MET B C 1
ATOM 2981 O O . MET B 1 105 ? 1.787 8.078 0.798 1 98.75 105 MET B O 1
ATOM 2985 N N . TRP B 1 106 ? 2.086 8.906 2.898 1 98.81 106 TRP B N 1
ATOM 2986 C CA . TRP B 1 106 ? 1.937 10.289 2.455 1 98.81 106 TRP B CA 1
ATOM 2987 C C . TRP B 1 106 ? 3.002 10.648 1.424 1 98.81 106 TRP B C 1
ATOM 2989 O O . TRP B 1 106 ? 2.705 11.289 0.416 1 98.81 106 TRP B O 1
ATOM 2999 N N . HIS B 1 107 ? 4.223 10.242 1.739 1 98.75 107 HIS B N 1
ATOM 3000 C CA . HIS B 1 107 ? 5.32 10.453 0.801 1 98.75 107 HIS B CA 1
ATOM 3001 C C . HIS B 1 107 ? 5.016 9.82 -0.553 1 98.75 107 HIS B C 1
ATOM 3003 O O . HIS B 1 107 ? 5.242 10.438 -1.596 1 98.75 107 HIS B O 1
ATOM 3009 N N . THR B 1 108 ? 4.477 8.617 -0.533 1 98.44 108 THR B N 1
ATOM 3010 C CA . THR B 1 108 ? 4.215 7.859 -1.75 1 98.44 108 THR B CA 1
ATOM 3011 C C . THR B 1 108 ? 3.025 8.445 -2.506 1 98.44 108 THR B C 1
ATOM 3013 O O . THR B 1 108 ? 3.062 8.57 -3.732 1 98.44 108 THR B O 1
ATOM 3016 N N . LEU B 1 109 ? 1.963 8.852 -1.791 1 98.38 109 LEU B N 1
ATOM 3017 C CA . LEU B 1 109 ? 0.781 9.43 -2.416 1 98.38 109 LEU B CA 1
ATOM 3018 C C . LEU B 1 109 ? 1.122 10.75 -3.1 1 98.38 109 LEU B C 1
ATOM 3020 O O . LEU B 1 109 ? 0.436 11.164 -4.035 1 98.38 109 LEU B O 1
ATOM 3024 N N . ASN B 1 110 ? 2.141 11.398 -2.609 1 98.31 110 ASN B N 1
ATOM 3025 C CA . ASN B 1 110 ? 2.623 12.641 -3.211 1 98.31 110 ASN B CA 1
ATOM 3026 C C . ASN B 1 110 ? 3.789 12.383 -4.16 1 98.31 110 ASN B C 1
ATOM 3028 O O . ASN B 1 110 ? 4.715 13.188 -4.246 1 98.31 110 ASN B O 1
ATOM 3032 N N . TYR B 1 111 ? 3.762 11.289 -4.832 1 96.56 111 TYR B N 1
ATOM 3033 C CA . TYR B 1 111 ? 4.84 10.867 -5.719 1 96.56 111 TYR B CA 1
ATOM 3034 C C . TYR B 1 111 ? 5.242 11.992 -6.664 1 96.56 111 TYR B C 1
ATOM 3036 O O . TYR B 1 111 ? 4.391 12.594 -7.32 1 96.56 111 TYR B O 1
ATOM 3044 N N . GLY B 1 112 ? 6.52 12.227 -6.734 1 95.62 112 GLY B N 1
ATOM 3045 C CA . GLY B 1 112 ? 7.047 13.281 -7.586 1 95.62 112 GLY B CA 1
ATOM 3046 C C . GLY B 1 112 ? 7.074 14.641 -6.902 1 95.62 112 GLY B C 1
ATOM 3047 O O . GLY B 1 112 ? 7.719 15.57 -7.387 1 95.62 112 GLY B O 1
ATOM 3048 N N . GLY B 1 113 ? 6.332 14.797 -5.746 1 97.75 113 GLY B N 1
ATOM 3049 C CA . GLY B 1 113 ? 6.324 16.031 -4.969 1 97.75 113 GLY B CA 1
ATOM 3050 C C . GLY B 1 113 ? 7.305 16 -3.811 1 97.75 113 GLY B C 1
ATOM 3051 O O . GLY B 1 113 ? 8.141 15.102 -3.717 1 97.75 113 GLY B O 1
ATOM 3052 N N . ARG B 1 114 ? 7.207 16.953 -3.082 1 98.38 114 ARG B N 1
ATOM 3053 C CA . ARG B 1 114 ? 8.07 17.047 -1.907 1 98.38 114 ARG B CA 1
ATOM 3054 C C . ARG B 1 114 ? 7.254 16.969 -0.622 1 98.38 114 ARG B C 1
ATOM 3056 O O . ARG B 1 114 ? 6.336 17.766 -0.415 1 98.38 114 ARG B O 1
ATOM 3063 N N . THR B 1 115 ? 7.547 16.016 0.172 1 98.81 115 THR B N 1
ATOM 3064 C CA . THR B 1 115 ? 6.922 15.867 1.48 1 98.81 115 THR B CA 1
ATOM 3065 C C . THR B 1 115 ? 7.957 15.992 2.594 1 98.81 115 THR B C 1
ATOM 3067 O O . THR B 1 115 ? 8.961 15.273 2.604 1 98.81 115 THR B O 1
ATOM 3070 N N . ILE B 1 116 ? 7.711 16.891 3.484 1 98.88 116 ILE B N 1
ATOM 3071 C CA . ILE B 1 116 ? 8.625 17.094 4.605 1 98.88 116 ILE B CA 1
ATOM 3072 C C . ILE B 1 116 ? 7.902 16.797 5.918 1 98.88 116 ILE B C 1
ATOM 3074 O O . ILE B 1 116 ? 6.754 17.203 6.105 1 98.88 116 ILE B O 1
ATOM 3078 N N . PHE B 1 117 ? 8.633 16.062 6.816 1 98.88 117 PHE B N 1
ATOM 3079 C CA . PHE B 1 117 ? 8.078 15.695 8.109 1 98.88 117 PHE B CA 1
ATOM 3080 C C . PHE B 1 117 ? 8.82 16.391 9.242 1 98.88 117 PHE B C 1
ATOM 3082 O O . PHE B 1 117 ? 10.055 16.422 9.266 1 98.88 117 PHE B O 1
ATOM 3089 N N . LEU B 1 118 ? 8.07 17 10.164 1 98.62 118 LEU B N 1
ATOM 3090 C CA . LEU B 1 118 ? 8.625 17.609 11.359 1 98.62 118 LEU B CA 1
ATOM 3091 C C . LEU B 1 118 ? 8.289 16.797 12.602 1 98.62 118 LEU B C 1
ATOM 3093 O O . LEU B 1 118 ? 7.113 16.562 12.898 1 98.62 118 LEU B O 1
ATOM 3097 N N . GLU B 1 119 ? 9.273 16.344 13.305 1 98.06 119 GLU B N 1
ATOM 3098 C CA . GLU B 1 119 ? 9.086 15.422 14.422 1 98.06 119 GLU B CA 1
ATOM 3099 C C . GLU B 1 119 ? 9.906 15.852 15.633 1 98.06 119 GLU B C 1
ATOM 3101 O O . GLU B 1 119 ? 11.023 16.344 15.492 1 98.06 119 GLU B O 1
ATOM 3106 N N . GLU B 1 120 ? 9.305 15.68 16.844 1 96.5 120 GLU B N 1
ATOM 3107 C CA . GLU B 1 120 ? 9.93 16.156 18.078 1 96.5 120 GLU B CA 1
ATOM 3108 C C . GLU B 1 120 ? 10.875 15.109 18.656 1 96.5 120 GLU B C 1
ATOM 3110 O O . GLU B 1 120 ? 11.758 15.43 19.453 1 96.5 120 GLU B O 1
ATOM 3115 N N . ASP B 1 121 ? 10.68 13.891 18.359 1 96.19 121 ASP B N 1
ATOM 3116 C CA . ASP B 1 121 ? 11.469 12.789 18.922 1 96.19 121 ASP B CA 1
ATOM 3117 C C . ASP B 1 121 ? 12.617 12.414 18 1 96.19 121 ASP B C 1
ATOM 3119 O O . ASP B 1 121 ? 12.422 11.688 17.016 1 96.19 121 ASP B O 1
ATOM 3123 N N . GLU B 1 122 ? 13.781 12.742 18.422 1 96.5 122 GLU B N 1
ATOM 3124 C CA . GLU B 1 122 ? 14.953 12.508 17.578 1 96.5 122 GLU B CA 1
ATOM 3125 C C . GLU B 1 122 ? 15.227 11.008 17.406 1 96.5 122 GLU B C 1
ATOM 3127 O O . GLU B 1 122 ? 15.633 10.57 16.344 1 96.5 122 GLU B O 1
ATOM 3132 N N . ALA B 1 123 ? 15.062 10.289 18.438 1 97.56 123 ALA B N 1
ATOM 3133 C CA . ALA B 1 123 ? 15.273 8.844 18.375 1 97.56 123 ALA B CA 1
ATOM 3134 C C . ALA B 1 123 ? 14.281 8.188 17.406 1 97.56 123 ALA B C 1
ATOM 3136 O O . ALA B 1 123 ? 14.648 7.273 16.672 1 97.56 123 ALA B O 1
ATOM 3137 N N . TRP B 1 124 ? 13.125 8.656 17.516 1 97.31 124 TRP B N 1
ATOM 3138 C CA . TRP B 1 124 ? 12.094 8.156 16.609 1 97.31 124 TRP B CA 1
ATOM 3139 C C . TRP B 1 124 ? 12.438 8.469 15.156 1 97.31 124 TRP B C 1
ATOM 3141 O O . TRP B 1 124 ? 12.281 7.617 14.281 1 97.31 124 TRP B O 1
ATOM 3151 N N . ILE B 1 125 ? 12.914 9.664 14.852 1 98.19 125 ILE B N 1
ATOM 3152 C CA . ILE B 1 125 ? 13.352 10.055 13.516 1 98.19 125 ILE B CA 1
ATOM 3153 C C . ILE B 1 125 ? 14.414 9.078 13.023 1 98.19 125 ILE B C 1
ATOM 3155 O O . ILE B 1 125 ? 14.352 8.602 11.883 1 98.19 125 ILE B O 1
ATOM 3159 N N . GLN B 1 126 ? 15.352 8.836 13.852 1 97.94 126 GLN B N 1
ATOM 3160 C CA . GLN B 1 126 ? 16.453 7.945 13.477 1 97.94 126 GLN B CA 1
ATOM 3161 C C . GLN B 1 126 ? 15.93 6.551 13.133 1 97.94 126 GLN B C 1
ATOM 3163 O O . GLN B 1 126 ? 16.359 5.945 12.156 1 97.94 126 GLN B O 1
ATOM 3168 N N . GLN B 1 127 ? 15.055 6.055 13.938 1 97.56 127 GLN B N 1
ATOM 3169 C CA . GLN B 1 127 ? 14.484 4.727 13.727 1 97.56 127 GLN B CA 1
ATOM 3170 C C . GLN B 1 127 ? 13.734 4.656 12.398 1 97.56 127 GLN B C 1
ATOM 3172 O O . GLN B 1 127 ? 13.922 3.713 11.625 1 97.56 127 GLN B O 1
ATOM 3177 N N . ILE B 1 128 ? 12.914 5.645 12.133 1 97.12 128 ILE B N 1
ATOM 3178 C CA . ILE B 1 128 ? 12.117 5.66 10.914 1 97.12 128 ILE B CA 1
ATOM 3179 C C . ILE B 1 128 ? 13.031 5.848 9.703 1 97.12 128 ILE B C 1
ATOM 3181 O O . ILE B 1 128 ? 12.836 5.199 8.672 1 97.12 128 ILE B O 1
ATOM 3185 N N . ASN B 1 129 ? 13.992 6.672 9.805 1 96.31 129 ASN B N 1
ATOM 3186 C CA . ASN B 1 129 ? 14.891 6.945 8.688 1 96.31 129 ASN B CA 1
ATOM 3187 C C . ASN B 1 129 ? 15.75 5.73 8.344 1 96.31 129 ASN B C 1
ATOM 3189 O O . ASN B 1 129 ? 16.156 5.562 7.199 1 96.31 129 ASN B O 1
ATOM 3193 N N . LYS B 1 130 ? 16.031 4.988 9.352 1 96.62 130 LYS B N 1
ATOM 3194 C CA . LYS B 1 130 ? 16.75 3.742 9.078 1 96.62 130 LYS B CA 1
ATOM 3195 C C . LYS B 1 130 ? 15.914 2.824 8.18 1 96.62 130 LYS B C 1
ATOM 3197 O O . LYS B 1 130 ? 16.453 2.172 7.285 1 96.62 130 LYS B O 1
ATOM 3202 N N . ARG B 1 131 ? 14.672 2.814 8.383 1 95.69 131 ARG B N 1
ATOM 3203 C CA . ARG B 1 131 ? 13.766 1.958 7.629 1 95.69 131 ARG B CA 1
ATOM 3204 C C . ARG B 1 131 ? 13.398 2.592 6.289 1 95.69 131 ARG B C 1
ATOM 3206 O O . ARG B 1 131 ? 13.25 1.891 5.285 1 95.69 131 ARG B O 1
ATOM 3213 N N . PHE B 1 132 ? 13.211 3.891 6.348 1 97.94 132 PHE B N 1
ATOM 3214 C CA . PHE B 1 132 ? 12.797 4.633 5.16 1 97.94 132 PHE B CA 1
ATOM 3215 C C . PHE B 1 132 ? 13.703 5.84 4.941 1 97.94 132 PHE B C 1
ATOM 3217 O O . PHE B 1 132 ? 13.281 6.984 5.141 1 97.94 132 PHE B O 1
ATOM 3224 N N . PRO B 1 133 ? 14.836 5.629 4.371 1 97.44 133 PRO B N 1
ATOM 3225 C CA . PRO B 1 133 ? 15.828 6.703 4.238 1 97.44 133 PRO B CA 1
ATOM 3226 C C . PRO B 1 133 ? 15.391 7.789 3.254 1 97.44 133 PRO B C 1
ATOM 3228 O O . PRO B 1 133 ? 15.945 8.891 3.254 1 97.44 133 PRO B O 1
ATOM 3231 N N . MET B 1 134 ? 14.406 7.516 2.436 1 96.88 134 MET B N 1
ATOM 3232 C CA . MET B 1 134 ? 13.969 8.469 1.422 1 96.88 134 MET B CA 1
ATOM 3233 C C . MET B 1 134 ? 13.086 9.547 2.035 1 96.88 134 MET B C 1
ATOM 3235 O O . MET B 1 134 ? 12.805 10.562 1.398 1 96.88 134 MET B O 1
ATOM 3239 N N . LEU B 1 135 ? 12.664 9.352 3.229 1 98.56 135 LEU B N 1
ATOM 3240 C CA . LEU B 1 135 ? 11.805 10.344 3.873 1 98.56 135 LEU B CA 1
ATOM 3241 C C . LEU B 1 135 ? 12.625 11.539 4.352 1 98.56 135 LEU B C 1
ATOM 3243 O O . LEU B 1 135 ? 13.664 11.367 4.992 1 98.56 135 LEU B O 1
ATOM 3247 N N . GLU B 1 136 ? 12.172 12.711 3.996 1 98.56 136 GLU B N 1
ATOM 3248 C CA . GLU B 1 136 ? 12.789 13.945 4.469 1 98.56 136 GLU B CA 1
ATOM 3249 C C . GLU B 1 136 ? 12.164 14.406 5.785 1 98.56 136 GLU B C 1
ATOM 3251 O O . GLU B 1 136 ? 11.008 14.82 5.82 1 98.56 136 GLU B O 1
ATOM 3256 N N . SER B 1 137 ? 12.938 14.289 6.879 1 98.38 137 SER B N 1
ATOM 3257 C CA . SER B 1 137 ? 12.43 14.633 8.203 1 98.38 137 SER B CA 1
ATOM 3258 C C . SER B 1 137 ? 13.391 15.547 8.953 1 98.38 137 SER B C 1
ATOM 3260 O O . SER B 1 137 ? 14.609 15.453 8.773 1 98.38 137 SER B O 1
ATOM 3262 N N . TYR B 1 138 ? 12.852 16.422 9.742 1 98.19 138 TYR B N 1
ATOM 3263 C CA . TYR B 1 138 ? 13.633 17.328 10.586 1 98.19 138 TYR B CA 1
ATOM 32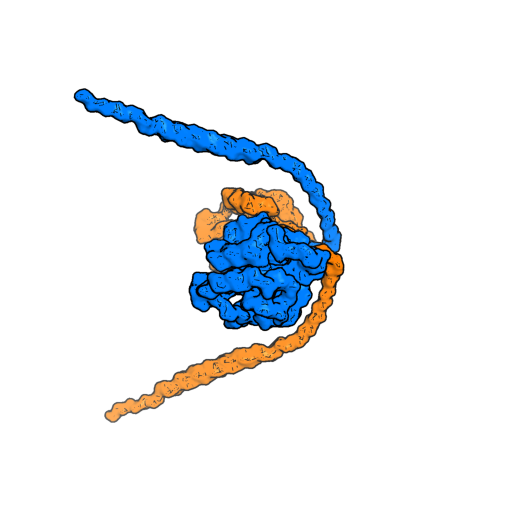64 C C . TYR B 1 138 ? 13.18 17.25 12.039 1 98.19 138 TYR B C 1
ATOM 3266 O O . TYR B 1 138 ? 11.984 17.109 12.312 1 98.19 138 TYR B O 1
ATOM 3274 N N . HIS B 1 139 ? 14.148 17.375 12.898 1 97.81 139 HIS B N 1
ATOM 3275 C CA . HIS B 1 139 ? 13.844 17.469 14.32 1 97.81 139 HIS B CA 1
ATOM 3276 C C . HIS B 1 139 ? 13.367 18.875 14.688 1 97.81 139 HIS B C 1
ATOM 3278 O O . HIS B 1 139 ? 13.969 19.875 14.266 1 97.81 139 HIS B O 1
ATOM 3284 N N . VAL B 1 140 ? 12.297 18.938 15.414 1 97.06 140 VAL B N 1
ATOM 3285 C CA . VAL B 1 140 ? 11.75 20.219 15.852 1 97.06 140 VAL B CA 1
ATOM 3286 C C . VAL B 1 140 ? 11.453 20.172 17.344 1 97.06 140 VAL B C 1
ATOM 3288 O O . VAL B 1 140 ? 11 19.141 17.859 1 97.06 140 VAL B O 1
ATOM 3291 N N . THR B 1 141 ? 11.766 21.25 18 1 94.81 141 THR B N 1
ATOM 3292 C CA . THR B 1 141 ? 11.469 21.375 19.422 1 94.81 141 THR B CA 1
ATOM 3293 C C . THR B 1 141 ? 10.281 22.312 19.625 1 94.81 141 THR B C 1
ATOM 3295 O O . THR B 1 141 ? 10.219 23.391 19.031 1 94.81 141 THR B O 1
ATOM 3298 N N . TYR B 1 142 ? 9.375 21.844 20.453 1 94.69 142 TYR B N 1
ATOM 3299 C CA . TYR B 1 142 ? 8.219 22.656 20.828 1 94.69 142 TYR B CA 1
ATOM 3300 C C . TYR B 1 142 ? 8.344 23.141 22.266 1 94.69 142 TYR B C 1
ATOM 3302 O O . TYR B 1 142 ? 8.406 22.344 23.203 1 94.69 142 TYR B O 1
ATOM 3310 N N . ASP B 1 143 ? 8.305 24.391 22.438 1 89 143 ASP B N 1
ATOM 3311 C CA . ASP B 1 143 ? 8.609 24.969 23.75 1 89 143 ASP B CA 1
ATOM 3312 C C . ASP B 1 143 ? 7.34 25.141 24.578 1 89 143 ASP B C 1
ATOM 3314 O O . ASP B 1 143 ? 7.414 25.438 25.781 1 89 143 ASP B O 1
ATOM 3318 N N . SER B 1 144 ? 6.223 24.984 24 1 93 144 SER B N 1
ATOM 3319 C CA . SER B 1 144 ? 4.973 25.156 24.734 1 93 144 SER B CA 1
ATOM 3320 C C . SER B 1 144 ? 4.391 23.797 25.141 1 93 144 SER B C 1
ATOM 3322 O O . SER B 1 144 ? 4.559 22.812 24.438 1 93 144 SER B O 1
ATOM 3324 N N . LYS B 1 145 ? 3.729 23.859 26.312 1 94.94 145 LYS B N 1
ATOM 3325 C CA . LYS B 1 145 ? 3.088 22.672 26.844 1 94.94 145 LYS B CA 1
ATOM 3326 C C . LYS B 1 145 ? 1.567 22.797 26.797 1 94.94 145 LYS B C 1
ATOM 3328 O O . LYS B 1 145 ? 1.03 23.891 26.734 1 94.94 145 LYS B O 1
ATOM 3333 N N . VAL B 1 146 ? 0.943 21.641 26.906 1 95.62 146 VAL B N 1
ATOM 3334 C CA . VAL B 1 146 ? -0.51 21.578 26.781 1 95.62 146 VAL B CA 1
ATOM 3335 C C . VAL B 1 146 ? -1.158 22.422 27.875 1 95.62 146 VAL B C 1
ATOM 3337 O O . VAL B 1 146 ? -2.164 23.094 27.641 1 95.62 146 VAL B O 1
ATOM 3340 N N . ASN B 1 147 ? -0.589 22.438 29.016 1 95.5 147 ASN B N 1
ATOM 3341 C CA . ASN B 1 147 ? -1.186 23.125 30.141 1 95.5 147 ASN B CA 1
ATOM 3342 C C . ASN B 1 147 ? -1.074 24.641 30 1 95.5 147 ASN B C 1
ATOM 3344 O O . ASN B 1 147 ? -1.655 25.391 30.781 1 95.5 147 ASN B O 1
ATOM 3348 N N . GLN B 1 148 ? -0.421 25.125 29.031 1 96.81 148 GLN B N 1
ATOM 3349 C CA . GLN B 1 148 ? -0.287 26.562 28.781 1 96.81 148 GLN B CA 1
ATOM 3350 C C . GLN B 1 148 ? -1.298 27.031 27.734 1 96.81 148 GLN B C 1
ATOM 3352 O O . GLN B 1 148 ? -1.296 28.203 27.359 1 96.81 148 GLN B O 1
ATOM 3357 N N . ALA B 1 149 ? -2.129 26.188 27.359 1 96.81 149 ALA B N 1
ATOM 3358 C CA . ALA B 1 149 ? -3.027 26.438 26.234 1 96.81 149 ALA B CA 1
ATOM 3359 C C . ALA B 1 149 ? -3.924 27.641 26.5 1 96.81 149 ALA B C 1
ATOM 3361 O O . ALA B 1 149 ? -4.102 28.484 25.625 1 96.81 149 ALA B O 1
ATOM 3362 N N . ASN B 1 150 ? -4.449 27.719 27.656 1 95.94 150 ASN B N 1
ATOM 3363 C CA . ASN B 1 150 ? -5.387 28.797 27.969 1 95.94 150 ASN B CA 1
ATOM 3364 C C . ASN B 1 150 ? -4.711 30.156 27.906 1 95.94 150 ASN B C 1
ATOM 3366 O O . ASN B 1 150 ? -5.289 31.125 27.391 1 95.94 150 ASN B O 1
ATOM 3370 N N . VAL B 1 151 ? -3.582 30.203 28.406 1 96.44 151 VAL B N 1
ATOM 3371 C CA . VAL B 1 151 ? -2.84 31.469 28.406 1 96.44 151 VAL B CA 1
ATOM 3372 C C . VAL B 1 151 ? -2.445 31.812 26.969 1 96.44 151 VAL B C 1
ATOM 3374 O O . VAL B 1 151 ? -2.549 32.969 26.547 1 96.44 151 VAL B O 1
ATOM 3377 N N . LEU B 1 152 ? -2.059 30.859 26.25 1 97.31 152 LEU B N 1
ATOM 3378 C CA . LEU B 1 152 ? -1.534 31.062 24.906 1 97.31 152 LEU B CA 1
ATOM 3379 C C . LEU B 1 152 ? -2.65 31.453 23.938 1 97.31 152 LEU B C 1
ATOM 3381 O O . LEU B 1 152 ? -2.432 32.25 23.016 1 97.31 152 LEU B O 1
ATOM 3385 N N . ILE B 1 153 ? -3.824 30.922 24.094 1 97.44 153 ILE B N 1
ATOM 3386 C CA . ILE B 1 153 ? -4.91 31.234 23.172 1 97.44 153 ILE B CA 1
ATOM 3387 C C . ILE B 1 153 ? -5.309 32.719 23.328 1 97.44 153 ILE B C 1
ATOM 3389 O O . ILE B 1 153 ? -5.652 33.375 22.344 1 97.44 153 ILE B O 1
ATOM 3393 N N . GLU B 1 154 ? -5.277 33.156 24.578 1 96.81 154 GLU B N 1
ATOM 3394 C CA . GLU B 1 154 ? -5.59 34.562 24.828 1 96.81 154 GLU B CA 1
ATOM 3395 C C . GLU B 1 154 ? -4.504 35.5 24.281 1 96.81 154 GLU B C 1
ATOM 3397 O O . GLU B 1 154 ? -4.805 36.5 23.672 1 96.81 154 GLU B O 1
ATOM 3402 N N . ALA B 1 155 ? -3.316 35.125 24.469 1 94.75 155 ALA B N 1
ATOM 3403 C CA . ALA B 1 155 ? -2.197 35.875 23.938 1 94.75 155 ALA B CA 1
ATOM 3404 C C . ALA B 1 155 ? -2.266 35.938 22.406 1 94.75 155 ALA B C 1
ATOM 3406 O O . ALA B 1 155 ? -1.899 36.938 21.797 1 94.75 155 ALA B O 1
ATOM 3407 N N . GLY B 1 156 ? -2.75 34.938 21.828 1 96.06 156 GLY B N 1
ATOM 3408 C CA . GLY B 1 156 ? -2.814 34.812 20.391 1 96.06 156 GLY B CA 1
ATOM 3409 C C . GLY B 1 156 ? -3.844 35.75 19.75 1 96.06 156 GLY B C 1
ATOM 3410 O O . GLY B 1 156 ? -3.816 35.969 18.547 1 96.06 156 GLY B O 1
ATOM 3411 N N . LYS B 1 157 ? -4.684 36.281 20.531 1 95.06 157 LYS B N 1
ATOM 3412 C CA . LYS B 1 157 ? -5.734 37.156 20.031 1 95.06 157 LYS B CA 1
ATOM 3413 C C . LYS B 1 157 ? -5.23 38.594 19.891 1 95.06 157 LYS B C 1
ATOM 3415 O O . LYS B 1 157 ? -5.898 39.438 19.281 1 95.06 157 LYS B O 1
ATOM 3420 N N . GLY B 1 158 ? -4.102 38.781 20.344 1 94.38 158 GLY B N 1
ATOM 3421 C CA . GLY B 1 158 ? -3.506 40.125 20.266 1 94.38 158 GLY B CA 1
ATOM 3422 C C . GLY B 1 158 ? -3.012 40.469 18.875 1 94.38 158 GLY B C 1
ATOM 3423 O O . GLY B 1 158 ? -2.875 39.594 18.016 1 94.38 158 GLY B O 1
ATOM 3424 N N . THR B 1 159 ? -2.664 41.719 18.609 1 94 159 THR B N 1
ATOM 3425 C CA . THR B 1 159 ? -2.264 42.25 17.312 1 94 159 THR B CA 1
ATOM 3426 C C . THR B 1 159 ? -0.962 41.594 16.844 1 94 159 THR B C 1
ATOM 3428 O O . THR B 1 159 ? -0.759 41.406 15.641 1 94 159 THR B O 1
ATOM 3431 N N . GLU B 1 160 ? -0.162 41.281 17.781 1 94.06 160 GLU B N 1
ATOM 3432 C CA . GLU B 1 160 ? 1.112 40.656 17.438 1 94.06 160 GLU B CA 1
ATOM 3433 C C . GLU B 1 160 ? 0.901 39.312 16.719 1 94.06 160 GLU B C 1
ATOM 3435 O O . GLU B 1 160 ? 1.709 38.938 15.883 1 94.06 160 GLU B O 1
ATOM 3440 N N . CYS B 1 161 ? -0.176 38.719 17.078 1 96.62 161 CYS B N 1
ATOM 3441 C CA . CYS B 1 161 ? -0.416 37.406 16.547 1 96.62 161 CYS B CA 1
ATOM 3442 C C . CYS B 1 161 ? -1.407 37.438 15.391 1 96.62 161 CYS B C 1
ATOM 3444 O O . CYS B 1 161 ? -1.539 36.469 14.641 1 96.62 161 CYS B O 1
ATOM 3446 N N . THR B 1 162 ? -2.051 38.5 15.133 1 94.75 162 THR B N 1
ATOM 3447 C CA . THR B 1 162 ? -3.051 38.562 14.078 1 94.75 162 THR B CA 1
ATOM 3448 C C . THR B 1 162 ? -2.518 39.344 12.883 1 94.75 162 THR B C 1
ATOM 3450 O O . THR B 1 162 ? -3.178 39.438 11.844 1 94.75 162 THR B O 1
ATOM 3453 N N . THR B 1 163 ? -1.347 39.875 13.047 1 92.44 163 THR B N 1
ATOM 3454 C CA . THR B 1 163 ? -0.66 40.5 11.914 1 92.44 163 THR B CA 1
ATOM 3455 C C . THR B 1 163 ? 0.018 39.438 11.047 1 92.44 163 THR B C 1
ATOM 3457 O O . THR B 1 163 ? 0.795 38.625 11.547 1 92.44 163 THR B O 1
ATOM 3460 N N . ILE B 1 164 ? -0.296 39.5 9.797 1 93.44 164 ILE B N 1
ATOM 3461 C CA . ILE B 1 164 ? 0.257 38.531 8.875 1 93.44 164 ILE B CA 1
ATOM 3462 C C . ILE B 1 164 ? 1.742 38.812 8.648 1 93.44 164 ILE B C 1
ATOM 3464 O O . ILE B 1 164 ? 2.111 39.844 8.133 1 93.44 164 ILE B O 1
ATOM 3468 N N . ALA B 1 165 ? 2.541 37.875 9.141 1 90.5 165 ALA B N 1
ATOM 3469 C CA . ALA B 1 165 ? 3.988 38.062 9.047 1 90.5 165 ALA B CA 1
ATOM 3470 C C . ALA B 1 165 ? 4.703 36.688 9.031 1 90.5 165 ALA B C 1
ATOM 3472 O O . ALA B 1 165 ? 4.113 35.688 9.375 1 90.5 165 ALA B O 1
ATOM 3473 N N . ASP B 1 166 ? 5.914 36.719 8.594 1 94.19 166 ASP B N 1
ATOM 3474 C CA . ASP B 1 166 ? 6.777 35.562 8.625 1 94.19 166 ASP B CA 1
ATOM 3475 C C . ASP B 1 166 ? 7.004 35.062 10.062 1 94.19 166 ASP B C 1
ATOM 3477 O O . ASP B 1 166 ? 7.5 35.812 10.898 1 94.19 166 ASP B O 1
ATOM 3481 N N . PRO B 1 167 ? 6.668 33.812 10.273 1 95.31 167 PRO B N 1
ATOM 3482 C CA . PRO B 1 167 ? 6.797 33.312 11.641 1 95.31 167 PRO B CA 1
ATOM 3483 C C . PRO B 1 167 ? 8.227 33.406 12.172 1 95.31 167 PRO B C 1
ATOM 3485 O O . PRO B 1 167 ? 8.438 33.5 13.383 1 95.31 167 PRO B O 1
ATOM 3488 N N . ARG B 1 168 ? 9.234 33.469 11.391 1 94.38 168 ARG B N 1
ATOM 3489 C CA . ARG B 1 168 ? 10.633 33.531 11.789 1 94.38 168 ARG B CA 1
ATOM 3490 C C . ARG B 1 168 ? 10.914 34.781 12.609 1 94.38 168 ARG B C 1
ATOM 3492 O O . ARG B 1 168 ? 11.75 34.75 13.516 1 94.38 168 ARG B O 1
ATOM 3499 N N . TYR B 1 169 ? 10.109 35.719 12.258 1 92.81 169 TYR B N 1
ATOM 3500 C CA . TYR B 1 169 ? 10.414 37.031 12.844 1 92.81 169 TYR B CA 1
ATOM 3501 C C . TYR B 1 169 ? 9.234 37.562 13.648 1 92.81 169 TYR B C 1
ATOM 3503 O O . TYR B 1 169 ? 9.234 38.719 14.062 1 92.81 169 TYR B O 1
ATOM 3511 N N . SER B 1 170 ? 8.336 36.75 13.797 1 93.19 170 SER B N 1
ATOM 3512 C CA . SER B 1 170 ? 7.117 37.188 14.484 1 93.19 170 SER B CA 1
ATOM 3513 C C . SER B 1 170 ? 7.352 37.344 15.984 1 93.19 170 SER B C 1
ATOM 3515 O O . SER B 1 170 ? 8.125 36.594 16.578 1 93.19 170 SER B O 1
ATOM 3517 N N . MET B 1 171 ? 6.723 38.281 16.578 1 92.94 171 MET B N 1
ATOM 3518 C CA . MET B 1 171 ? 6.797 38.469 18.016 1 92.94 171 MET B CA 1
ATOM 3519 C C . MET B 1 171 ? 5.734 37.656 18.734 1 92.94 171 MET B C 1
ATOM 3521 O O . MET B 1 171 ? 5.715 37.594 19.969 1 92.94 171 MET B O 1
ATOM 3525 N N . CYS B 1 172 ? 4.934 37 17.938 1 96 172 CYS B N 1
ATOM 3526 C CA . CYS B 1 172 ? 3.873 36.188 18.516 1 96 172 CYS B CA 1
ATOM 3527 C C . CYS B 1 172 ? 4.445 34.938 19.188 1 96 172 CYS B C 1
ATOM 3529 O O . CYS B 1 172 ? 5.234 34.219 18.594 1 96 172 CYS B O 1
ATOM 3531 N N . GLN B 1 173 ? 4 34.656 20.391 1 94.81 173 GLN B N 1
ATOM 3532 C CA . GLN B 1 173 ? 4.477 33.5 21.172 1 94.81 173 GLN B CA 1
ATOM 3533 C C . GLN B 1 173 ? 4.059 32.188 20.547 1 94.81 173 GLN B C 1
ATOM 3535 O O . GLN B 1 173 ? 4.637 31.141 20.844 1 94.81 173 GLN B O 1
ATOM 3540 N N . LEU B 1 174 ? 3.098 32.281 19.688 1 97.38 174 LEU B N 1
ATOM 3541 C CA . LEU B 1 174 ? 2.578 31.062 19.062 1 97.38 174 LEU B CA 1
ATOM 3542 C C . LEU B 1 174 ? 3.363 30.719 17.812 1 97.38 174 LEU B C 1
ATOM 3544 O O . LEU B 1 174 ? 3.209 29.625 17.25 1 97.38 174 LEU B O 1
ATOM 3548 N N . ALA B 1 175 ? 4.156 31.625 17.359 1 97.25 175 ALA B N 1
ATOM 3549 C CA . ALA B 1 175 ? 4.938 31.359 16.156 1 97.25 175 ALA B CA 1
ATOM 3550 C C . ALA B 1 175 ? 6.039 30.344 16.422 1 97.25 175 ALA B C 1
ATOM 3552 O O . ALA B 1 175 ? 6.883 30.547 17.297 1 97.25 175 ALA B O 1
ATOM 3553 N N . LEU B 1 176 ? 5.973 29.219 15.734 1 97.19 176 LEU B N 1
ATOM 3554 C CA . LEU B 1 176 ? 7.016 28.203 15.852 1 97.19 176 LEU B CA 1
ATOM 3555 C C . LEU B 1 176 ? 8.289 28.656 15.141 1 97.19 176 LEU B C 1
ATOM 3557 O O . LEU B 1 176 ? 8.281 28.859 13.922 1 97.19 176 LEU B O 1
ATOM 3561 N N . LYS B 1 177 ? 9.336 28.781 15.922 1 94.31 177 LYS B N 1
ATOM 3562 C CA . LYS B 1 177 ? 10.617 29.234 15.406 1 94.31 177 LYS B CA 1
ATOM 3563 C C . LYS B 1 177 ? 11.664 28.125 15.453 1 94.31 177 LYS B C 1
ATOM 3565 O O . LYS B 1 177 ? 11.414 27.062 16.016 1 94.31 177 LYS B O 1
ATOM 3570 N N . GLY B 1 178 ? 12.734 28.359 14.695 1 93.12 178 GLY B N 1
ATOM 3571 C CA . GLY B 1 178 ? 13.844 27.422 14.781 1 93.12 178 GLY B CA 1
ATOM 3572 C C . GLY B 1 178 ? 13.781 26.312 13.742 1 93.12 178 GLY B C 1
ATOM 3573 O O . GLY B 1 178 ? 14.57 25.375 13.773 1 93.12 178 GLY B O 1
ATOM 3574 N N . LEU B 1 179 ? 12.82 26.328 12.875 1 96.44 179 LEU B N 1
ATOM 3575 C CA . LEU B 1 179 ? 12.797 25.391 11.758 1 96.44 179 LEU B CA 1
ATOM 3576 C C . LEU B 1 179 ? 13.859 25.766 10.719 1 96.44 179 LEU B C 1
ATOM 3578 O O . LEU B 1 179 ? 14.312 26.906 10.664 1 96.44 179 LEU B O 1
ATOM 3582 N N . PRO B 1 180 ? 14.297 24.766 9.961 1 95.31 180 PRO B N 1
ATOM 3583 C CA . PRO B 1 180 ? 15.141 25.141 8.836 1 95.31 180 PRO B CA 1
ATOM 3584 C C . PRO B 1 180 ? 14.516 26.234 7.973 1 95.31 180 PRO B C 1
ATOM 3586 O O . PRO B 1 180 ? 13.312 26.219 7.719 1 95.31 180 PRO B O 1
ATOM 3589 N N . SER B 1 181 ? 15.32 27.141 7.492 1 95.62 181 SER B N 1
ATOM 3590 C CA . SER B 1 181 ? 14.844 28.312 6.777 1 95.62 181 SER B CA 1
ATOM 3591 C C . SER B 1 181 ? 14 27.922 5.57 1 95.62 181 SER B C 1
ATOM 3593 O O . SER B 1 181 ? 13.023 28.594 5.238 1 95.62 181 SER B O 1
ATOM 3595 N N . GLU B 1 182 ? 14.383 26.906 4.941 1 96.19 182 GLU B N 1
ATOM 3596 C CA . GLU B 1 182 ? 13.711 26.469 3.723 1 96.19 182 GLU B CA 1
ATOM 3597 C C . GLU B 1 182 ? 12.25 26.125 3.99 1 96.19 182 GLU B C 1
ATOM 3599 O O . GLU B 1 182 ? 11.398 26.297 3.115 1 96.19 182 GLU B O 1
ATOM 3604 N N . ILE B 1 183 ? 11.945 25.719 5.164 1 97.69 183 ILE B N 1
ATOM 3605 C CA . ILE B 1 183 ? 10.586 25.312 5.512 1 97.69 183 ILE B CA 1
ATOM 3606 C C . ILE B 1 183 ? 9.672 26.531 5.508 1 97.69 183 ILE B C 1
ATOM 3608 O O . ILE B 1 183 ? 8.5 26.438 5.148 1 97.69 183 ILE B O 1
ATOM 3612 N N . TYR B 1 184 ? 10.234 27.641 5.859 1 96.88 184 TYR B N 1
ATOM 3613 C CA . TYR B 1 184 ? 9.453 28.875 5.863 1 96.88 184 TYR B CA 1
ATOM 3614 C C . TYR B 1 184 ? 9.273 29.406 4.449 1 96.88 184 TYR B C 1
ATOM 3616 O O . TYR B 1 184 ? 8.328 30.156 4.176 1 96.88 184 TYR B O 1
ATOM 3624 N N . ASP B 1 185 ? 10.133 29.031 3.521 1 96.12 185 ASP B N 1
ATOM 3625 C CA . ASP B 1 185 ? 10.188 29.625 2.189 1 96.12 185 ASP B CA 1
ATOM 3626 C C . ASP B 1 185 ? 9.305 28.844 1.207 1 96.12 185 ASP B C 1
ATOM 3628 O O . ASP B 1 185 ? 8.82 29.422 0.224 1 96.12 185 ASP B O 1
ATOM 3632 N N . ILE B 1 186 ? 9.125 27.609 1.457 1 97.38 186 ILE B N 1
ATOM 3633 C CA . ILE B 1 186 ? 8.391 26.766 0.535 1 97.38 186 ILE B CA 1
ATOM 3634 C C . ILE B 1 186 ? 6.918 27.156 0.523 1 97.38 186 ILE B C 1
ATOM 3636 O O . ILE B 1 186 ? 6.332 27.422 1.576 1 97.38 186 ILE B O 1
ATOM 3640 N N . LYS B 1 187 ? 6.359 27.281 -0.667 1 97.06 187 LYS B N 1
ATOM 3641 C CA . LYS B 1 187 ? 4.918 27.453 -0.833 1 97.06 187 LYS B CA 1
ATOM 3642 C C . LYS B 1 187 ? 4.184 26.125 -0.664 1 97.06 187 LYS B C 1
ATOM 3644 O O . LYS B 1 187 ? 4.102 25.328 -1.603 1 97.06 187 LYS B O 1
ATOM 3649 N N . TRP B 1 188 ? 3.617 25.938 0.445 1 98.5 188 TRP B N 1
ATOM 3650 C CA . TRP B 1 188 ? 2.998 24.641 0.756 1 98.5 188 TRP B CA 1
ATOM 3651 C C . TRP B 1 188 ? 1.596 24.562 0.161 1 98.5 188 TRP B C 1
ATOM 3653 O O . TRP B 1 188 ? 0.768 25.453 0.375 1 98.5 188 TRP B O 1
ATOM 3663 N N . ASP B 1 189 ? 1.387 23.5 -0.529 1 98.69 189 ASP B N 1
ATOM 3664 C CA . ASP B 1 189 ? 0.05 23.203 -1.042 1 98.69 189 ASP B CA 1
ATOM 3665 C C . ASP B 1 189 ? -0.825 22.562 0.031 1 98.69 189 ASP B C 1
ATOM 3667 O O . ASP B 1 189 ? -2.027 22.828 0.101 1 98.69 189 ASP B O 1
ATOM 3671 N N . LEU B 1 190 ? -0.206 21.703 0.829 1 98.88 190 LEU B N 1
ATOM 3672 C CA . LEU B 1 190 ? -0.853 21 1.931 1 98.88 190 LEU B CA 1
ATOM 3673 C C . LEU B 1 190 ? -0.006 21.078 3.197 1 98.88 190 LEU B C 1
ATOM 3675 O O . LEU B 1 190 ? 1.222 20.969 3.135 1 98.88 190 LEU B O 1
ATOM 3679 N N . ILE B 1 191 ? -0.691 21.188 4.309 1 98.94 191 ILE B N 1
ATOM 3680 C CA . ILE B 1 191 ? -0.06 21.109 5.621 1 98.94 191 ILE B CA 1
ATOM 3681 C C . ILE B 1 191 ? -0.905 20.219 6.539 1 98.94 191 ILE B C 1
ATOM 3683 O O . ILE B 1 191 ? -2.119 20.422 6.648 1 98.94 191 ILE B O 1
ATOM 3687 N N . MET B 1 192 ? -0.297 19.266 7.098 1 98.88 192 MET B N 1
ATOM 3688 C CA . MET B 1 192 ? -0.957 18.406 8.07 1 98.88 192 MET B CA 1
ATOM 3689 C C . MET B 1 192 ? -0.341 18.578 9.453 1 98.88 192 MET B C 1
ATOM 3691 O O . MET B 1 192 ? 0.874 18.438 9.617 1 98.88 192 MET B O 1
ATOM 3695 N N . VAL B 1 193 ? -1.179 18.859 10.406 1 98.81 193 VAL B N 1
ATOM 3696 C CA . VAL B 1 193 ? -0.737 18.922 11.797 1 98.81 193 VAL B CA 1
ATOM 3697 C C . VAL B 1 193 ? -1.179 17.672 12.539 1 98.81 193 VAL B C 1
ATOM 3699 O O . VAL B 1 193 ? -2.357 17.516 12.875 1 98.81 193 VAL B O 1
ATOM 3702 N N . ASP B 1 194 ? -0.264 16.797 12.844 1 97.69 194 ASP B N 1
ATOM 3703 C CA . ASP B 1 194 ? -0.521 15.531 13.531 1 97.69 194 ASP B CA 1
ATOM 3704 C C . ASP B 1 194 ? 0.444 15.336 14.703 1 97.69 194 ASP B C 1
ATOM 3706 O O . ASP B 1 194 ? 0.429 14.289 15.359 1 97.69 194 ASP B O 1
ATOM 3710 N N . ALA B 1 195 ? 1.35 16.203 14.93 1 94 195 ALA B N 1
ATOM 3711 C CA . ALA B 1 195 ? 2.287 16.297 16.047 1 94 195 ALA B CA 1
ATOM 3712 C C . ALA B 1 195 ? 2.457 17.734 16.516 1 94 195 ALA B C 1
ATOM 3714 O O . ALA B 1 195 ? 2.078 18.672 15.797 1 94 195 ALA B O 1
ATOM 3715 N N . PRO B 1 196 ? 2.955 17.859 17.703 1 95.25 196 PRO B N 1
ATOM 3716 C CA . PRO B 1 196 ? 3.592 16.891 18.609 1 95.25 196 PRO B CA 1
ATOM 3717 C C . PRO B 1 196 ? 2.582 16.047 19.375 1 95.25 196 PRO B C 1
ATOM 3719 O O . PRO B 1 196 ? 1.409 15.977 18.984 1 95.25 196 PRO B O 1
ATOM 3722 N N . THR B 1 197 ? 3.092 15.141 20.359 1 84.06 197 THR B N 1
ATOM 3723 C CA . THR B 1 197 ? 2.357 14.148 21.125 1 84.06 197 THR B CA 1
ATOM 3724 C C . THR B 1 197 ? 1.081 14.75 21.703 1 84.06 197 THR B C 1
ATOM 3726 O O . THR B 1 197 ? -0.024 14.328 21.375 1 84.06 197 THR B O 1
ATOM 3729 N N . GLY B 1 198 ? 1.052 15.758 22.531 1 82.5 198 GLY B N 1
ATOM 3730 C CA . GLY B 1 198 ? 0.021 16.703 22.953 1 82.5 198 GLY B CA 1
ATOM 3731 C C . GLY B 1 198 ? -1.085 16.047 23.766 1 82.5 198 GLY B C 1
ATOM 3732 O O . GLY B 1 198 ? -2.18 16.609 23.891 1 82.5 198 GLY B O 1
ATOM 3733 N N . TYR B 1 199 ? -0.917 14.836 24.312 1 83.19 199 TYR B N 1
ATOM 3734 C CA . TYR B 1 199 ? -2.123 14.211 24.844 1 83.19 199 TYR B CA 1
ATOM 3735 C C . TYR B 1 199 ? -2.125 14.234 26.375 1 83.19 199 TYR B C 1
ATOM 3737 O O . TYR B 1 199 ? -3.094 13.812 27 1 83.19 199 TYR B O 1
ATOM 3745 N N . TYR B 1 200 ? -1.027 14.773 26.906 1 86.56 200 TYR B N 1
ATOM 3746 C CA . TYR B 1 200 ? -1.052 14.945 28.359 1 86.56 200 TYR B CA 1
ATOM 3747 C C . TYR B 1 200 ? -0.484 16.297 28.766 1 86.56 200 TYR B C 1
ATOM 3749 O O . TYR B 1 200 ? 0.187 16.969 27.969 1 86.56 200 TYR B O 1
ATOM 3757 N N . GLU B 1 201 ? -0.707 16.766 29.953 1 88.25 201 GLU B N 1
ATOM 3758 C CA . GLU B 1 201 ? -0.566 18.141 30.391 1 88.25 201 GLU B CA 1
ATOM 3759 C C . GLU B 1 201 ? 0.868 18.641 30.219 1 88.25 201 GLU B C 1
ATOM 3761 O O . GLU B 1 201 ? 1.094 19.781 29.844 1 88.25 201 GLU B O 1
ATOM 3766 N N . ASP B 1 202 ? 1.831 17.766 30.453 1 90.75 202 ASP B N 1
ATOM 3767 C CA . ASP B 1 202 ? 3.227 18.188 30.422 1 90.75 202 ASP B CA 1
ATOM 3768 C C . ASP B 1 202 ? 3.865 17.906 29.062 1 90.75 202 ASP B C 1
ATOM 3770 O O . ASP B 1 202 ? 5.031 18.25 28.844 1 90.75 202 ASP B O 1
ATOM 3774 N N . ALA B 1 203 ? 3.074 17.484 28.188 1 91.75 203 ALA B N 1
ATOM 3775 C CA . ALA B 1 203 ? 3.566 17.203 26.844 1 91.75 203 ALA B CA 1
ATOM 3776 C C . ALA B 1 203 ? 3.564 18.469 25.984 1 91.75 203 ALA B C 1
ATOM 3778 O O . ALA B 1 203 ? 2.797 19.391 26.25 1 91.75 203 ALA B O 1
ATOM 3779 N N . PRO B 1 204 ? 4.527 18.453 25.078 1 93.31 204 PRO B N 1
ATOM 3780 C CA . PRO B 1 204 ? 4.406 19.531 24.094 1 93.31 204 PRO B CA 1
ATOM 3781 C C . PRO B 1 204 ? 3.043 19.562 23.406 1 93.31 204 PRO B C 1
ATOM 3783 O O . PRO B 1 204 ? 2.506 18.516 23.047 1 93.31 204 PRO B O 1
ATOM 3786 N N . GLY B 1 205 ? 2.479 20.797 23.266 1 94.19 205 GLY B N 1
ATOM 3787 C CA . GLY B 1 205 ? 1.17 20.938 22.656 1 94.19 205 GLY B CA 1
ATOM 3788 C C . GLY B 1 205 ? 1.24 21.391 21.203 1 94.19 205 GLY B C 1
ATOM 3789 O O . GLY B 1 205 ? 2.281 21.859 20.75 1 94.19 205 GLY B O 1
ATOM 3790 N N . ARG B 1 206 ? 0.125 21.281 20.484 1 97.25 206 ARG B N 1
ATOM 3791 C CA . ARG B 1 206 ? 0.1 21.547 19.047 1 97.25 206 ARG B CA 1
ATOM 3792 C C . ARG B 1 206 ? -0.235 23 18.766 1 97.25 206 ARG B C 1
ATOM 3794 O O . ARG B 1 206 ? -0.481 23.375 17.609 1 97.25 206 ARG B O 1
ATOM 3801 N N . MET B 1 207 ? -0.237 23.859 19.797 1 97.56 207 MET B N 1
ATOM 3802 C CA . MET B 1 207 ? -0.652 25.25 19.641 1 97.56 207 MET B CA 1
ATOM 3803 C C . MET B 1 207 ? 0.202 25.969 18.609 1 97.56 207 MET B C 1
ATOM 3805 O O . MET B 1 207 ? -0.327 26.562 17.672 1 97.56 207 MET B O 1
ATOM 3809 N N . THR B 1 208 ? 1.496 25.828 18.766 1 97.5 208 THR B N 1
ATOM 3810 C CA . THR B 1 208 ? 2.408 26.562 17.906 1 97.5 208 THR B CA 1
ATOM 3811 C C . THR B 1 208 ? 2.414 25.984 16.5 1 97.5 208 THR B C 1
ATOM 3813 O O . THR B 1 208 ? 2.559 26.703 15.516 1 97.5 208 THR B O 1
ATOM 3816 N N . ALA B 1 209 ? 2.252 24.656 16.375 1 98.31 209 ALA B N 1
ATOM 3817 C CA . ALA B 1 209 ? 2.17 24.031 15.055 1 98.31 209 ALA B CA 1
ATOM 3818 C C . ALA B 1 209 ? 0.943 24.5 14.289 1 98.31 209 ALA B C 1
ATOM 3820 O O . ALA B 1 209 ? 1.038 24.844 13.109 1 98.31 209 ALA B O 1
ATOM 3821 N N . ILE B 1 210 ? -0.174 24.547 14.938 1 98.62 210 ILE B N 1
ATOM 3822 C CA . ILE B 1 210 ? -1.428 24.953 14.32 1 98.62 210 ILE B CA 1
ATOM 3823 C C . ILE B 1 210 ? -1.324 26.406 13.867 1 98.62 210 ILE B C 1
ATOM 3825 O O . ILE B 1 210 ? -1.642 26.734 12.719 1 98.62 210 ILE B O 1
ATOM 3829 N N . TYR B 1 211 ? -0.867 27.25 14.734 1 98.31 211 TYR B N 1
ATOM 3830 C CA . TYR B 1 211 ? -0.736 28.672 14.43 1 98.31 211 TYR B CA 1
ATOM 3831 C C . TYR B 1 211 ? 0.212 28.891 13.258 1 98.31 211 TYR B C 1
ATOM 3833 O O . TYR B 1 211 ? -0.106 29.625 12.32 1 98.31 211 TYR B O 1
ATOM 3841 N N . THR B 1 212 ? 1.325 28.281 13.328 1 98.44 212 THR B N 1
ATOM 3842 C CA . THR B 1 212 ? 2.35 28.453 12.305 1 98.44 212 THR B CA 1
ATOM 3843 C C . THR B 1 212 ? 1.862 27.938 10.953 1 98.44 212 THR B C 1
ATOM 3845 O O . THR B 1 212 ? 2.129 28.562 9.914 1 98.44 212 THR B O 1
ATOM 3848 N N . ALA B 1 213 ? 1.173 26.797 10.938 1 98.75 213 ALA B N 1
ATOM 3849 C CA . ALA B 1 213 ? 0.575 26.297 9.703 1 98.75 213 ALA B CA 1
ATOM 3850 C C . ALA B 1 213 ? -0.328 27.344 9.07 1 98.75 213 ALA B C 1
ATOM 3852 O O . ALA B 1 213 ? -0.266 27.578 7.859 1 98.75 213 ALA B O 1
ATOM 3853 N N . GLY B 1 214 ? -1.136 27.969 9.883 1 98.44 214 GLY B N 1
ATOM 3854 C CA . GLY B 1 214 ? -2.012 29.031 9.391 1 98.44 214 GLY B CA 1
ATOM 3855 C C . GLY B 1 214 ? -1.258 30.219 8.836 1 98.44 214 GLY B C 1
ATOM 3856 O O . GLY B 1 214 ? -1.626 30.75 7.785 1 98.44 214 GLY B O 1
ATOM 3857 N N . MET B 1 215 ? -0.262 30.625 9.547 1 97.5 215 MET B N 1
ATOM 3858 C CA . MET B 1 215 ? 0.524 31.766 9.117 1 97.5 215 MET B CA 1
ATOM 3859 C C . MET B 1 215 ? 1.241 31.469 7.801 1 97.5 215 MET B C 1
ATOM 3861 O O . MET B 1 215 ? 1.28 32.312 6.906 1 97.5 215 MET B O 1
ATOM 3865 N N . MET B 1 216 ? 1.797 30.25 7.734 1 97.69 216 MET B N 1
ATOM 3866 C CA . MET B 1 216 ? 2.477 29.844 6.508 1 97.69 216 MET B CA 1
ATOM 3867 C C . MET B 1 216 ? 1.509 29.844 5.328 1 97.69 216 MET B C 1
ATOM 3869 O O . MET B 1 216 ? 1.888 30.188 4.207 1 97.69 216 MET B O 1
ATOM 3873 N N . ALA B 1 217 ? 0.289 29.422 5.531 1 98 217 ALA B N 1
ATOM 3874 C CA . ALA B 1 217 ? -0.739 29.422 4.492 1 98 217 ALA B CA 1
ATOM 3875 C C . ALA B 1 217 ? -1.073 30.859 4.059 1 98 217 ALA B C 1
ATOM 3877 O O . ALA B 1 217 ? -1.197 31.125 2.863 1 98 217 ALA B O 1
ATOM 3878 N N . ARG B 1 218 ? -1.16 31.766 5 1 96.94 218 ARG B N 1
ATOM 3879 C CA . ARG B 1 218 ? -1.595 33.125 4.742 1 96.94 218 ARG B CA 1
ATOM 3880 C C . ARG B 1 218 ? -0.511 33.938 4.016 1 96.94 218 ARG B C 1
ATOM 3882 O O . ARG B 1 218 ? -0.813 34.812 3.203 1 96.94 218 ARG B O 1
ATOM 3889 N N . ILE B 1 219 ? 0.732 33.594 4.301 1 94.81 219 ILE B N 1
ATOM 3890 C CA . ILE B 1 219 ? 1.801 34.469 3.795 1 94.81 219 ILE B CA 1
ATOM 3891 C C . ILE B 1 219 ? 2.244 33.969 2.418 1 94.81 219 ILE B C 1
ATOM 3893 O O . ILE B 1 219 ? 3.15 34.531 1.811 1 94.81 219 ILE B O 1
ATOM 3897 N N . ARG B 1 220 ? 1.659 32.875 1.954 1 94.19 220 ARG B N 1
ATOM 3898 C CA . ARG B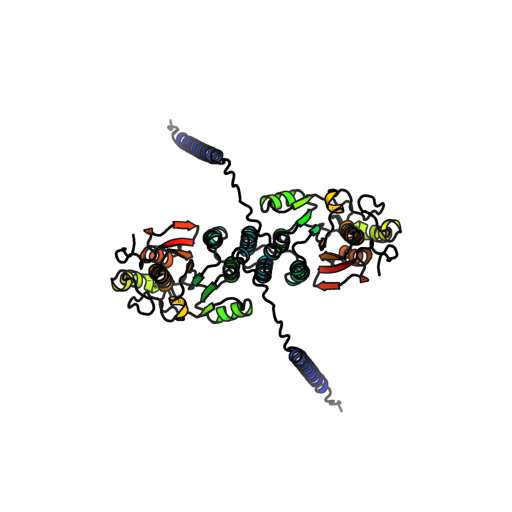 1 220 ? 2.031 32.406 0.624 1 94.19 220 ARG B CA 1
ATOM 3899 C C . ARG B 1 220 ? 1.732 33.438 -0.435 1 94.19 220 ARG B C 1
ATOM 3901 O O . ARG B 1 220 ? 0.842 34.281 -0.253 1 94.19 220 ARG B O 1
ATOM 3908 N N . GLU B 1 221 ? 2.422 33.375 -1.562 1 91.62 221 GLU B N 1
ATOM 3909 C CA . GLU B 1 221 ? 2.348 34.438 -2.566 1 91.62 221 GLU B CA 1
ATOM 3910 C C . GLU B 1 221 ? 0.965 34.5 -3.209 1 91.62 221 GLU B C 1
ATOM 3912 O O . GLU B 1 221 ? 0.437 35.594 -3.463 1 91.62 221 GLU B O 1
ATOM 3917 N N . ASP B 1 222 ? 0.461 33.344 -3.582 1 93.81 222 ASP B N 1
ATOM 3918 C CA . ASP B 1 222 ? -0.837 33.25 -4.242 1 93.81 222 ASP B CA 1
ATOM 3919 C C . ASP B 1 222 ? -1.497 31.906 -3.982 1 93.81 222 ASP B C 1
ATOM 3921 O O . ASP B 1 222 ? -0.867 31 -3.441 1 93.81 222 ASP B O 1
ATOM 3925 N N . GLY B 1 223 ? -2.771 31.891 -4.188 1 94.75 223 GLY B N 1
ATOM 3926 C CA . GLY B 1 223 ? -3.473 30.625 -4.078 1 94.75 223 GLY B CA 1
ATOM 3927 C C . GLY B 1 223 ? -3.957 30.328 -2.668 1 94.75 223 GLY B C 1
ATOM 3928 O O . GLY B 1 223 ? -4.293 31.25 -1.918 1 94.75 223 GLY B O 1
ATOM 3929 N N . GLU B 1 224 ? -4.133 29 -2.426 1 97.31 224 GLU B N 1
ATOM 3930 C CA . GLU B 1 224 ? -4.625 28.547 -1.125 1 97.31 224 GLU B CA 1
ATOM 3931 C C . GLU B 1 224 ? -3.867 27.312 -0.642 1 97.31 224 GLU B C 1
ATOM 3933 O O . GLU B 1 224 ? -3.221 26.625 -1.435 1 97.31 224 GLU B O 1
ATOM 3938 N N . THR B 1 225 ? -3.885 27.172 0.609 1 98.56 225 THR B N 1
ATOM 3939 C CA . THR B 1 225 ? -3.275 26 1.244 1 98.56 225 THR B CA 1
ATOM 3940 C C . THR B 1 225 ? -4.332 25.156 1.942 1 98.56 225 THR B C 1
ATOM 3942 O O . THR B 1 225 ? -5.203 25.688 2.639 1 98.56 225 THR B O 1
ATOM 3945 N N . HIS B 1 226 ? -4.297 23.875 1.671 1 98.94 226 HIS B N 1
ATOM 3946 C CA . HIS B 1 226 ? -5.098 22.922 2.447 1 98.94 226 HIS B CA 1
ATOM 3947 C C . HIS B 1 226 ? -4.414 22.578 3.766 1 98.94 226 HIS B C 1
ATOM 3949 O O . HIS B 1 226 ? -3.281 22.094 3.771 1 98.94 226 HIS B O 1
ATOM 3955 N N . VAL B 1 227 ? -5.109 22.844 4.855 1 98.94 227 VAL B N 1
ATOM 3956 C CA . VAL B 1 227 ? -4.551 22.562 6.172 1 98.94 227 VAL B CA 1
ATOM 3957 C C . VAL B 1 227 ? -5.422 21.531 6.887 1 98.94 227 VAL B C 1
ATOM 3959 O O . VAL B 1 227 ? -6.645 21.656 6.934 1 98.94 227 VAL B O 1
ATOM 3962 N N . PHE B 1 228 ? -4.781 20.5 7.398 1 98.94 228 PHE B N 1
ATOM 3963 C CA . PHE B 1 228 ? -5.449 19.438 8.133 1 98.94 228 PHE B CA 1
ATOM 3964 C C . PHE B 1 228 ? -4.953 19.375 9.57 1 98.94 228 PHE B C 1
ATOM 3966 O O . PHE B 1 228 ? -3.752 19.484 9.82 1 98.94 228 PHE B O 1
ATOM 3973 N N . VAL B 1 229 ? -5.859 19.25 10.508 1 98.88 229 VAL B N 1
ATOM 3974 C CA . VAL B 1 229 ? -5.504 19.109 11.914 1 98.88 229 VAL B CA 1
ATOM 3975 C C . VAL B 1 229 ? -6.105 17.812 12.469 1 98.88 229 VAL B C 1
ATOM 3977 O O . VAL B 1 229 ? -7.328 17.641 12.445 1 98.88 229 VAL B O 1
ATOM 3980 N N . HIS B 1 230 ? -5.293 16.938 12.945 1 98.5 230 HIS B N 1
ATOM 3981 C CA . HIS B 1 230 ? -5.746 15.672 13.531 1 98.5 230 HIS B CA 1
ATOM 3982 C C . HIS B 1 230 ? -5.926 15.805 15.039 1 98.5 230 HIS B C 1
ATOM 3984 O O . HIS B 1 230 ? -5.387 16.719 15.656 1 98.5 230 HIS B O 1
ATOM 3990 N N . ASP B 1 231 ? -6.82 14.945 15.656 1 97.81 231 ASP B N 1
ATOM 3991 C CA . ASP B 1 231 ? -7.125 14.852 17.078 1 97.81 231 ASP B CA 1
ATOM 3992 C C . ASP B 1 231 ? -7.91 16.062 17.562 1 97.81 231 ASP B C 1
ATOM 3994 O O . ASP B 1 231 ? -7.676 16.562 18.672 1 97.81 231 ASP B O 1
ATOM 3998 N N . VAL B 1 232 ? -8.828 16.5 16.703 1 97.94 232 VAL B N 1
ATOM 3999 C CA . VAL B 1 232 ? -9.609 17.688 17.047 1 97.94 232 VAL B CA 1
ATOM 4000 C C . VAL B 1 232 ? -10.641 17.328 18.109 1 97.94 232 VAL B C 1
ATOM 4002 O O . VAL B 1 232 ? -11.383 18.203 18.578 1 97.94 232 VAL B O 1
ATOM 4005 N N . ASN B 1 233 ? -10.648 16.062 18.5 1 96.62 233 ASN B N 1
ATOM 4006 C CA . ASN B 1 233 ? -11.422 15.68 19.672 1 96.62 233 ASN B CA 1
ATOM 4007 C C . ASN B 1 233 ? -10.781 16.172 20.969 1 96.62 233 ASN B C 1
ATOM 4009 O O . ASN B 1 233 ? -11.414 16.188 22.016 1 96.62 233 ASN B O 1
ATOM 4013 N N . ARG B 1 234 ? -9.555 16.594 20.906 1 96.56 234 ARG B N 1
ATOM 4014 C CA . ARG B 1 234 ? -8.852 17.156 22.047 1 96.56 234 ARG B CA 1
ATOM 4015 C C . ARG B 1 234 ? -9.078 18.672 22.125 1 96.56 234 ARG B C 1
ATOM 4017 O O . ARG B 1 234 ? -9.203 19.344 21.094 1 96.56 234 ARG B O 1
ATOM 4024 N N . ASP B 1 235 ? -9.008 19.219 23.266 1 95.88 235 ASP B N 1
ATOM 4025 C CA . ASP B 1 235 ? -9.383 20.594 23.531 1 95.88 235 ASP B CA 1
ATOM 4026 C C . ASP B 1 235 ? -8.445 21.562 22.812 1 95.88 235 ASP B C 1
ATOM 4028 O O . ASP B 1 235 ? -8.891 22.531 22.188 1 95.88 235 ASP B O 1
ATOM 4032 N N . VAL B 1 236 ? -7.211 21.312 22.891 1 96.94 236 VAL B N 1
ATOM 4033 C CA . VAL B 1 236 ? -6.227 22.219 22.297 1 96.94 236 VAL B CA 1
ATOM 4034 C C . VAL B 1 236 ? -6.414 22.281 20.781 1 96.94 236 VAL B C 1
ATOM 4036 O O . VAL B 1 236 ? -6.562 23.359 20.219 1 96.94 236 VAL B O 1
ATOM 4039 N N . GLU B 1 237 ? -6.426 21.125 20.141 1 98 237 GLU B N 1
ATOM 4040 C CA . GLU B 1 237 ? -6.559 21.047 18.703 1 98 237 GLU B CA 1
ATOM 4041 C C . GLU B 1 237 ? -7.883 21.656 18.234 1 98 237 GLU B C 1
ATOM 4043 O O . GLU B 1 237 ? -7.93 22.344 17.219 1 98 237 GLU B O 1
ATOM 4048 N N . ASP B 1 238 ? -8.898 21.391 18.984 1 97.94 238 ASP B N 1
ATOM 4049 C CA . ASP B 1 238 ? -10.211 21.922 18.641 1 97.94 238 ASP B CA 1
ATOM 4050 C C . ASP B 1 238 ? -10.211 23.453 18.703 1 97.94 238 ASP B C 1
ATOM 4052 O O . ASP B 1 238 ? -10.484 24.109 17.703 1 97.94 238 ASP B O 1
ATOM 4056 N N . LYS B 1 239 ? -9.828 24.016 19.812 1 98 239 LYS B N 1
ATOM 4057 C CA . LYS B 1 239 ? -9.914 25.453 20.047 1 98 239 LYS B CA 1
ATOM 4058 C C . LYS B 1 239 ? -8.922 26.219 19.172 1 98 239 LYS B C 1
ATOM 4060 O O . LYS B 1 239 ? -9.273 27.234 18.578 1 98 239 LYS B O 1
ATOM 4065 N N . PHE B 1 240 ? -7.762 25.75 19.078 1 98.44 240 PHE B N 1
ATOM 4066 C CA . PHE B 1 240 ? -6.723 26.484 18.375 1 98.44 240 PHE B CA 1
ATOM 4067 C C . PHE B 1 240 ? -6.965 26.438 16.859 1 98.44 240 PHE B C 1
ATOM 4069 O O . PHE B 1 240 ? -6.691 27.406 16.156 1 98.44 240 PHE B O 1
ATOM 4076 N N . SER B 1 241 ? -7.422 25.281 16.359 1 98.69 241 SER B N 1
ATOM 4077 C CA . SER B 1 241 ? -7.699 25.234 14.922 1 98.69 241 SER B CA 1
ATOM 4078 C C . SER B 1 241 ? -8.852 26.172 14.555 1 98.69 241 SER B C 1
ATOM 4080 O O . SER B 1 241 ? -8.812 26.828 13.516 1 98.69 241 SER B O 1
ATOM 4082 N N . ARG B 1 242 ? -9.805 26.219 15.375 1 98.31 242 ARG B N 1
ATOM 4083 C CA . ARG B 1 242 ? -10.938 27.109 15.125 1 98.31 242 ARG B CA 1
ATOM 4084 C C . ARG B 1 242 ? -10.516 28.562 15.203 1 98.31 242 ARG B C 1
ATOM 4086 O O . ARG B 1 242 ? -10.969 29.391 14.406 1 98.31 242 ARG B O 1
ATOM 4093 N N . GLU B 1 243 ? -9.711 28.859 16.156 1 98.06 243 GLU B N 1
ATOM 4094 C CA . GLU B 1 243 ? -9.328 30.234 16.422 1 98.06 243 GLU B CA 1
ATOM 4095 C C . GLU B 1 243 ? -8.32 30.734 15.398 1 98.06 243 GLU B C 1
ATOM 4097 O O . GLU B 1 243 ? -8.461 31.844 14.859 1 98.06 243 GLU B O 1
ATOM 4102 N N . PHE B 1 244 ? -7.348 29.922 15.07 1 98.5 244 PHE B N 1
ATOM 4103 C CA . PHE B 1 244 ? -6.207 30.484 14.352 1 98.5 244 PHE B CA 1
ATOM 4104 C C . PHE B 1 244 ? -6.199 30.031 12.898 1 98.5 244 PHE B C 1
ATOM 4106 O O . PHE B 1 244 ? -5.496 30.594 12.07 1 98.5 244 PHE B O 1
ATOM 4113 N N . LEU B 1 245 ? -6.844 28.938 12.594 1 98.69 245 LEU B N 1
ATOM 4114 C CA . LEU B 1 245 ? -7.086 28.594 11.195 1 98.69 245 LEU B CA 1
ATOM 4115 C C . LEU B 1 245 ? -8.43 29.141 10.727 1 98.69 245 LEU B C 1
ATOM 4117 O O . LEU B 1 245 ? -8.695 29.203 9.523 1 98.69 245 LEU B O 1
ATOM 4121 N N . CYS B 1 246 ? -9.227 29.562 11.664 1 98.25 246 CYS B N 1
ATOM 4122 C CA . CYS B 1 246 ? -10.469 30.281 11.43 1 98.25 246 CYS B CA 1
ATOM 4123 C C . CYS B 1 246 ? -11.578 29.312 11 1 98.25 246 CYS B C 1
ATOM 4125 O O . CYS B 1 246 ? -11.5 28.703 9.938 1 98.25 246 CYS B O 1
ATOM 4127 N N . GLU B 1 247 ? -12.594 29.266 11.719 1 97.44 247 GLU B N 1
ATOM 4128 C CA . GLU B 1 247 ? -13.758 28.422 11.438 1 97.44 247 GLU B CA 1
ATOM 4129 C C . GLU B 1 247 ? -14.328 28.73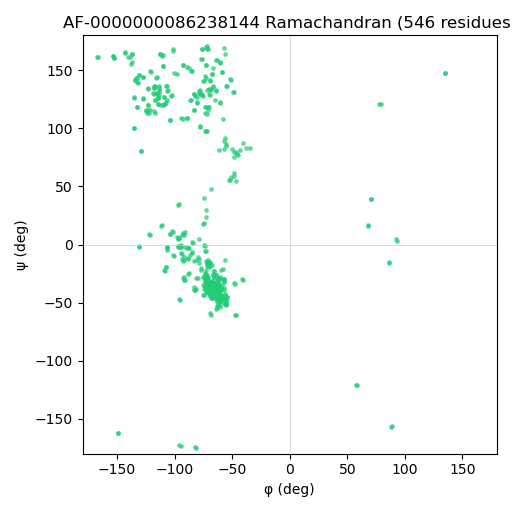4 10.055 1 97.44 247 GLU B C 1
ATOM 4131 O O . GLU B 1 247 ? -14.828 27.828 9.375 1 97.44 247 GLU B O 1
ATOM 4136 N N . GLY B 1 248 ? -14.227 29.875 9.656 1 97.56 248 GLY B N 1
ATOM 4137 C CA . GLY B 1 248 ? -14.75 30.297 8.367 1 97.56 248 GLY B CA 1
ATOM 4138 C C . GLY B 1 248 ? -14.039 29.641 7.195 1 97.56 248 GLY B C 1
ATOM 4139 O O . GLY B 1 248 ? -14.57 29.609 6.086 1 97.56 248 GLY B O 1
ATOM 4140 N N . TYR B 1 249 ? -12.859 29.188 7.367 1 98.38 249 TYR B N 1
ATOM 4141 C CA . TYR B 1 249 ? -12.094 28.531 6.312 1 98.38 249 TYR B CA 1
ATOM 4142 C C . TYR B 1 249 ? -12.25 27.016 6.391 1 98.38 249 TYR B C 1
ATOM 4144 O O . TYR B 1 249 ? -11.672 26.281 5.586 1 98.38 249 TYR B O 1
ATOM 4152 N N . MET B 1 250 ? -13.008 26.547 7.434 1 98.5 250 MET B N 1
ATOM 4153 C CA . MET B 1 250 ? -13.188 25.109 7.617 1 98.5 250 MET B CA 1
ATOM 4154 C C . MET B 1 250 ? -14.055 24.516 6.504 1 98.5 250 MET B C 1
ATOM 4156 O O . MET B 1 250 ? -15.125 25.047 6.203 1 98.5 250 MET B O 1
ATOM 4160 N N . LYS B 1 251 ? -13.641 23.516 5.891 1 98.5 251 LYS B N 1
ATOM 4161 C CA . LYS B 1 251 ? -14.383 22.859 4.824 1 98.5 251 LYS B CA 1
ATOM 4162 C C . LYS B 1 251 ? -15.188 21.672 5.371 1 98.5 251 LYS B C 1
ATOM 4164 O O . LYS B 1 251 ? -16.359 21.516 5.047 1 98.5 251 LYS B O 1
ATOM 4169 N N . LYS B 1 252 ? -14.492 20.828 6.188 1 97.94 252 LYS B N 1
ATOM 4170 C CA . LYS B 1 252 ? -15.188 19.672 6.746 1 97.94 252 LYS B CA 1
ATOM 4171 C C . LYS B 1 252 ? -14.383 19.047 7.879 1 97.94 252 LYS B C 1
ATOM 4173 O O . LYS B 1 252 ? -13.195 19.328 8.039 1 97.94 252 LYS B O 1
ATOM 4178 N N . GLN B 1 253 ? -15.102 18.281 8.648 1 98.5 253 GLN B N 1
ATOM 4179 C CA . GLN B 1 253 ? -14.508 17.438 9.68 1 98.5 253 GLN B CA 1
ATOM 4180 C C . GLN B 1 253 ? -14.969 15.984 9.539 1 98.5 253 GLN B C 1
ATOM 4182 O O . GLN B 1 253 ? -16.172 15.719 9.398 1 98.5 253 GLN B O 1
ATOM 4187 N N . VAL B 1 254 ? -14.062 15.109 9.445 1 98.69 254 VAL B N 1
ATOM 4188 C CA . VAL B 1 254 ? -14.328 13.672 9.406 1 98.69 254 VAL B CA 1
ATOM 4189 C C . VAL B 1 254 ? -13.602 12.984 10.555 1 98.69 254 VAL B C 1
ATOM 4191 O O . VAL B 1 254 ? -12.367 12.977 10.609 1 98.69 254 VAL B O 1
ATOM 4194 N N . GLY B 1 255 ? -14.414 12.398 11.477 1 98.31 255 GLY B N 1
ATOM 4195 C CA . GLY B 1 255 ? -13.789 11.867 12.68 1 98.31 255 GLY B CA 1
ATOM 4196 C C . GLY B 1 255 ? -13.023 12.914 13.469 1 98.31 255 GLY B C 1
ATOM 4197 O O . GLY B 1 255 ? -13.57 13.961 13.82 1 98.31 255 GLY B O 1
ATOM 4198 N N . ARG B 1 256 ? -11.742 12.641 13.625 1 98.31 256 ARG B N 1
ATOM 4199 C CA . ARG B 1 256 ? -10.891 13.547 14.398 1 98.31 256 ARG B CA 1
ATOM 4200 C C . ARG B 1 256 ? -10.039 14.422 13.484 1 98.31 256 ARG B C 1
ATOM 4202 O O . ARG B 1 256 ? -9.07 15.039 13.93 1 98.31 256 ARG B O 1
ATOM 4209 N N . LEU B 1 257 ? -10.328 14.422 12.227 1 98.81 257 LEU B N 1
ATOM 4210 C CA . LEU B 1 257 ? -9.57 15.203 11.266 1 98.81 257 LEU B CA 1
ATOM 4211 C C . LEU B 1 257 ? -10.391 16.391 10.75 1 98.81 257 LEU B C 1
ATOM 4213 O O . LEU B 1 257 ? -11.508 16.203 10.258 1 98.81 257 LEU B O 1
ATOM 4217 N N . ARG B 1 258 ? -9.797 17.578 10.852 1 98.88 258 ARG B N 1
ATOM 4218 C CA . ARG B 1 258 ? -10.438 18.781 10.352 1 98.88 258 ARG B CA 1
ATOM 4219 C C . ARG B 1 258 ? -9.672 19.359 9.164 1 98.88 258 ARG B C 1
ATOM 4221 O O . ARG B 1 258 ? -8.438 19.391 9.164 1 98.88 258 ARG B O 1
ATOM 4228 N N . HIS B 1 259 ? -10.398 19.75 8.156 1 98.94 259 HIS B N 1
ATOM 4229 C CA . HIS B 1 259 ? -9.836 20.266 6.914 1 98.94 259 HIS B CA 1
ATOM 4230 C C . HIS B 1 259 ? -10.188 21.734 6.715 1 98.94 259 HIS B C 1
ATOM 4232 O O . HIS B 1 259 ? -11.359 22.109 6.797 1 98.94 259 HIS B O 1
ATOM 4238 N N . PHE B 1 260 ? -9.156 22.594 6.48 1 98.88 260 PHE B N 1
ATOM 4239 C CA . PHE B 1 260 ? -9.312 24.016 6.172 1 98.88 260 PHE B CA 1
ATOM 4240 C C . PHE B 1 260 ? -8.711 24.344 4.809 1 98.88 260 PHE B C 1
ATOM 4242 O O . PHE B 1 260 ? -7.746 23.688 4.383 1 98.88 260 PHE B O 1
ATOM 4249 N N . THR B 1 261 ? -9.25 25.281 4.137 1 98.75 261 THR B N 1
ATOM 4250 C CA . THR B 1 261 ? -8.609 25.906 2.992 1 98.75 261 THR B CA 1
ATOM 4251 C C . THR B 1 261 ? -8.359 27.391 3.264 1 98.75 261 THR B C 1
ATOM 4253 O O . THR B 1 261 ? -9.297 28.188 3.365 1 98.75 261 THR B O 1
ATOM 4256 N N . ILE B 1 262 ? -7.113 27.75 3.35 1 98.06 262 ILE B N 1
ATOM 4257 C CA . ILE B 1 262 ? -6.738 29.109 3.752 1 98.06 262 ILE B CA 1
ATOM 4258 C C . ILE B 1 262 ? -6.141 29.859 2.561 1 98.06 262 ILE B C 1
ATOM 4260 O O . ILE B 1 262 ? -5.121 29.438 2.006 1 98.06 262 ILE B O 1
ATOM 4264 N N . PRO B 1 263 ? -6.707 30.922 2.17 1 97 263 PRO B N 1
ATOM 4265 C CA . PRO B 1 263 ? -6.176 31.688 1.045 1 97 263 PRO B CA 1
ATOM 4266 C C . PRO B 1 263 ? -4.945 32.531 1.423 1 97 263 PRO B C 1
ATOM 4268 O O . PRO B 1 263 ? -4.73 32.812 2.604 1 97 263 PRO B O 1
ATOM 4271 N N . SER B 1 264 ? -4.211 32.875 0.412 1 96.19 264 SER B N 1
ATOM 4272 C CA . SER B 1 264 ? -3.135 33.844 0.611 1 96.19 264 SER B CA 1
ATOM 4273 C C . SER B 1 264 ? -3.68 35.219 1.037 1 96.19 264 SER B C 1
ATOM 4275 O O . SER B 1 264 ? -4.66 35.688 0.468 1 96.19 264 SER B O 1
ATOM 4277 N N . HIS B 1 265 ? -3.1 35.688 1.992 1 93.94 265 HIS B N 1
ATOM 4278 C CA . HIS B 1 265 ? -3.469 37.031 2.441 1 93.94 265 HIS B CA 1
ATOM 4279 C C . HIS B 1 265 ? -2.564 38.094 1.819 1 93.94 265 HIS B C 1
ATOM 4281 O O . HIS B 1 265 ? -2.807 39.281 1.976 1 93.94 265 HIS B O 1
ATOM 4287 N N . LYS B 1 266 ? -1.589 37.625 1.157 1 87.88 266 LYS B N 1
ATOM 4288 C CA . LYS B 1 266 ? -0.658 38.562 0.53 1 87.88 266 LYS B CA 1
ATOM 4289 C C . LYS B 1 266 ? -1.298 39.25 -0.67 1 87.88 266 LYS B C 1
ATOM 4291 O O . LYS B 1 266 ? -0.947 40.406 -1 1 87.88 266 LYS B O 1
ATOM 4296 N N . SER B 1 267 ? -2.137 38.562 -1.262 1 77.88 267 SER B N 1
ATOM 4297 C CA . SER B 1 267 ? -2.775 39.094 -2.453 1 77.88 267 SER B CA 1
ATOM 4298 C C . SER B 1 267 ? -3.797 40.188 -2.09 1 77.88 267 SER B C 1
ATOM 4300 O O . SER B 1 267 ? -4.156 41 -2.926 1 77.88 267 SER B O 1
ATOM 4302 N N . ASN B 1 268 ? -4.32 40.125 -0.897 1 78.44 268 ASN B N 1
ATOM 4303 C CA . ASN B 1 268 ? -5.27 41.125 -0.41 1 78.44 268 ASN B CA 1
ATOM 4304 C C . ASN B 1 268 ? -4.934 41.562 1.012 1 78.44 268 ASN B C 1
ATOM 4306 O O . ASN B 1 268 ? -5.363 40.938 1.98 1 78.44 268 ASN B O 1
ATOM 4310 N N . LEU B 1 269 ? -4.312 42.688 1.115 1 74.75 269 LEU B N 1
ATOM 4311 C CA . LEU B 1 269 ? -3.805 43.156 2.396 1 74.75 269 LEU B CA 1
ATOM 4312 C C . LEU B 1 269 ? -4.949 43.594 3.309 1 74.75 269 LEU B C 1
ATOM 4314 O O . LEU B 1 269 ? -4.773 43.688 4.527 1 74.75 269 LEU B O 1
ATOM 4318 N N . ASN B 1 270 ? -6.062 43.812 2.779 1 82.12 270 ASN B N 1
ATOM 4319 C CA . ASN B 1 270 ? -7.195 44.25 3.582 1 82.12 270 ASN B CA 1
ATOM 4320 C C . ASN B 1 270 ? -8.031 43.062 4.074 1 82.12 270 ASN B C 1
ATOM 4322 O O . ASN B 1 270 ? -9.062 43.281 4.73 1 82.12 270 ASN B O 1
ATOM 4326 N N . MET B 1 271 ? -7.566 42 3.867 1 88.94 271 MET B N 1
ATOM 4327 C CA . MET B 1 271 ? -8.305 40.812 4.305 1 88.94 271 MET B CA 1
ATOM 4328 C C . MET B 1 271 ? -8.164 40.625 5.812 1 88.94 271 MET B C 1
ATOM 4330 O O . MET B 1 271 ? -7.062 40.688 6.352 1 88.94 271 MET B O 1
ATOM 4334 N N . PRO B 1 272 ? -9.328 40.469 6.477 1 92.12 272 PRO B N 1
ATOM 4335 C CA . PRO B 1 272 ? -9.234 40.188 7.91 1 92.12 272 PRO B CA 1
ATOM 4336 C C . PRO B 1 272 ? -8.555 38.844 8.203 1 92.12 272 PRO B C 1
ATOM 4338 O O . PRO B 1 272 ? -8.523 37.969 7.34 1 92.12 272 PRO B O 1
ATOM 4341 N N . PHE B 1 273 ? -8.07 38.75 9.375 1 94.69 273 PHE B N 1
ATOM 4342 C CA . PHE B 1 273 ? -7.406 37.531 9.789 1 94.69 273 PHE B CA 1
ATOM 4343 C C . PHE B 1 273 ? -8.328 36.312 9.602 1 94.69 273 PHE B C 1
ATOM 4345 O O . PHE B 1 273 ? -7.902 35.281 9.086 1 94.69 273 PHE B O 1
ATOM 4352 N N . CYS B 1 274 ? -9.508 36.469 10.125 1 95.94 274 CYS B N 1
ATOM 4353 C CA . CYS B 1 274 ? -10.555 35.469 9.906 1 95.94 274 CYS B CA 1
ATOM 4354 C C . CYS B 1 274 ? -11.719 36.062 9.133 1 95.94 274 CYS B C 1
ATOM 4356 O O . CYS B 1 274 ? -12.047 37.25 9.305 1 95.94 274 CYS B O 1
ATOM 4358 N N . PRO B 1 275 ? -12.32 35.312 8.273 1 93.19 275 PRO B N 1
ATOM 4359 C CA . PRO B 1 275 ? -13.5 35.812 7.555 1 93.19 275 PRO B CA 1
ATOM 4360 C C . PRO B 1 275 ? -14.719 35.969 8.469 1 93.19 275 PRO B C 1
ATOM 4362 O O . PRO B 1 275 ? -14.812 35.312 9.508 1 93.19 275 PRO B O 1
#

Nearest PDB structures (foldseek):
  1r8y-assembly2_G  TM=3.882E-01  e=5.687E-03  Mus musculus
  1r8y-assembly2_E  TM=3.839E-01  e=3.765E-02  Mus musculus
  1r8y-assembly1_A  TM=3.906E-01  e=6.769E-02  Mus musculus
  3fut-assembly2_B  TM=4.585E-01  e=8.056E-01  Thermus thermophilus HB8
  4g65-assembly1_A  TM=4.251E-01  e=9.177E-01  Vibrio vulnificus CMCP6

Solvent-accessible surface area (backbone atoms only — not comparable to full-atom values): 30582 Å² total; per-residue (Å²): 138,83,83,80,83,75,72,74,65,63,59,59,56,49,51,52,50,52,49,50,51,52,53,51,52,54,55,52,64,68,60,62,76,73,64,83,74,75,72,76,70,77,74,77,66,67,77,52,77,72,60,39,44,76,54,69,70,53,48,50,52,42,52,50,28,37,60,26,60,72,50,44,89,64,49,65,73,40,48,48,59,57,48,55,51,35,70,72,50,39,47,36,37,34,40,28,32,30,72,59,83,48,44,64,55,54,48,50,60,26,30,82,34,48,51,42,26,36,28,67,51,60,68,56,51,52,57,50,36,70,78,40,66,84,61,46,69,44,78,42,78,68,89,49,35,36,72,46,44,73,61,48,56,59,58,45,71,35,67,62,46,58,51,91,56,62,44,84,72,45,82,23,88,44,38,58,55,88,64,64,68,64,69,75,65,56,71,49,44,32,36,35,39,65,27,49,87,42,82,46,59,87,28,37,30,42,60,29,52,48,39,33,54,34,40,57,27,26,64,23,76,67,62,56,14,40,37,34,38,47,53,39,80,38,69,65,47,35,54,47,43,40,66,54,54,19,59,72,30,50,74,51,70,42,92,39,33,36,36,29,52,36,51,27,37,61,75,40,80,81,58,63,84,54,118,140,84,88,80,87,79,75,79,65,62,63,60,56,50,53,53,50,54,50,51,52,52,53,50,54,56,56,56,66,68,59,60,77,74,65,81,75,77,72,76,72,77,70,79,67,66,75,53,75,71,58,40,45,76,52,68,70,53,50,50,52,39,52,50,29,36,60,25,58,71,52,43,88,66,48,64,72,40,48,47,60,58,48,55,52,35,71,70,50,39,47,37,36,34,40,28,32,31,73,58,85,48,43,64,54,56,46,50,62,26,29,83,35,49,51,41,27,37,27,67,49,60,68,56,51,52,56,50,35,72,75,40,67,85,62,47,69,44,77,44,79,67,91,48,38,37,73,45,46,71,63,49,57,58,57,45,73,35,68,63,45,57,50,91,55,60,44,84,73,46,83,25,87,44,37,57,56,87,64,64,70,64,69,76,68,55,73,50,45,31,38,36,37,67,28,50,87,42,82,45,58,85,28,36,30,42,60,27,53,50,39,34,54,32,40,58,26,25,66,22,75,65,62,58,15,41,36,33,38,48,53,39,82,38,69,66,48,36,52,45,42,40,67,54,53,20,59,73,30,50,74,51,71,44,92,40,31,38,37,30,52,37,52,27,39,60,74,39,79,82,57,62,84,51,118

Foldseek 3Di:
DDDDCPPDPVVVVVVVVVVVVVVVVVVVVVPPPPDDPVPPPPCPPPPDPVVPDDDPLLVVLVVVVVPDPDDDPDDPQQVVVVLVVLVVAALFAEEEADDDPCQSVVPSSNPPHDYEYEAQDPVVVVVVCVVVVVHHYDHFDFDDFLQCLVVLLVQCVDPQNFDQDQLQPGPRPLRGHDDPPVVLVDQGQEYEYPDDPRPDGGDRHCLSVLQNVQSSQQQHPWDKHKYKYFQCVDPNSVSNNCRRVNPQQWDDDDVRMTIGIHTHCNVPVPDGSYD/DDDDDDPDPPPVVVVVVVVVVVVVVVVVVVPPPPDDPVPPPPCPPPPDPVVPDDDPLLVVLVVVVVPDPDDDPDDPQQVVVVLVVLVVQALFAEEEADDDPCQSVVPSSNPPHDYEYEAQDPVVVVVVCVVVVVHHYDHFDFPDFLQCLVVLLVQCVDPQNFDQDQLQPGPRPLRGHDDPPVVLVDQGQEYEYPDDPRPDGGDRHCLSVLQNVQSSQQQHPWDKHKYKYFQCVDDNSVVNNCRRVNPQQWDDDDDRMTIGIHTHCNVPVPDGSYD

InterPro domains:
  IPR006514 IRX15/GXM/AGM [PF21729] (77-260)
  IPR006514 IRX15/GXM/AGM [PTHR31444] (11-275)
  IPR006514 IRX15/GXM/AGM [TIGR01627] (53-274)
  IPR029063 S-adenosyl-L-methionine-dependent methyltransferase superfamily [G3DSA:3.40.50.150] (66-271)

Sequence (550 aa):
MRPKTHGSVSLKLLLICVFIAFLLLFVLRSTLTLSRVSTSSSKSTCSSPKCNKIPSSVAKSLIHYTTSAITPQQTHKEILVTSKILDKKSPSNFLVFGLGHDSLMWHTLNYGGRTIFLEEDEAWIQQINKRFPMLESYHVTYDSKVNQANVLIEAGKGTECTTIADPRYSMCQLALKGLPSEIYDIKWDLIMVDAPTGYYEDAPGRMTAIYTAGMMARIREDGETHVFVHDVNRDVEDKFSREFLCEGYMKKQVGRLRHFTIPSHKSNLNMPFCPMRPKTHGSVSLKLLLICVFIAFLLLFVLRSTLTLSRVSTSSSKSTCSSPKCNKIPSSVAKSLIHYTTSAITPQQTHKEILVTSKILDKKSPSNFLVFGLGHDSLMWHTLNYGGRTIFLEEDEAWIQQINKRFPMLESYHVTYDSKVNQANVLIEAGKGTECTTIADPRYSMCQLALKGLPSEIYDIKWDLIMVDAPTGYYEDAPGRMTAIYTAGMMARIREDGETHVFVHDVNRDVEDKFSREFLCEGYMKKQVGRLRHFTIPSHKSNLNMPFCP

Secondary structure (DSSP, 8-state):
------TTHHHHHHHHHHHHHHHHHHHHHHHHT--------------SGGGGS--HHHHHHHHHHHT-----SS-HHHHHHHHHHHHHH-S-EEEEE---TTHHHHHHHTTTSEEEEEES-HHHHHHHHHH-TT-EEEE-----BGGGHHHHHHHTTSHHHHS---GGG---TTS---S-HHHHHS--SEEEE--S--SSTTSBPSHHHHHHHHHHHHTSSSSEEEEEEE-TTSHHHHHHHHHHTTGGGEEEEETTEEEEEEE-SSS-TT--S--/------TTSHHHHHHHHHHHHHHHHHHHHHHHT--------------SGGGGS--HHHHHHHHHHHT-----SS-HHHHHHHHHHHHHH-S-EEEEE---TTHHHHHHHTTTSEEEEEES-HHHHHHHHHH-TT-EEEE-----BGGGHHHHHHHTTSHHHHS---GGG---TTS---S-HHHHHS--SEEEE--S---STTSBPSHHHHHHHHHHHHTSSSSEEEEEEE-TTSHHHHHHHHHHTTGGGEEEEETTEEEEEEE-SSS-TT--S--